Protein AF-A0A540LFW4-F1 (afdb_monomer)

Foldseek 3Di:
DDDDDDDDDDDDDDDDDDDDDPDDPFDWDADVPGDTDTDDDDDDDDQADWAFEWEAEPPDTDTDTDGQFAFVLVVLVVVCVVPVDHSVQKWKDFPNDTGDRHHGNVVVVNHHHGYIYIYGHPVVVVVVVVVVVVVVVVVVVVVVVVVVVVVVVVVVVVQVVQKFPFDFDAPDDPWDAPQDVVLVVVCVVPVDHSVQKWKDFPNDTDDPGHTCVNVVNDGGGTIIIDTHPVVVVVVVVVVVVVVLQVVLLVQLVVLVVLLVVLLVVLVVLVVCLVVLHQDPLVVLVVSLVSLVVSLVSLVPRDHDDVSVVSSVVSNVSSVVSNVSSVVSSVSSVPRDHPPPPPDDDDDDDDDDDDDDDDDDDDDDDDDD

InterPro domains:
  IPR000626 Ubiquitin-like domain [PF00240] (62-119)
  IPR000626 Ubiquitin-like domain [PF00240] (181-226)
  IPR000626 Ubiquitin-like domain [PS50053] (49-119)
  IPR000626 Ubiquitin-like domain [PS50053] (181-226)
  IPR000626 Ubiquitin-like domain [SM00213] (49-121)
  IPR000626 Ubiquitin-like domain [SM00213] (165-228)
  IPR003103 BAG domain [PF02179] (252-327)
  IPR029071 Ubiquitin-like domain superfamily [SSF54236] (46-122)
  IPR029071 Ubiquitin-like domain superfamily [SSF54236] (180-226)
  IPR036533 BAG domain superfamily [G3DSA:1.20.58.120] (121-164)
  IPR036533 BAG domain superfamily [G3DSA:1.20.58.120] (228-333)
  IPR039773 Molecular chaperone regulator BAG [PTHR12329] (179-356)

Mean predicted aligned error: 21.79 Å

Sequence (368 aa):
MMKRRSNANGRARDSANSTTSVDEEVAWEMRPGGMLVQKRGEKSDAPAPNLRLRIAFGALRYEISASAQSTFGELKKVLTAETGLQPGEQRLLFRGKERENGEYLDMCGVKDRSKVVLVEDPASIERRAVEMRRNAKIQAAHRAILDVSREVDKLAEQLYNYKSVELSIVSGYVCLNLTGELKKVLTAETGLQPGEQRLLFRGKERENGEYLDMCGVKDRSKVVLVEDPASIERRAVEMRRNAKIQAAHRAILDVSREVDKLAEQVSAIEKSISNRVKVPELQITTLIEMLMRLAIKLDNISAKGDASAQKNLQGKRVQKCVESLDVLKISNAKVKPVVVTTKWEPVVTTKWETFDPPTTTAQWELFD

Secondary structure (DSSP, 8-state):
---------------------------EEE-TTS-EEEPPPPPP-PPPPEEEEEEEETTEEEEEEEETT-BHHHHHHHHHHHH---GGGEEEEETTEEE-TT-BTTTTT--TT-EEEEEE-HHHHHHHHHHHHHHHHHHHHHHHHHHHHHHHHHHHHHHHHTS--EEE--TTS---BTTTHHHHHHHHHH---GGGEEEEETTEEE-TT-BTTTTT--TT-EEEEEE-HHHHHHHHHHHHHHHHHHHHHHHHHHHHHHHHHHHHHHHHHHHHHHTTPPPPHHHHHHHHHHHHHHHHHHHTS---THHHHHHHHHHHHHHHHHHHHHHHHHHHHH----------------PPPP-PPP----PPPP--

pLDDT: mean 74.48, std 20.37, range [28.66, 98.0]

Radius of gyration: 52.28 Å; Cα contacts (8 Å, |Δi|>4): 342; chains: 1; bounding box: 104×141×120 Å

Structure (mmCIF, N/CA/C/O backbone):
data_AF-A0A540LFW4-F1
#
_entry.id   AF-A0A540LFW4-F1
#
loop_
_atom_site.group_PDB
_atom_site.id
_atom_site.type_symbol
_atom_site.label_atom_id
_atom_site.label_alt_id
_atom_site.label_comp_id
_atom_site.label_asym_id
_atom_site.label_entity_id
_atom_site.label_seq_id
_atom_site.pdbx_PDB_ins_code
_atom_site.Cartn_x
_atom_site.Cartn_y
_atom_site.Cartn_z
_atom_site.occupancy
_atom_site.B_iso_or_equiv
_atom_site.auth_seq_id
_atom_site.auth_comp_id
_atom_site.auth_asym_id
_atom_site.auth_atom_id
_atom_site.pdbx_PDB_model_num
ATOM 1 N N . MET A 1 1 ? -66.208 -80.903 -31.541 1.00 37.84 1 MET A N 1
ATOM 2 C CA . MET A 1 1 ? -65.906 -82.281 -31.090 1.00 37.84 1 MET A CA 1
ATOM 3 C C . MET A 1 1 ? -64.837 -82.180 -30.017 1.00 37.84 1 MET A C 1
ATOM 5 O O . MET A 1 1 ? -63.849 -81.510 -30.247 1.00 37.84 1 MET A O 1
ATOM 9 N N . MET A 1 2 ? -65.190 -82.483 -28.763 1.00 36.16 2 MET A N 1
ATOM 10 C CA . MET A 1 2 ? -64.816 -83.744 -28.093 1.00 36.16 2 MET A CA 1
ATOM 11 C C . MET A 1 2 ? -63.296 -83.837 -27.873 1.00 36.16 2 MET A C 1
ATOM 13 O O . MET A 1 2 ? -62.550 -83.750 -28.827 1.00 36.16 2 MET A O 1
ATOM 17 N N . LYS A 1 3 ? -62.747 -84.093 -26.689 1.00 33.81 3 LYS A N 1
ATOM 18 C CA . LYS A 1 3 ? -63.258 -84.385 -25.343 1.00 33.81 3 LYS A CA 1
ATOM 19 C C . LYS A 1 3 ? -61.977 -84.481 -24.483 1.00 33.81 3 LYS A C 1
ATOM 21 O O . LYS A 1 3 ? -60.984 -84.964 -24.999 1.00 33.81 3 LYS A O 1
ATOM 26 N N . ARG A 1 4 ? -62.036 -84.027 -23.220 1.00 30.11 4 ARG A N 1
ATOM 27 C CA . ARG A 1 4 ? -61.578 -84.708 -21.976 1.00 30.11 4 ARG A CA 1
ATOM 28 C C . ARG A 1 4 ? -60.289 -85.565 -22.053 1.00 30.11 4 ARG A C 1
ATOM 30 O O . ARG A 1 4 ? -60.149 -86.386 -22.935 1.00 30.11 4 ARG A O 1
ATOM 37 N N . ARG A 1 5 ? -59.416 -85.653 -21.053 1.00 30.91 5 ARG A N 1
ATOM 38 C CA . ARG A 1 5 ? -59.563 -85.627 -19.585 1.00 30.91 5 ARG A CA 1
ATOM 39 C C . ARG A 1 5 ? -58.136 -85.904 -19.062 1.00 30.91 5 ARG A C 1
ATOM 41 O O . ARG A 1 5 ? -57.440 -86.713 -19.651 1.00 30.91 5 ARG A O 1
ATOM 48 N N . SER A 1 6 ? -57.634 -85.122 -18.115 1.00 33.25 6 SER A N 1
ATOM 49 C CA . SER A 1 6 ? -57.562 -85.425 -16.674 1.00 33.25 6 SER A CA 1
ATOM 50 C C . SER A 1 6 ? -56.418 -86.314 -16.201 1.00 33.25 6 SER A C 1
ATOM 52 O O . SER A 1 6 ? -56.288 -87.448 -16.647 1.00 33.25 6 SER A O 1
ATOM 54 N N . ASN A 1 7 ? -55.858 -85.821 -15.093 1.00 30.44 7 ASN A N 1
ATOM 55 C CA . ASN A 1 7 ? -55.321 -86.540 -13.942 1.00 30.44 7 ASN A CA 1
ATOM 56 C C . ASN A 1 7 ? -53.976 -87.237 -14.122 1.00 30.44 7 ASN A C 1
ATOM 58 O O . ASN A 1 7 ? -53.687 -87.801 -15.161 1.00 30.44 7 ASN A O 1
ATOM 62 N N . ALA A 1 8 ? -53.143 -87.346 -13.097 1.00 32.25 8 ALA A N 1
ATOM 63 C CA . ALA A 1 8 ? -53.026 -86.729 -11.774 1.00 32.25 8 ALA A CA 1
ATOM 64 C C . ALA A 1 8 ? -51.854 -87.475 -11.127 1.00 32.25 8 ALA A C 1
ATOM 66 O O . ALA A 1 8 ? -51.754 -88.682 -11.322 1.00 32.25 8 ALA A O 1
ATOM 67 N N . ASN A 1 9 ? -51.097 -86.774 -10.279 1.00 30.72 9 ASN A N 1
ATOM 68 C CA . ASN A 1 9 ? -50.188 -87.322 -9.265 1.00 30.72 9 ASN A CA 1
ATOM 69 C C . ASN A 1 9 ? -48.974 -88.111 -9.803 1.00 30.72 9 ASN A C 1
ATOM 71 O O . ASN A 1 9 ? -49.070 -88.931 -10.694 1.00 30.72 9 ASN A O 1
ATOM 75 N N . GLY A 1 10 ? -47.768 -87.965 -9.279 1.00 29.12 10 GLY A N 1
ATOM 76 C CA . GLY A 1 10 ? -47.308 -87.248 -8.106 1.00 29.12 10 GLY A CA 1
ATOM 77 C C . GLY A 1 10 ? -46.017 -87.918 -7.636 1.00 29.12 10 GLY A C 1
ATOM 78 O O . GLY A 1 10 ? -45.998 -89.126 -7.463 1.00 29.12 10 GLY A O 1
ATOM 79 N N . ARG A 1 11 ? -44.987 -87.094 -7.405 1.00 33.78 11 ARG A N 1
ATOM 80 C CA . ARG A 1 11 ? -43.826 -87.309 -6.516 1.00 33.78 11 ARG A CA 1
ATOM 81 C C . ARG A 1 11 ? -42.958 -88.563 -6.729 1.00 33.78 11 ARG A C 1
ATOM 83 O O . ARG A 1 11 ? -43.299 -89.636 -6.261 1.00 33.78 11 ARG A O 1
ATOM 90 N N . ALA A 1 12 ? -41.721 -88.351 -7.179 1.00 29.55 12 ALA A N 1
ATOM 91 C CA . ALA A 1 12 ? -40.511 -88.358 -6.337 1.00 29.55 12 ALA A CA 1
ATOM 92 C C . ALA A 1 12 ? -39.275 -88.003 -7.194 1.00 29.55 12 ALA A C 1
ATOM 94 O O . ALA A 1 12 ? -39.303 -88.140 -8.412 1.00 29.55 12 ALA A O 1
ATOM 95 N N . ARG A 1 13 ? -38.241 -87.460 -6.545 1.00 38.41 13 ARG A N 1
ATOM 96 C CA . ARG A 1 13 ? -36.973 -86.968 -7.116 1.00 38.41 13 ARG A CA 1
ATOM 97 C C . ARG A 1 13 ? -36.142 -88.097 -7.748 1.00 38.41 13 ARG A C 1
ATOM 99 O O . ARG A 1 13 ? -36.091 -89.167 -7.161 1.00 38.41 13 ARG A O 1
ATOM 106 N N . ASP A 1 14 ? -35.449 -87.831 -8.860 1.00 28.66 14 ASP A N 1
ATOM 107 C CA . ASP A 1 14 ? -33.981 -87.685 -8.891 1.00 28.66 14 ASP A CA 1
ATOM 108 C C . ASP A 1 14 ? -33.424 -87.403 -10.302 1.00 28.66 14 ASP A C 1
ATOM 110 O O . ASP A 1 14 ? -33.995 -87.767 -11.325 1.00 28.66 14 ASP A O 1
ATOM 114 N N . SER A 1 15 ? -32.305 -86.677 -10.283 1.00 34.41 15 SER A N 1
ATOM 115 C CA . SER A 1 15 ? -31.269 -86.446 -11.294 1.00 34.41 15 SER A CA 1
ATOM 116 C C . SER A 1 15 ? -31.207 -87.377 -12.511 1.00 34.41 15 SER A C 1
ATOM 118 O O . SER A 1 15 ? -31.039 -88.579 -12.360 1.00 34.41 15 SER A O 1
ATOM 120 N N . ALA A 1 16 ? -31.108 -86.791 -13.709 1.00 31.14 16 ALA A N 1
ATOM 121 C CA . ALA A 1 16 ? -29.884 -86.817 -14.526 1.00 31.14 16 ALA A CA 1
ATOM 122 C C . ALA A 1 16 ? -30.151 -86.239 -15.927 1.00 31.14 16 ALA A C 1
ATOM 124 O O . ALA A 1 16 ? -31.007 -86.696 -16.678 1.00 31.14 16 ALA A O 1
ATOM 125 N N . ASN A 1 17 ? -29.373 -85.201 -16.224 1.00 32.16 17 ASN A N 1
ATOM 126 C CA . ASN A 1 17 ? -29.145 -84.526 -17.497 1.00 32.16 17 ASN A CA 1
ATOM 127 C C . ASN A 1 17 ? -29.356 -85.402 -18.750 1.00 32.16 17 ASN A C 1
ATOM 129 O O . ASN A 1 17 ? -28.635 -86.376 -18.950 1.00 32.16 17 ASN A O 1
ATOM 133 N N . SER A 1 18 ? -30.245 -84.981 -19.654 1.00 32.84 18 SER A N 1
ATOM 134 C CA . SER A 1 18 ? -30.188 -85.388 -21.063 1.00 32.84 18 SER A CA 1
ATOM 135 C C . SER A 1 18 ? -30.251 -84.155 -21.963 1.00 32.84 18 SER A C 1
ATOM 137 O O . SER A 1 18 ? -31.274 -83.513 -22.177 1.00 32.84 18 SER A O 1
ATOM 139 N N . THR A 1 19 ? -29.056 -83.801 -22.412 1.00 33.38 19 THR A N 1
ATOM 140 C CA . THR A 1 19 ? -28.698 -82.872 -23.477 1.00 33.38 19 THR A CA 1
ATOM 141 C C . THR A 1 19 ? -29.208 -83.353 -24.836 1.00 33.38 19 THR A C 1
ATOM 143 O O . THR A 1 19 ? -28.897 -84.471 -25.238 1.00 33.38 19 THR A O 1
ATOM 146 N N . THR A 1 20 ? -29.893 -82.482 -25.575 1.00 32.44 20 THR A N 1
ATOM 147 C CA . THR A 1 20 ? -30.064 -82.556 -27.039 1.00 32.44 20 THR A CA 1
ATOM 148 C C . THR A 1 20 ? -28.990 -81.661 -27.671 1.00 32.44 20 THR A C 1
ATOM 150 O O . THR A 1 20 ? -29.019 -80.448 -27.472 1.00 32.44 20 THR A O 1
ATOM 153 N N . SER A 1 21 ? -27.866 -82.211 -28.139 1.00 34.69 21 SER A N 1
ATOM 154 C CA . SER A 1 21 ? -27.653 -82.756 -29.495 1.00 34.69 21 SER A CA 1
ATOM 155 C C . SER A 1 21 ? -27.764 -81.676 -30.583 1.00 34.69 21 SER A C 1
ATOM 157 O O . SER A 1 21 ? -28.796 -81.524 -31.231 1.00 34.69 21 SER A O 1
ATOM 159 N N . VAL A 1 22 ? -26.683 -80.907 -30.756 1.00 42.78 22 VAL A N 1
ATOM 160 C CA . VAL A 1 22 ? -26.391 -80.244 -32.033 1.00 42.78 22 VAL A CA 1
ATOM 161 C C . VAL A 1 22 ? -25.851 -81.355 -32.931 1.00 42.78 22 VAL A C 1
ATOM 163 O O . VAL A 1 22 ? -24.783 -81.892 -32.643 1.00 42.78 22 VAL A O 1
ATOM 166 N N . ASP A 1 23 ? -26.632 -81.765 -33.929 1.00 39.81 23 ASP A N 1
ATOM 167 C CA . ASP A 1 23 ? -26.204 -82.725 -34.949 1.00 39.81 23 ASP A CA 1
ATOM 168 C C . ASP A 1 23 ? -25.084 -82.088 -35.780 1.00 39.81 23 ASP A C 1
ATOM 170 O O . ASP A 1 23 ? -25.321 -81.339 -36.726 1.00 39.81 23 ASP A O 1
ATOM 174 N N . GLU A 1 24 ? -23.840 -82.346 -35.386 1.00 48.34 24 GLU A N 1
ATOM 175 C CA . GLU A 1 24 ? -22.683 -82.141 -36.245 1.00 48.34 24 GLU A CA 1
ATOM 176 C C . GLU A 1 24 ? -22.634 -83.315 -37.231 1.00 48.34 24 GLU A C 1
ATOM 178 O O . GLU A 1 24 ? -22.428 -84.461 -36.830 1.00 48.34 24 GLU A O 1
ATOM 183 N N . GLU A 1 25 ? -22.828 -83.054 -38.528 1.00 47.59 25 GLU A N 1
ATOM 184 C CA . GLU A 1 25 ? -22.515 -84.026 -39.579 1.00 47.59 25 GLU A CA 1
ATOM 185 C C . GLU A 1 25 ? -21.008 -84.322 -39.538 1.00 47.59 25 GLU A C 1
ATOM 187 O O . GLU A 1 25 ? -20.171 -83.595 -40.078 1.00 47.59 25 GLU A O 1
ATOM 192 N N . VAL A 1 26 ? -20.649 -85.392 -38.829 1.00 54.31 26 VAL A N 1
ATOM 193 C CA . VAL A 1 26 ? -19.268 -85.842 -38.686 1.00 54.31 26 VAL A CA 1
ATOM 194 C C . VAL A 1 26 ? -18.796 -86.423 -40.018 1.00 54.31 26 VAL A C 1
ATOM 196 O O . VAL A 1 26 ? -19.135 -87.549 -40.381 1.00 54.31 26 VAL A O 1
ATOM 199 N N . ALA A 1 27 ? -17.990 -85.656 -40.750 1.00 52.34 27 ALA A N 1
ATOM 200 C CA . ALA A 1 27 ? -17.346 -86.122 -41.971 1.00 52.34 27 ALA A CA 1
ATOM 201 C C . ALA A 1 27 ? -16.243 -87.146 -41.639 1.00 52.34 27 ALA A C 1
ATOM 203 O O . ALA A 1 27 ? -15.207 -86.812 -41.051 1.00 52.34 27 ALA A O 1
ATOM 204 N N . TRP A 1 28 ? -16.478 -88.402 -42.021 1.00 69.31 28 TRP A N 1
ATOM 205 C CA . TRP A 1 28 ? -15.536 -89.507 -41.855 1.00 69.31 28 TRP A CA 1
ATOM 206 C C . TRP A 1 28 ? -14.617 -89.645 -43.072 1.00 69.31 28 TRP A C 1
ATOM 208 O O . TRP A 1 28 ? -15.070 -89.566 -44.211 1.00 69.31 28 TRP A O 1
ATOM 218 N N . GLU A 1 29 ? -13.332 -89.917 -42.844 1.00 73.62 29 GLU A N 1
ATOM 219 C CA . GLU A 1 29 ? -12.380 -90.259 -43.907 1.00 73.62 29 GLU A CA 1
ATOM 220 C C . GLU A 1 29 ? -11.944 -91.732 -43.815 1.00 73.62 29 GLU A C 1
ATOM 222 O O . GLU A 1 29 ? -11.616 -92.225 -42.736 1.00 73.62 29 GLU A O 1
ATOM 227 N N . MET A 1 30 ? -11.935 -92.452 -44.945 1.00 63.06 30 MET A N 1
ATOM 228 C CA . MET A 1 30 ? -11.420 -93.827 -45.028 1.00 63.06 30 MET A CA 1
ATOM 229 C C . MET A 1 30 ? -9.912 -93.832 -45.262 1.00 63.06 30 MET A C 1
ATOM 231 O O . MET A 1 30 ? -9.416 -93.223 -46.210 1.00 63.06 30 MET A O 1
ATOM 235 N N . ARG A 1 31 ? -9.183 -94.588 -44.439 1.00 76.62 31 ARG A N 1
ATOM 236 C CA . ARG A 1 31 ? -7.750 -94.848 -44.635 1.00 76.62 31 ARG A CA 1
ATOM 237 C C . ARG A 1 31 ? -7.540 -96.159 -45.423 1.00 76.62 31 ARG A C 1
ATOM 239 O O . ARG A 1 31 ? -8.392 -97.052 -45.346 1.00 76.62 31 ARG A O 1
ATOM 246 N N . PRO A 1 32 ? -6.426 -96.320 -46.168 1.00 46.53 32 PRO A N 1
ATOM 247 C CA . PRO A 1 32 ? -6.121 -97.569 -46.872 1.00 46.53 32 PRO A CA 1
ATOM 248 C C . PRO A 1 32 ? -6.018 -98.717 -45.855 1.00 46.53 32 PRO A C 1
ATOM 250 O O . PRO A 1 32 ? -5.156 -98.690 -44.982 1.00 46.53 32 PRO A O 1
ATOM 253 N N . GLY A 1 33 ? -6.955 -99.667 -45.913 1.00 66.75 33 GLY A N 1
ATOM 254 C CA . GLY A 1 33 ? -7.196 -100.673 -44.865 1.00 66.75 33 GLY A CA 1
ATOM 255 C C . GLY A 1 33 ? -8.650 -100.736 -44.377 1.00 66.75 33 GLY A C 1
ATOM 256 O O . GLY A 1 33 ? -9.002 -101.640 -43.630 1.00 66.75 33 GLY A O 1
ATOM 257 N N . GLY A 1 34 ? -9.510 -99.812 -44.823 1.00 68.56 34 GLY A N 1
ATOM 258 C CA . GLY A 1 34 ? -10.965 -99.902 -44.647 1.00 68.56 34 GLY A CA 1
ATOM 259 C C . GLY A 1 34 ? -11.521 -99.262 -43.371 1.00 68.56 34 GLY A C 1
ATOM 260 O O . GLY A 1 34 ? -12.722 -99.332 -43.133 1.00 68.56 34 GLY A O 1
ATOM 261 N N . MET A 1 35 ? -10.680 -98.619 -42.559 1.00 60.81 35 MET A N 1
ATOM 262 C CA . MET A 1 35 ? -11.082 -98.022 -41.282 1.00 60.81 35 MET A CA 1
ATOM 263 C C . MET A 1 35 ? -11.424 -96.529 -41.448 1.00 60.81 35 MET A C 1
ATOM 265 O O . MET A 1 35 ? -10.640 -95.776 -42.034 1.00 60.81 35 MET A O 1
ATOM 269 N N . LEU A 1 36 ? -12.596 -96.115 -40.950 1.00 71.31 36 LEU A N 1
ATOM 270 C CA . LEU A 1 36 ? -13.106 -94.734 -40.986 1.00 71.31 36 LEU A CA 1
ATOM 271 C C . LEU A 1 36 ? -12.657 -93.956 -39.741 1.00 71.31 36 LEU A C 1
ATOM 273 O O . LEU A 1 36 ? -12.806 -94.448 -38.623 1.00 71.31 36 LEU A O 1
ATOM 277 N N . VAL A 1 37 ? -12.134 -92.739 -39.921 1.00 76.88 37 VAL A N 1
ATOM 278 C CA . VAL A 1 37 ? -11.662 -91.874 -38.821 1.00 76.88 37 VAL A CA 1
ATOM 279 C C . VAL A 1 37 ? -12.254 -90.461 -38.934 1.00 76.88 37 VAL A C 1
ATOM 281 O O . VAL A 1 37 ? -12.421 -89.942 -40.035 1.00 76.88 37 VAL A O 1
ATOM 284 N N . GLN A 1 38 ? -12.600 -89.848 -37.795 1.00 70.31 38 GLN A N 1
ATOM 285 C CA . GLN A 1 38 ? -13.266 -88.539 -37.704 1.00 70.31 38 GLN A CA 1
ATOM 286 C C . GLN A 1 38 ? -12.275 -87.371 -37.857 1.00 70.31 38 GLN A C 1
ATOM 288 O O . GLN A 1 38 ? -11.277 -87.290 -37.133 1.00 70.31 38 GLN A O 1
ATOM 293 N N . LYS A 1 39 ? -12.577 -86.429 -38.760 1.00 65.19 39 LYS A N 1
ATOM 294 C CA . LYS A 1 39 ? -11.747 -85.245 -39.048 1.00 65.19 39 LYS A CA 1
ATOM 295 C C . LYS A 1 39 ? -11.987 -84.125 -38.015 1.00 65.19 39 LYS A C 1
ATOM 297 O O . LYS A 1 39 ? -13.131 -83.812 -37.704 1.00 65.19 39 LYS A O 1
ATOM 302 N N . ARG A 1 40 ? -10.927 -83.507 -37.468 1.00 55.59 40 ARG A N 1
ATOM 303 C CA . ARG A 1 40 ? -11.016 -82.385 -36.499 1.00 55.59 40 ARG A CA 1
ATOM 304 C C . ARG A 1 40 ? -10.950 -81.036 -37.233 1.00 55.59 40 ARG A C 1
ATOM 306 O O . ARG A 1 40 ? -10.008 -80.823 -37.989 1.00 55.59 40 ARG A O 1
ATOM 313 N N . GLY A 1 41 ? -11.936 -80.158 -37.026 1.00 40.19 41 GLY A N 1
ATOM 314 C CA . GLY A 1 41 ? -12.053 -78.852 -37.697 1.00 40.19 41 GLY A CA 1
ATOM 315 C C . GLY A 1 41 ? -11.251 -77.713 -37.046 1.00 40.19 41 GLY A C 1
ATOM 316 O O . GLY A 1 41 ? -11.100 -77.661 -35.825 1.00 40.19 41 GLY A O 1
ATOM 317 N N . GLU A 1 42 ? -10.756 -76.796 -37.881 1.00 47.56 42 GLU A N 1
ATOM 318 C CA . GLU A 1 42 ? -10.125 -75.520 -37.513 1.00 47.56 42 GLU A CA 1
ATOM 319 C C . GLU A 1 42 ? -11.185 -74.517 -37.009 1.00 47.56 42 GLU A C 1
ATOM 321 O O . GLU A 1 42 ? -12.255 -74.379 -37.601 1.00 47.56 42 GLU A O 1
ATOM 326 N N . LYS A 1 43 ? -10.917 -73.830 -35.888 1.00 42.25 43 LYS A N 1
ATOM 327 C CA . LYS A 1 43 ? -11.832 -72.845 -35.277 1.00 42.25 43 LYS A CA 1
ATOM 328 C C . LYS A 1 43 ? -11.767 -71.506 -36.021 1.00 42.25 43 LYS A C 1
ATOM 330 O O . LYS A 1 43 ? -10.684 -70.978 -36.232 1.00 42.25 43 LYS A O 1
ATOM 335 N N . SER A 1 44 ? -12.932 -70.955 -36.362 1.00 44.69 44 SER A N 1
ATOM 336 C CA . SER A 1 44 ? -13.103 -69.706 -37.113 1.00 44.69 44 SER A CA 1
ATOM 337 C C . SER A 1 44 ? -12.606 -68.452 -36.374 1.00 44.69 44 SER A C 1
ATOM 339 O O . SER A 1 44 ? -13.048 -68.194 -35.251 1.00 44.69 44 SER A O 1
ATOM 341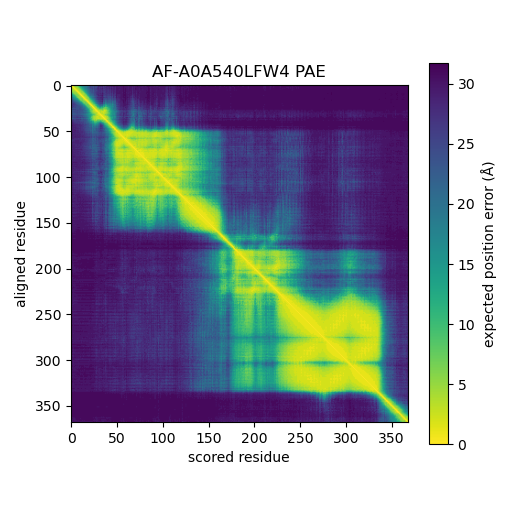 N N . ASP A 1 45 ? -11.818 -67.616 -37.053 1.00 48.28 45 ASP A N 1
ATOM 342 C CA . ASP A 1 45 ? -11.606 -66.199 -36.722 1.00 48.28 45 ASP A CA 1
ATOM 343 C C . ASP A 1 45 ? -12.882 -65.393 -37.033 1.00 48.28 45 ASP A C 1
ATOM 345 O O . ASP A 1 45 ? -13.137 -65.009 -38.175 1.00 48.28 45 ASP A O 1
ATOM 349 N N . ALA A 1 46 ? -13.710 -65.135 -36.019 1.00 53.84 46 ALA A N 1
ATOM 350 C CA . ALA A 1 46 ? -14.784 -64.144 -36.098 1.00 53.84 46 ALA A CA 1
ATOM 351 C C . ALA A 1 46 ? -14.315 -62.828 -35.440 1.00 53.84 46 ALA A C 1
ATOM 353 O O . ALA A 1 46 ? -13.733 -62.883 -34.354 1.00 53.84 46 ALA A O 1
ATOM 354 N N . PRO A 1 47 ? -14.564 -61.642 -36.038 1.00 55.44 47 PRO A N 1
ATOM 355 C CA . PRO A 1 47 ? -14.169 -60.367 -35.444 1.00 55.44 47 PRO A CA 1
ATOM 356 C C . PRO A 1 47 ? -14.877 -60.164 -34.099 1.00 55.44 47 PRO A C 1
ATOM 358 O O . PRO A 1 47 ? -16.097 -60.311 -33.995 1.00 55.44 47 PRO A O 1
ATOM 361 N N . ALA A 1 48 ? -14.099 -59.846 -33.061 1.00 58.84 48 ALA A N 1
ATOM 362 C CA . ALA A 1 48 ? -14.598 -59.699 -31.699 1.00 58.84 48 ALA A CA 1
ATOM 363 C C . ALA A 1 48 ? -15.754 -58.673 -31.626 1.00 58.84 48 ALA A C 1
ATOM 365 O O . ALA A 1 48 ? -15.682 -57.611 -32.251 1.00 58.84 48 ALA A O 1
ATOM 366 N N . PRO A 1 49 ? -16.830 -58.956 -30.868 1.00 69.62 49 PRO A N 1
ATOM 367 C CA . PRO A 1 49 ? -17.983 -58.069 -30.791 1.00 69.62 49 PRO A CA 1
ATOM 368 C C . PRO A 1 49 ? -17.602 -56.730 -30.145 1.00 69.62 49 PRO A C 1
ATOM 370 O O . PRO A 1 49 ? -17.094 -56.686 -29.023 1.00 69.62 49 PRO A O 1
ATOM 373 N N . ASN A 1 50 ? -17.883 -55.628 -30.844 1.00 80.69 50 ASN A N 1
ATOM 374 C CA . ASN A 1 50 ? -17.731 -54.277 -30.308 1.00 80.69 50 ASN A CA 1
ATOM 375 C C . ASN A 1 50 ? -18.836 -53.990 -29.282 1.00 80.69 50 ASN A C 1
ATOM 377 O O . ASN A 1 50 ? -20.025 -54.013 -29.600 1.00 80.69 50 ASN A O 1
ATOM 381 N N . LEU A 1 51 ? -18.434 -53.697 -28.050 1.00 85.62 51 LEU A N 1
ATOM 382 C CA . LEU A 1 51 ? -19.290 -53.307 -26.937 1.00 85.62 51 LEU A CA 1
ATOM 383 C C . LEU A 1 51 ? -19.455 -51.785 -26.916 1.00 85.62 51 LEU A C 1
ATOM 385 O O . LEU A 1 51 ? -18.467 -51.053 -26.952 1.00 85.62 51 LEU A O 1
ATOM 389 N N . ARG A 1 52 ? -20.689 -51.289 -26.783 1.00 88.50 52 ARG A N 1
ATOM 390 C CA . ARG A 1 52 ? -20.962 -49.873 -26.488 1.00 88.50 52 ARG A CA 1
ATOM 391 C C . ARG A 1 52 ? -21.001 -49.663 -24.985 1.00 88.50 52 ARG A C 1
ATOM 393 O O . ARG A 1 52 ? -21.923 -50.113 -24.315 1.00 88.50 52 ARG A O 1
ATOM 400 N N . LEU A 1 53 ? -20.012 -48.984 -24.430 1.00 90.44 53 LEU A N 1
ATOM 401 C CA . LEU A 1 53 ? -19.880 -48.735 -22.999 1.00 90.44 53 LEU A CA 1
ATOM 402 C C . LEU A 1 53 ? -20.402 -47.346 -22.643 1.00 90.44 53 LEU A C 1
ATOM 404 O O . LEU A 1 53 ? -20.127 -46.373 -23.338 1.00 90.44 53 LEU A O 1
ATOM 408 N N . ARG A 1 54 ? -21.128 -47.246 -21.525 1.00 89.75 54 ARG A N 1
ATOM 409 C CA . ARG A 1 54 ? -21.602 -45.972 -20.967 1.00 89.75 54 ARG A CA 1
ATOM 410 C C . ARG A 1 54 ? -20.666 -45.541 -19.852 1.00 89.75 54 ARG A C 1
ATOM 412 O O . ARG A 1 54 ? -20.697 -46.121 -18.765 1.00 89.75 54 ARG A O 1
ATOM 419 N N . ILE A 1 55 ? -19.856 -44.527 -20.107 1.00 91.88 55 ILE A N 1
ATOM 420 C CA . ILE A 1 55 ? -18.827 -44.076 -19.176 1.00 91.88 55 ILE A CA 1
ATOM 421 C C . ILE A 1 55 ? -19.325 -42.828 -18.462 1.00 91.88 55 ILE A C 1
ATOM 423 O O . ILE A 1 55 ? -19.629 -41.819 -19.090 1.00 91.88 55 ILE A O 1
AT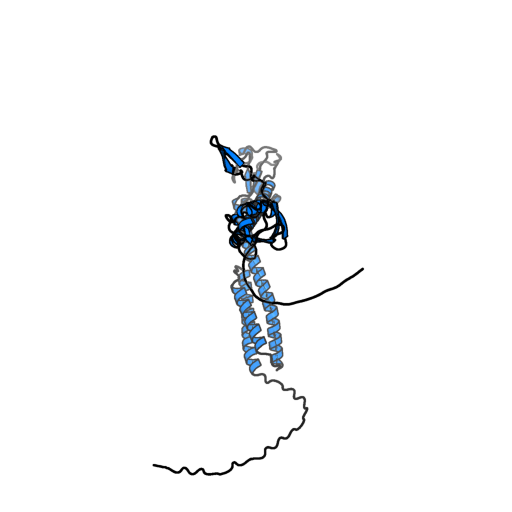OM 427 N N . ALA A 1 56 ? -19.455 -42.912 -17.142 1.00 88.69 56 ALA A N 1
ATOM 428 C CA . ALA A 1 56 ? -19.849 -41.790 -16.302 1.00 88.69 56 ALA A CA 1
ATOM 429 C C . ALA A 1 56 ? -18.603 -41.144 -15.691 1.00 88.69 56 ALA A C 1
ATOM 431 O O . ALA A 1 56 ? -17.875 -41.818 -14.967 1.00 88.69 56 ALA A O 1
ATOM 432 N N . PHE A 1 57 ? -18.388 -39.856 -15.950 1.00 88.44 57 PHE A N 1
ATOM 433 C CA . PHE A 1 57 ? -17.295 -39.060 -15.390 1.00 88.44 57 PHE A CA 1
ATOM 434 C C . PHE A 1 57 ? -17.879 -37.816 -14.711 1.00 88.44 57 PHE A C 1
ATOM 436 O O . PHE A 1 57 ? -18.261 -36.849 -15.369 1.00 88.44 57 PHE A O 1
ATOM 443 N N . GLY A 1 58 ? -18.038 -37.865 -13.386 1.00 83.50 58 GLY A N 1
ATOM 444 C CA . GLY A 1 58 ? -18.789 -36.841 -12.653 1.00 83.50 58 GLY A CA 1
ATOM 445 C C . GLY A 1 58 ? -20.223 -36.704 -13.188 1.00 83.50 58 GLY A C 1
ATOM 446 O O . GLY A 1 58 ? -21.011 -37.648 -13.114 1.00 83.50 58 GLY A O 1
ATOM 447 N N . ALA A 1 59 ? -20.556 -35.535 -13.744 1.00 80.81 59 ALA A N 1
ATOM 448 C CA . ALA A 1 59 ? -21.839 -35.274 -14.406 1.00 80.81 59 ALA A CA 1
ATOM 449 C C . ALA A 1 59 ? -21.851 -35.642 -15.905 1.00 80.81 59 ALA A C 1
ATOM 451 O O . ALA A 1 59 ? -22.925 -35.780 -16.495 1.00 80.81 59 ALA A O 1
ATOM 452 N N . LEU A 1 60 ? -20.675 -35.810 -16.517 1.00 86.75 60 LEU A N 1
ATOM 453 C CA . LEU A 1 60 ? -20.520 -36.111 -17.936 1.00 86.75 60 LEU A CA 1
ATOM 454 C C . LEU A 1 60 ? -20.779 -37.595 -18.205 1.00 86.75 60 LEU A C 1
ATOM 456 O O . LEU A 1 60 ? -20.497 -38.471 -17.379 1.00 86.75 60 LEU A O 1
ATOM 460 N N . ARG A 1 61 ? -21.346 -37.880 -19.378 1.00 89.31 61 ARG A N 1
ATOM 461 C CA . ARG A 1 61 ? -21.649 -39.237 -19.837 1.00 89.31 61 ARG A CA 1
ATOM 462 C C . ARG A 1 61 ? -21.137 -39.399 -21.259 1.00 89.31 61 ARG A C 1
ATOM 464 O O . ARG A 1 61 ? -21.580 -38.674 -22.142 1.00 89.31 61 ARG A O 1
ATOM 471 N N . TYR A 1 62 ? -20.257 -40.369 -21.458 1.00 89.56 62 TYR A N 1
ATOM 472 C CA . TYR A 1 62 ? -19.698 -40.729 -22.756 1.00 89.56 62 TYR A CA 1
ATOM 473 C C . TYR A 1 62 ? -20.229 -42.094 -23.193 1.00 89.56 62 TYR A C 1
ATOM 475 O O . TYR A 1 62 ? -20.467 -42.972 -22.358 1.00 89.56 62 TYR A O 1
ATOM 483 N N . GLU A 1 63 ? -20.403 -42.282 -24.497 1.00 90.06 63 GLU A N 1
ATOM 484 C CA . GLU A 1 63 ? -20.687 -43.584 -25.097 1.00 90.06 63 GLU A CA 1
ATOM 485 C C . GLU A 1 63 ? -19.497 -43.973 -25.972 1.00 90.06 63 GLU A C 1
ATOM 487 O O . GLU A 1 63 ? -19.212 -43.301 -26.958 1.00 90.06 63 GLU A O 1
ATOM 492 N N . ILE A 1 64 ? -18.770 -45.021 -25.578 1.00 89.19 64 ILE A N 1
ATOM 493 C CA . ILE A 1 64 ? -17.530 -45.442 -26.244 1.00 89.19 64 ILE A CA 1
ATOM 494 C C . ILE A 1 64 ? -17.686 -46.865 -26.758 1.00 89.19 64 ILE A C 1
ATOM 496 O O . ILE A 1 64 ? -18.123 -47.750 -26.025 1.00 89.19 64 ILE A O 1
ATOM 500 N N . SER A 1 65 ? -17.304 -47.096 -28.010 1.00 87.50 65 SER A N 1
ATOM 501 C CA . SER A 1 65 ? -17.193 -48.436 -28.583 1.00 87.50 65 SER A CA 1
ATOM 502 C C . SER A 1 65 ? -15.813 -49.031 -28.298 1.00 87.50 65 SER A C 1
ATOM 504 O O . SER A 1 65 ? -14.807 -48.441 -28.686 1.00 87.50 65 SER A O 1
ATOM 506 N N . ALA A 1 66 ? -15.765 -50.200 -27.662 1.00 86.94 66 ALA A N 1
ATOM 507 C CA . ALA A 1 66 ? -14.536 -50.956 -27.415 1.00 86.94 66 ALA A CA 1
ATOM 508 C C . ALA A 1 66 ? -14.754 -52.446 -27.706 1.00 86.94 66 ALA A C 1
ATOM 510 O O . ALA A 1 66 ? -15.858 -52.953 -27.518 1.00 86.94 66 ALA A O 1
ATOM 511 N N . SER A 1 67 ? -13.720 -53.162 -28.147 1.00 86.25 67 SER A N 1
ATOM 512 C CA . SER A 1 67 ? -13.817 -54.611 -28.369 1.00 86.25 67 SER A CA 1
ATOM 513 C C . SER A 1 67 ? -14.045 -55.348 -27.046 1.00 86.25 67 SER A C 1
ATOM 515 O O . SER A 1 67 ? -13.483 -54.972 -26.019 1.00 86.25 67 SER A O 1
ATOM 517 N N . ALA A 1 68 ? -14.832 -56.428 -27.053 1.00 81.38 68 ALA A N 1
ATOM 518 C CA . ALA A 1 68 ? -14.998 -57.280 -25.872 1.00 81.38 68 ALA A CA 1
ATOM 519 C C . ALA A 1 68 ? -13.673 -57.884 -25.367 1.00 81.38 68 ALA 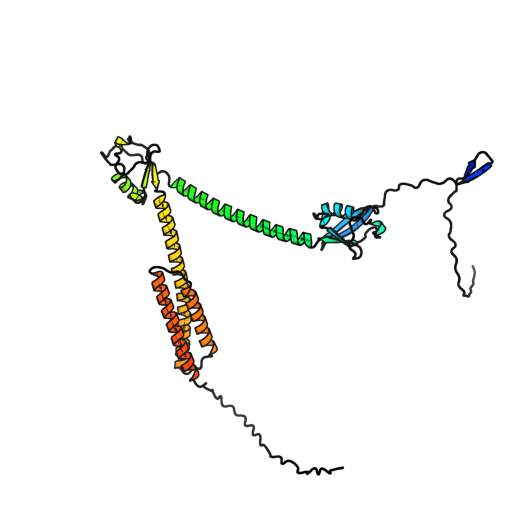A C 1
ATOM 521 O O . ALA A 1 68 ? -13.530 -58.113 -24.169 1.00 81.38 68 ALA A O 1
ATOM 522 N N . GLN A 1 69 ? -12.705 -58.080 -26.266 1.00 85.31 69 GLN A N 1
ATOM 523 C CA . GLN A 1 69 ? -11.366 -58.599 -25.961 1.00 85.31 69 GLN A CA 1
ATOM 524 C C . GLN A 1 69 ? -10.344 -57.494 -25.648 1.00 85.31 69 GLN A C 1
ATOM 526 O O . GLN A 1 69 ? -9.164 -57.783 -25.475 1.00 85.31 69 GLN A O 1
ATOM 531 N N . SER A 1 70 ? -10.757 -56.224 -25.595 1.00 86.88 70 SER A N 1
ATOM 532 C CA . SER A 1 70 ? -9.864 -55.133 -25.200 1.00 86.88 70 SER A CA 1
ATOM 533 C C . SER A 1 70 ? -9.630 -55.120 -23.692 1.00 86.88 70 SER A C 1
ATOM 535 O O . SER A 1 70 ? -10.462 -55.567 -22.897 1.00 86.88 70 SER A O 1
ATOM 537 N N . THR A 1 71 ? -8.496 -54.554 -23.286 1.00 91.44 71 THR A N 1
ATOM 538 C CA . THR A 1 71 ? -8.168 -54.346 -21.871 1.00 91.44 71 THR A CA 1
ATOM 539 C C . THR A 1 71 ? -8.701 -53.013 -21.348 1.00 91.44 71 THR A C 1
ATOM 541 O O . THR A 1 71 ? -8.936 -52.062 -22.102 1.00 91.44 71 THR A O 1
ATOM 544 N N . PHE A 1 72 ? -8.839 -52.884 -20.026 1.00 88.81 72 PHE A N 1
ATOM 545 C CA . PHE A 1 72 ? -9.127 -51.590 -19.400 1.00 88.81 72 PHE A CA 1
ATOM 546 C C . PHE A 1 72 ? -8.029 -50.553 -19.692 1.00 88.81 72 PHE A C 1
ATOM 548 O O . PHE A 1 72 ? -8.330 -49.363 -19.762 1.00 88.81 72 PHE A O 1
ATOM 555 N N . GLY A 1 73 ? -6.780 -50.973 -19.922 1.00 88.00 73 GLY A N 1
ATOM 556 C CA . GLY A 1 73 ? -5.700 -50.083 -20.354 1.00 88.00 73 GLY A CA 1
ATOM 557 C C . GLY A 1 73 ? -5.941 -49.468 -21.736 1.00 88.00 73 GLY A C 1
ATOM 558 O O . GLY A 1 73 ? -5.702 -48.276 -21.928 1.00 88.00 73 GLY A O 1
ATOM 559 N N . GLU A 1 74 ? -6.458 -50.245 -22.689 1.00 88.19 74 GLU A N 1
ATOM 560 C CA . GLU A 1 74 ? -6.872 -49.739 -24.006 1.00 88.19 74 GLU A CA 1
ATOM 561 C C . GLU A 1 74 ? -8.067 -48.791 -23.893 1.00 88.19 74 GLU A C 1
ATOM 563 O O . GLU A 1 74 ? -8.053 -47.712 -24.485 1.00 88.19 74 GLU A O 1
ATOM 568 N N . LEU A 1 75 ? -9.053 -49.132 -23.057 1.00 89.12 75 LEU A N 1
ATOM 569 C CA . LEU A 1 75 ? -10.202 -48.264 -22.799 1.00 89.12 75 LEU A CA 1
ATOM 570 C C . LEU A 1 75 ? -9.781 -46.907 -22.208 1.00 89.12 75 LEU A C 1
ATOM 572 O O . LEU A 1 75 ? -10.309 -45.873 -22.618 1.00 89.12 75 LEU A O 1
ATOM 576 N N . LYS A 1 76 ? -8.795 -46.885 -21.300 1.00 90.56 76 LYS A N 1
ATOM 577 C CA . LYS A 1 76 ? -8.236 -45.635 -20.754 1.00 90.56 76 LYS A CA 1
ATOM 578 C C . LYS A 1 76 ? -7.578 -44.764 -21.826 1.00 90.56 76 LYS A C 1
ATOM 580 O O . LYS A 1 76 ? -7.732 -43.546 -21.803 1.00 90.56 76 LYS A O 1
ATOM 585 N N . LYS A 1 77 ? -6.881 -45.371 -22.794 1.00 89.06 77 LYS A N 1
ATOM 586 C CA . LYS A 1 77 ? -6.275 -44.634 -23.918 1.00 89.06 77 LYS A CA 1
ATOM 587 C C . LYS A 1 77 ? -7.332 -43.978 -24.802 1.00 89.06 77 LYS A C 1
ATOM 589 O O . LYS A 1 77 ? -7.170 -42.819 -25.167 1.00 89.06 77 LYS A O 1
ATOM 594 N N . VAL A 1 78 ? -8.420 -44.687 -25.109 1.00 88.62 78 VAL A N 1
ATOM 595 C CA . VAL A 1 78 ? -9.543 -44.114 -25.874 1.00 88.62 78 VAL A CA 1
ATOM 596 C C . VAL A 1 78 ? -10.181 -42.959 -25.097 1.00 88.62 78 VAL A C 1
ATOM 598 O O . VAL A 1 78 ? -10.441 -41.897 -25.655 1.00 88.62 78 VAL A O 1
ATOM 601 N N . LEU A 1 79 ? -10.340 -43.115 -23.780 1.00 88.00 79 LEU A N 1
ATOM 602 C CA . LEU A 1 79 ? -10.852 -42.062 -22.904 1.00 88.00 79 LEU A CA 1
ATOM 603 C C . LEU A 1 79 ? -9.947 -40.834 -22.796 1.00 88.00 79 LEU A C 1
ATOM 605 O O . LEU A 1 79 ? -10.450 -39.751 -22.503 1.00 88.00 79 LEU A O 1
ATOM 609 N N . THR A 1 80 ? -8.640 -40.960 -23.029 1.00 86.81 80 THR A N 1
ATOM 610 C CA . THR A 1 80 ? -7.724 -39.810 -23.010 1.00 86.81 80 THR A CA 1
ATOM 611 C C . THR A 1 80 ? -8.082 -38.787 -24.083 1.00 86.81 80 THR A C 1
ATOM 613 O O . THR A 1 80 ? -7.999 -37.592 -23.812 1.00 86.81 80 THR A O 1
ATOM 616 N N . ALA A 1 81 ? -8.537 -39.228 -25.259 1.00 83.38 81 ALA A N 1
ATOM 617 C CA . ALA A 1 81 ? -8.969 -38.321 -26.321 1.00 83.38 81 ALA A CA 1
ATOM 618 C C . ALA A 1 81 ? -10.232 -37.527 -25.935 1.00 83.38 81 ALA A C 1
ATOM 620 O O . ALA A 1 81 ? -10.321 -36.339 -26.225 1.00 83.38 81 ALA A O 1
ATOM 621 N N . GLU A 1 82 ? -11.168 -38.163 -25.228 1.00 82.62 82 GLU A N 1
ATOM 622 C CA . GLU A 1 82 ? -12.461 -37.565 -24.859 1.00 82.62 82 GLU A CA 1
ATOM 623 C C . GLU A 1 82 ? -12.411 -36.726 -23.573 1.00 82.62 82 GLU A C 1
ATOM 625 O O . GLU A 1 82 ? -13.153 -35.757 -23.411 1.00 82.62 82 GLU A O 1
ATOM 630 N N . THR A 1 83 ? -11.555 -37.108 -22.622 1.00 81.81 83 THR A N 1
ATOM 631 C CA . THR A 1 83 ? -11.499 -36.490 -21.284 1.00 81.81 83 THR A CA 1
ATOM 632 C C . THR A 1 83 ? -10.272 -35.610 -21.071 1.00 81.81 83 THR A C 1
ATOM 634 O O . THR A 1 83 ? -10.238 -34.834 -20.119 1.00 81.81 83 THR A O 1
ATOM 637 N N . GLY A 1 84 ? -9.245 -35.738 -21.919 1.00 79.69 84 GLY A N 1
ATOM 638 C CA . GLY A 1 84 ? -7.954 -35.064 -21.757 1.00 79.69 84 GLY A CA 1
ATOM 639 C C . GLY A 1 84 ? -7.097 -35.591 -20.598 1.00 79.69 84 GLY A C 1
ATOM 640 O O . GLY A 1 84 ? -5.985 -35.104 -20.399 1.00 79.69 84 GLY A O 1
ATOM 641 N N . LEU A 1 85 ? -7.578 -36.582 -19.836 1.00 83.94 85 LEU A N 1
ATOM 642 C CA . LEU A 1 85 ? -6.846 -37.188 -18.722 1.00 83.94 85 LEU A CA 1
ATOM 643 C C . LEU A 1 85 ? -5.871 -38.251 -19.226 1.00 83.94 85 LEU A C 1
ATOM 645 O O . LEU A 1 85 ? -6.237 -39.118 -20.027 1.00 83.94 85 LEU A O 1
ATOM 649 N N . GLN A 1 86 ? -4.639 -38.241 -18.720 1.00 83.69 86 GLN A N 1
ATOM 650 C CA . GLN A 1 86 ? -3.656 -39.269 -19.070 1.00 83.69 86 GLN A CA 1
ATOM 651 C C . GLN A 1 86 ? -4.080 -40.645 -18.521 1.00 83.69 86 GLN A C 1
ATOM 653 O O . GLN A 1 86 ? -4.694 -40.702 -17.456 1.00 83.69 86 GLN A O 1
ATOM 658 N N . PRO A 1 87 ? -3.725 -41.775 -19.165 1.00 82.25 87 PRO A N 1
ATOM 659 C CA . PRO A 1 87 ? -4.143 -43.108 -18.711 1.00 82.25 87 PRO A CA 1
ATOM 660 C C . PRO A 1 87 ? -3.741 -43.444 -17.265 1.00 82.25 87 PRO A C 1
ATOM 662 O O . PRO A 1 87 ? -4.430 -44.209 -16.596 1.00 82.25 87 PRO A O 1
ATOM 665 N N . GLY A 1 88 ? -2.642 -42.866 -16.768 1.00 80.44 88 GLY A N 1
ATOM 666 C CA . GLY A 1 88 ? -2.201 -43.012 -15.374 1.00 80.44 88 GLY A CA 1
ATOM 667 C C . GLY A 1 88 ? -3.004 -42.189 -14.360 1.00 80.44 88 GLY A C 1
ATOM 668 O O . GLY A 1 88 ? -2.922 -42.456 -13.170 1.00 80.44 88 GLY A O 1
ATOM 669 N N . GLU A 1 89 ? -3.790 -41.215 -14.818 1.00 8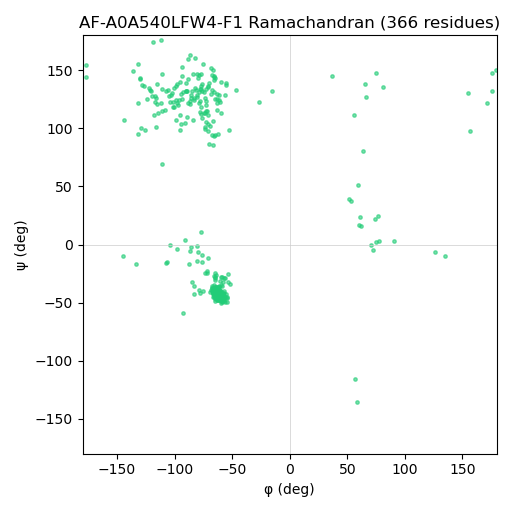4.31 89 GLU A N 1
ATOM 670 C CA . GLU A 1 89 ? -4.647 -40.349 -13.992 1.00 84.31 89 GLU A CA 1
ATOM 671 C C . GLU A 1 89 ? -6.105 -40.840 -13.970 1.00 84.31 89 GLU A C 1
ATOM 673 O O . GLU A 1 89 ? -6.954 -40.277 -13.281 1.00 84.31 89 GLU A O 1
ATOM 678 N N . GLN A 1 90 ? -6.409 -41.892 -14.735 1.00 86.62 90 GLN A N 1
ATOM 679 C CA . GLN A 1 90 ? -7.746 -42.450 -14.893 1.00 86.62 90 GLN A CA 1
ATOM 680 C C . GLN A 1 90 ? -7.936 -43.711 -14.042 1.00 86.62 90 GLN A C 1
ATOM 682 O O . GLN A 1 90 ? -7.259 -44.729 -14.237 1.00 86.62 90 GLN A O 1
ATOM 687 N N . ARG A 1 91 ? -8.939 -43.693 -13.161 1.00 88.25 91 ARG A N 1
ATOM 688 C CA . ARG A 1 91 ? -9.394 -44.853 -12.383 1.00 88.25 91 ARG A CA 1
ATOM 689 C C . ARG A 1 91 ? -10.748 -45.308 -12.913 1.00 88.25 91 ARG A C 1
ATOM 691 O O . ARG A 1 91 ? -11.725 -44.563 -12.864 1.00 88.25 91 ARG A O 1
ATOM 698 N N . LEU A 1 92 ? -10.807 -46.524 -13.457 1.00 89.62 92 LEU A N 1
ATOM 699 C CA . LEU A 1 92 ? -12.036 -47.101 -14.003 1.00 89.62 92 LEU A CA 1
ATOM 700 C C . LEU A 1 92 ? -12.661 -48.045 -12.985 1.00 89.62 92 LEU A C 1
ATOM 702 O O . LEU A 1 92 ? -12.024 -48.997 -12.541 1.00 89.62 92 LEU A O 1
ATOM 706 N N . LEU A 1 93 ? -13.921 -47.792 -12.641 1.00 89.12 93 LEU A N 1
ATOM 707 C CA . LEU A 1 93 ? -14.702 -48.613 -11.733 1.00 89.12 93 LEU A CA 1
ATOM 708 C C . LEU A 1 93 ? -15.831 -49.307 -12.489 1.00 89.12 93 LEU A C 1
ATOM 710 O O . LEU A 1 93 ? -16.717 -48.667 -13.062 1.00 89.12 93 LEU A O 1
ATOM 714 N N . PHE A 1 94 ? -15.846 -50.634 -12.425 1.00 90.06 94 PHE A N 1
ATOM 715 C CA . PHE A 1 94 ? -16.941 -51.455 -12.929 1.00 90.06 94 PHE A CA 1
ATOM 716 C C . PHE A 1 94 ? -17.579 -52.222 -11.772 1.00 90.06 94 PHE A C 1
ATOM 718 O O . PHE A 1 94 ? -16.903 -52.956 -11.050 1.00 90.06 94 PHE A O 1
ATOM 725 N N . ARG A 1 95 ? -18.892 -52.031 -11.576 1.00 86.56 95 ARG A N 1
ATOM 726 C CA . ARG A 1 95 ? -19.653 -52.567 -10.425 1.00 86.56 95 ARG A CA 1
ATOM 727 C C . ARG A 1 95 ? -19.040 -52.209 -9.059 1.00 86.56 95 ARG A C 1
ATOM 729 O O . ARG A 1 95 ? -19.033 -53.025 -8.146 1.00 86.56 95 ARG A O 1
ATOM 736 N N . GLY A 1 96 ? -18.503 -50.994 -8.935 1.00 84.00 96 GLY A N 1
ATOM 737 C CA . GLY A 1 96 ? -17.910 -50.494 -7.688 1.00 84.00 96 GLY A CA 1
ATOM 738 C C . GLY A 1 96 ? -16.510 -51.028 -7.373 1.00 84.00 96 GLY A C 1
ATOM 739 O O . GLY A 1 96 ? -15.967 -50.674 -6.334 1.00 84.00 96 GLY A O 1
ATOM 740 N N . LYS A 1 97 ? -15.911 -51.841 -8.255 1.00 86.81 97 LYS A N 1
ATOM 741 C CA . LYS A 1 97 ? -14.517 -52.284 -8.139 1.00 86.81 97 LYS A CA 1
ATOM 742 C C . LYS A 1 97 ? -13.644 -51.557 -9.148 1.00 86.81 97 LYS A C 1
ATOM 744 O O . LYS A 1 97 ? -14.016 -51.477 -10.321 1.00 86.81 97 LYS A O 1
ATOM 749 N N . GLU A 1 98 ? -12.512 -51.049 -8.679 1.00 89.38 98 GLU A N 1
ATOM 750 C CA . GLU A 1 98 ? -11.460 -50.510 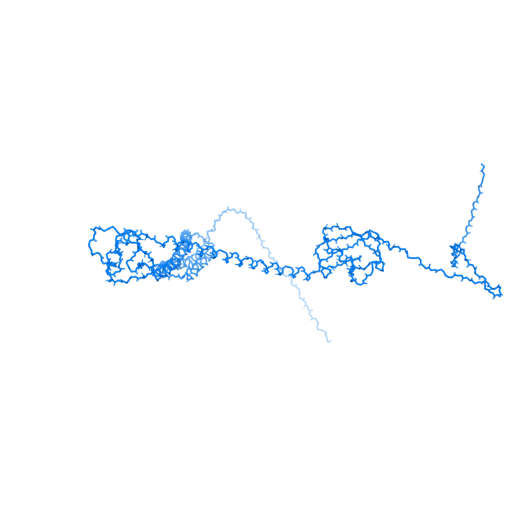-9.535 1.00 89.38 98 GLU A CA 1
ATOM 751 C C . GLU A 1 98 ? -10.838 -51.620 -10.388 1.00 89.38 98 GLU A C 1
ATOM 753 O O . GLU A 1 98 ? -10.775 -52.771 -9.956 1.00 89.38 98 GLU A O 1
ATOM 758 N N . ARG A 1 99 ? -10.451 -51.267 -11.615 1.00 90.44 99 ARG A N 1
ATOM 759 C CA . ARG A 1 99 ? -9.907 -52.182 -12.618 1.00 90.44 99 ARG A CA 1
ATOM 760 C C . ARG A 1 99 ? -8.518 -51.750 -13.052 1.00 90.44 99 ARG A C 1
ATOM 762 O O . ARG A 1 99 ? -8.293 -50.576 -13.373 1.00 90.44 99 ARG A O 1
ATOM 769 N N . GLU A 1 100 ? -7.608 -52.712 -13.084 1.00 86.62 100 GLU A N 1
ATOM 770 C CA . GLU A 1 100 ? -6.229 -52.509 -13.508 1.00 86.62 100 GLU A CA 1
ATOM 771 C C . GLU A 1 100 ? -6.089 -52.539 -15.032 1.00 86.62 100 GLU A C 1
ATOM 773 O O . GLU A 1 100 ? -6.932 -53.060 -15.759 1.00 86.62 100 GLU A O 1
ATOM 778 N N . ASN A 1 101 ? -4.990 -51.981 -15.544 1.00 88.38 101 ASN A N 1
ATOM 779 C CA . ASN A 1 101 ? -4.787 -51.829 -16.987 1.00 88.38 101 ASN A CA 1
ATOM 780 C C . ASN A 1 101 ? -4.683 -53.168 -17.737 1.00 88.38 101 ASN A C 1
ATOM 782 O O . ASN A 1 101 ? -4.985 -53.199 -18.926 1.00 88.38 101 ASN A O 1
ATOM 786 N N . GLY A 1 102 ? -4.250 -54.242 -17.067 1.00 85.56 102 GLY A N 1
ATOM 787 C CA . GLY A 1 102 ? -4.085 -55.573 -17.663 1.00 85.56 102 GLY A CA 1
ATOM 788 C C . GLY A 1 102 ? -5.350 -56.438 -17.658 1.00 85.56 102 GLY A C 1
ATOM 789 O O . GLY A 1 102 ? -5.335 -57.530 -18.220 1.00 85.56 102 GLY A O 1
ATOM 790 N N . GLU A 1 103 ? -6.437 -55.982 -17.031 1.00 87.50 103 GLU A N 1
ATOM 791 C CA . GLU A 1 103 ? -7.698 -56.722 -16.998 1.00 87.50 103 GLU A CA 1
ATOM 792 C C . GLU A 1 103 ? -8.444 -56.594 -18.335 1.00 87.50 103 GLU A C 1
ATOM 794 O O . GLU A 1 103 ? -8.559 -55.500 -18.894 1.00 87.50 103 GLU A O 1
ATOM 799 N N . TYR A 1 104 ? -8.983 -57.709 -18.830 1.00 88.38 104 TYR A N 1
ATOM 800 C CA . TYR A 1 104 ? -9.793 -57.757 -20.049 1.00 88.38 104 TYR A CA 1
ATOM 801 C C . TYR A 1 104 ? -11.273 -57.512 -19.740 1.00 88.38 104 TYR A C 1
ATOM 803 O O . TYR A 1 104 ? -11.795 -57.950 -18.709 1.00 88.38 104 TYR A O 1
ATOM 811 N N . LEU A 1 105 ? -11.963 -56.801 -20.634 1.00 87.62 105 LEU A N 1
ATOM 812 C CA . LEU A 1 105 ? -13.358 -56.396 -20.439 1.00 87.62 105 LEU A CA 1
ATOM 813 C C . LEU A 1 105 ? -14.304 -57.604 -20.313 1.00 87.62 105 LEU A C 1
ATOM 815 O O . LEU A 1 105 ? -15.154 -57.634 -19.415 1.00 87.62 105 LEU A O 1
ATOM 819 N N . ASP A 1 106 ? -14.138 -58.615 -21.164 1.00 85.44 106 ASP A N 1
ATOM 820 C CA . ASP A 1 106 ? -14.919 -59.855 -21.155 1.00 85.44 106 ASP A CA 1
ATOM 821 C C . ASP A 1 106 ? -14.756 -60.661 -19.855 1.00 85.44 106 ASP A C 1
ATOM 823 O O . ASP A 1 106 ? -15.757 -61.049 -19.243 1.00 85.44 106 ASP A O 1
ATOM 827 N N . MET A 1 107 ? -13.523 -60.833 -19.371 1.00 85.75 107 MET A N 1
ATOM 828 C CA . MET A 1 107 ? -13.207 -61.548 -18.131 1.00 85.75 107 MET A CA 1
ATOM 829 C C . MET A 1 107 ? -13.775 -60.845 -16.895 1.00 85.75 107 MET A C 1
ATOM 831 O O . MET A 1 107 ? -14.172 -61.492 -15.925 1.00 85.75 107 MET A O 1
ATOM 835 N N . CYS A 1 108 ? -13.888 -59.517 -16.936 1.00 82.00 108 CYS A N 1
ATOM 836 C CA . CYS A 1 108 ? -14.527 -58.737 -15.878 1.00 82.00 108 CYS A CA 1
ATOM 837 C C . CYS A 1 108 ? -16.063 -58.722 -15.967 1.00 82.00 108 CYS A C 1
ATOM 839 O O . CYS A 1 108 ? -16.719 -58.127 -15.103 1.00 82.00 108 CYS A O 1
ATOM 841 N N . GLY A 1 109 ? -16.651 -59.374 -16.977 1.00 83.81 109 GLY A N 1
ATOM 842 C CA . GLY A 1 109 ? -18.096 -59.465 -17.183 1.00 83.81 109 GLY A CA 1
ATOM 843 C C . GLY A 1 109 ? -18.721 -58.195 -17.763 1.00 83.81 109 GLY A C 1
ATOM 844 O O . GLY A 1 109 ? -19.910 -57.940 -17.534 1.00 83.81 109 GLY A O 1
ATOM 845 N N . VAL A 1 110 ? -17.936 -57.383 -18.475 1.00 88.25 110 VAL A N 1
ATOM 846 C CA . VAL A 1 110 ? -18.429 -56.208 -19.198 1.00 88.25 110 VAL A CA 1
ATOM 847 C C . VAL A 1 110 ? -19.189 -56.675 -20.443 1.00 88.25 110 VAL A C 1
ATOM 849 O O . VAL A 1 110 ? -18.691 -57.447 -21.253 1.00 88.25 110 VAL A O 1
ATOM 852 N N . LYS A 1 111 ? -20.433 -56.216 -20.580 1.00 87.69 111 LYS A N 1
ATOM 853 C CA . LYS A 1 111 ? -21.338 -56.507 -21.707 1.00 87.69 111 LYS A CA 1
ATOM 854 C C . LYS A 1 111 ? -21.723 -55.229 -22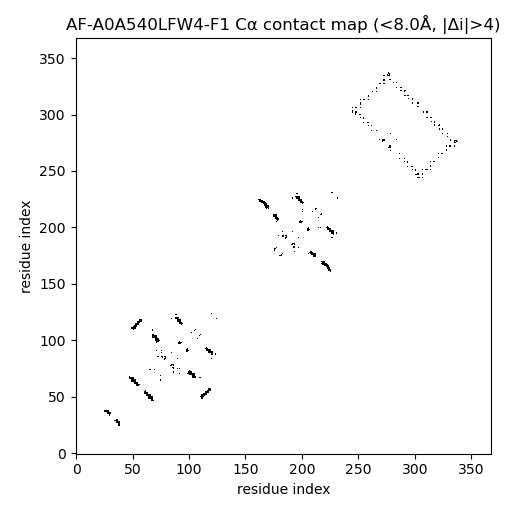.452 1.00 87.69 111 LYS A C 1
ATOM 856 O O . LYS A 1 111 ? -21.434 -54.129 -21.978 1.00 87.69 111 LYS A O 1
ATOM 861 N N . ASP A 1 112 ? -22.445 -55.358 -23.561 1.00 87.19 112 ASP A N 1
ATOM 862 C CA . ASP A 1 112 ? -22.983 -54.200 -24.280 1.00 87.19 112 ASP A CA 1
ATOM 863 C C . ASP A 1 112 ? -23.839 -53.320 -23.349 1.00 87.19 112 ASP A C 1
ATOM 865 O O . ASP A 1 112 ? -24.580 -53.816 -22.495 1.00 87.19 112 ASP A O 1
ATOM 869 N N . ARG A 1 113 ? -23.693 -51.999 -23.478 1.00 85.31 113 ARG A N 1
ATOM 870 C CA . ARG A 1 113 ? -24.328 -50.949 -22.654 1.00 85.31 113 ARG A CA 1
ATOM 871 C C . ARG A 1 113 ? -23.975 -50.972 -21.169 1.00 85.31 113 ARG A C 1
ATOM 873 O O . ARG A 1 113 ? -24.646 -50.314 -20.366 1.00 85.31 113 ARG A O 1
ATOM 880 N N . SER A 1 114 ? -22.914 -51.681 -20.791 1.00 90.56 114 SER A N 1
ATOM 881 C CA . SER A 1 114 ? -22.411 -51.678 -19.418 1.00 90.56 114 SER A CA 1
ATOM 882 C C . SER A 1 114 ? -22.007 -50.279 -18.969 1.00 90.56 114 SER A C 1
ATOM 884 O O . SER A 1 114 ? -21.405 -49.514 -19.724 1.00 90.56 114 SER A O 1
ATOM 886 N N . LYS A 1 115 ? -22.327 -49.954 -17.712 1.00 89.62 115 LYS A N 1
ATOM 887 C CA . LYS A 1 115 ? -21.927 -48.697 -17.080 1.00 89.62 115 LYS A CA 1
ATOM 888 C C . LYS A 1 115 ? -20.556 -48.852 -16.424 1.00 89.62 115 LYS A C 1
ATOM 890 O O . LYS A 1 115 ? -20.404 -49.675 -15.522 1.00 89.62 115 LYS A O 1
ATOM 895 N N . VAL A 1 116 ? -19.605 -48.022 -16.831 1.00 89.62 116 VAL A N 1
ATOM 896 C CA . VAL A 1 116 ? -18.280 -47.887 -16.213 1.00 89.62 116 VAL A CA 1
ATOM 897 C C . VAL A 1 116 ? -18.182 -46.478 -15.635 1.00 89.62 116 VAL A C 1
ATOM 899 O O . VAL A 1 116 ? -18.663 -45.524 -16.240 1.00 89.62 116 VAL A O 1
ATOM 902 N N . VAL A 1 117 ? -17.627 -46.330 -14.439 1.00 89.56 117 VAL A N 1
ATOM 903 C CA . VAL A 1 117 ? -17.426 -45.017 -13.815 1.00 89.56 117 VAL A CA 1
ATOM 904 C C . VAL A 1 117 ? -15.954 -44.662 -13.931 1.00 89.56 117 VAL A C 1
ATOM 906 O O . VAL A 1 117 ? -15.108 -45.425 -13.480 1.00 89.56 117 VAL A O 1
ATOM 909 N N . LEU A 1 118 ? -15.656 -43.525 -14.546 1.00 88.69 118 LEU A N 1
ATOM 910 C CA . LEU A 1 118 ? -14.323 -42.946 -14.568 1.00 88.69 118 LEU A CA 1
ATOM 911 C C . LEU A 1 118 ? -14.201 -41.966 -13.399 1.00 88.69 118 LEU A C 1
ATOM 913 O O . LEU A 1 118 ? -15.071 -41.118 -13.195 1.00 88.69 118 LEU A O 1
ATOM 917 N N . VAL A 1 119 ? -13.118 -42.084 -12.642 1.00 88.12 119 VAL A N 1
ATOM 918 C CA . VAL A 1 119 ? -12.743 -41.175 -11.558 1.00 88.12 119 VAL A CA 1
ATOM 919 C C . VAL A 1 119 ? -11.314 -40.715 -11.811 1.00 88.12 119 VAL A C 1
ATOM 921 O O . VAL A 1 119 ? -10.462 -41.515 -12.193 1.00 88.12 119 VAL A O 1
ATOM 924 N N . GLU A 1 120 ? -11.060 -39.424 -11.626 1.00 86.56 120 GLU A N 1
ATOM 925 C CA . GLU A 1 120 ? -9.703 -38.889 -11.691 1.00 86.56 120 GLU A CA 1
ATOM 926 C C . GLU A 1 120 ? -8.942 -39.239 -10.403 1.00 86.56 120 GLU A C 1
ATOM 928 O O . GLU A 1 120 ? -9.496 -39.176 -9.302 1.00 86.56 120 GLU A O 1
ATOM 933 N N . ASP A 1 121 ? -7.680 -39.640 -10.539 1.00 84.88 121 ASP A N 1
ATOM 934 C CA . ASP A 1 121 ? -6.825 -39.974 -9.405 1.00 84.88 121 ASP A CA 1
ATOM 935 C C . ASP A 1 121 ? -6.626 -38.751 -8.479 1.00 84.88 121 ASP A C 1
ATOM 937 O O . ASP A 1 121 ? -6.174 -37.698 -8.935 1.00 84.88 121 ASP A O 1
ATOM 941 N N . PRO A 1 122 ? -6.924 -38.832 -7.166 1.00 77.62 122 PRO A N 1
ATOM 942 C CA . PRO A 1 122 ? -6.728 -37.706 -6.248 1.00 77.62 122 PRO A CA 1
ATOM 943 C C . PRO A 1 122 ? -5.306 -37.121 -6.283 1.00 77.62 122 PRO A C 1
ATOM 945 O O . PRO A 1 122 ? -5.145 -35.906 -6.157 1.00 77.62 122 PRO A O 1
ATOM 948 N N . ALA A 1 123 ? -4.280 -37.945 -6.530 1.00 77.25 123 ALA A N 1
ATOM 949 C CA . ALA A 1 123 ? -2.900 -37.473 -6.623 1.00 77.25 123 ALA A CA 1
ATOM 950 C C . ALA A 1 123 ? -2.612 -36.663 -7.903 1.00 77.25 123 ALA A C 1
ATOM 952 O O . ALA A 1 123 ? -1.678 -35.856 -7.915 1.00 77.25 123 ALA A O 1
ATOM 953 N N . SER A 1 124 ? -3.365 -36.852 -8.995 1.00 79.25 124 SER A N 1
ATOM 954 C CA . SER A 1 124 ? -3.247 -36.004 -10.193 1.00 79.25 124 SER A CA 1
ATOM 955 C C . SER A 1 124 ? -3.966 -34.670 -10.008 1.00 79.25 124 SER A C 1
ATOM 957 O O . SER A 1 124 ? -3.417 -33.629 -10.376 1.00 79.25 124 SER A O 1
ATOM 959 N N . ILE A 1 125 ? -5.136 -34.681 -9.358 1.00 77.00 125 ILE A N 1
ATOM 960 C CA . ILE A 1 125 ? -5.891 -33.466 -9.011 1.00 77.00 125 ILE A CA 1
ATOM 961 C C . ILE A 1 125 ? -5.030 -32.544 -8.139 1.00 77.00 125 ILE A C 1
ATOM 963 O O . ILE A 1 125 ? -4.902 -31.350 -8.423 1.00 77.00 125 ILE A O 1
ATOM 967 N N . GLU A 1 126 ? -4.394 -33.096 -7.104 1.00 79.50 126 GLU A N 1
ATOM 968 C CA . GLU A 1 126 ? -3.531 -32.331 -6.203 1.00 79.50 126 GLU A CA 1
ATOM 969 C C . GLU A 1 126 ? -2.301 -31.764 -6.927 1.00 79.50 126 GLU A C 1
ATOM 971 O O . GLU A 1 126 ? -2.023 -30.565 -6.821 1.00 79.50 126 GLU A O 1
ATOM 976 N N . ARG A 1 127 ? -1.611 -32.578 -7.742 1.00 79.94 127 ARG A N 1
ATOM 977 C CA . ARG A 1 127 ? -0.482 -32.117 -8.571 1.00 79.94 127 ARG A CA 1
ATOM 978 C C . ARG A 1 127 ? -0.882 -30.959 -9.487 1.00 79.94 127 ARG A C 1
ATOM 980 O O . ARG A 1 127 ? -0.179 -29.949 -9.534 1.00 79.94 127 ARG A O 1
ATOM 987 N N . ARG A 1 128 ? -2.032 -31.056 -10.162 1.00 80.50 128 ARG A N 1
ATOM 988 C CA . ARG A 1 128 ? -2.545 -29.996 -11.046 1.00 80.50 128 ARG A CA 1
ATOM 989 C C . ARG A 1 128 ? -2.886 -28.722 -10.268 1.00 80.50 128 ARG A C 1
ATOM 991 O O . ARG A 1 128 ? -2.594 -27.623 -10.736 1.00 80.50 128 ARG A O 1
ATOM 998 N N . ALA A 1 129 ? -3.446 -28.845 -9.064 1.00 78.31 129 ALA A N 1
ATOM 999 C CA . ALA A 1 129 ? -3.742 -27.702 -8.201 1.00 78.31 129 ALA A CA 1
ATOM 1000 C C . ALA A 1 129 ? -2.470 -26.977 -7.722 1.00 78.31 129 ALA A C 1
ATOM 1002 O O . ALA A 1 129 ? -2.429 -25.742 -7.700 1.00 78.31 129 ALA A O 1
ATOM 1003 N N . VAL A 1 130 ? -1.419 -27.722 -7.366 1.00 82.31 130 VAL A N 1
ATOM 1004 C CA . VAL A 1 130 ? -0.114 -27.153 -6.989 1.00 82.31 130 VAL A CA 1
ATOM 1005 C C . VAL A 1 130 ? 0.528 -26.433 -8.175 1.00 82.31 130 VAL A C 1
ATOM 1007 O O . VAL A 1 130 ? 0.973 -25.291 -8.030 1.00 82.31 130 VAL A O 1
ATOM 1010 N N . GLU A 1 131 ? 0.514 -27.051 -9.354 1.00 85.75 131 GLU A N 1
ATOM 1011 C CA . GLU A 1 131 ? 1.075 -26.466 -10.572 1.00 85.75 131 GLU A CA 1
ATOM 1012 C C . GLU A 1 131 ? 0.324 -25.192 -10.993 1.00 85.75 131 GLU A C 1
ATOM 1014 O O . GLU A 1 131 ? 0.945 -24.170 -11.284 1.00 85.75 131 GLU A O 1
ATOM 1019 N N . MET A 1 132 ? -1.013 -25.177 -10.913 1.00 87.62 132 MET A N 1
ATOM 1020 C CA . MET A 1 132 ? -1.805 -23.962 -11.148 1.00 87.62 132 MET A CA 1
ATOM 1021 C C . MET A 1 132 ? -1.422 -22.824 -10.198 1.00 87.62 132 MET A C 1
ATOM 1023 O O . MET A 1 132 ? -1.270 -21.682 -10.632 1.00 87.62 132 MET A O 1
ATOM 1027 N N . ARG A 1 133 ? -1.211 -23.112 -8.906 1.00 87.19 133 ARG A N 1
ATOM 1028 C CA . ARG A 1 133 ? -0.755 -22.097 -7.939 1.00 87.19 133 ARG A CA 1
ATOM 1029 C C . ARG A 1 133 ? 0.641 -21.581 -8.278 1.00 87.19 133 ARG A C 1
ATOM 1031 O O . ARG A 1 133 ? 0.891 -20.383 -8.142 1.00 87.19 133 ARG A O 1
ATOM 1038 N N . ARG A 1 134 ? 1.551 -22.457 -8.710 1.00 91.12 134 ARG A N 1
ATOM 1039 C CA . ARG A 1 134 ? 2.896 -22.067 -9.155 1.00 91.12 134 ARG A CA 1
ATOM 1040 C C . ARG A 1 134 ? 2.821 -21.154 -10.379 1.00 91.12 134 ARG A C 1
ATOM 1042 O O . ARG A 1 134 ? 3.407 -20.074 -10.357 1.00 91.12 134 ARG A O 1
ATOM 1049 N N . ASN A 1 135 ? 2.035 -21.526 -11.382 1.00 88.62 135 ASN A N 1
ATOM 1050 C CA . ASN A 1 135 ? 1.858 -20.743 -12.604 1.00 88.62 135 ASN A CA 1
ATOM 1051 C C . ASN A 1 135 ? 1.174 -19.397 -12.344 1.00 88.62 135 ASN A C 1
ATOM 1053 O O . ASN A 1 135 ? 1.594 -18.386 -12.902 1.00 88.62 135 ASN A O 1
ATOM 1057 N N . ALA A 1 136 ? 0.208 -19.335 -11.424 1.00 90.06 136 ALA A N 1
ATOM 1058 C CA . ALA A 1 136 ? -0.389 -18.073 -10.992 1.00 90.06 136 ALA A CA 1
ATOM 1059 C C . ALA A 1 136 ? 0.645 -17.134 -10.341 1.00 90.06 136 ALA A C 1
ATOM 1061 O O . ALA A 1 136 ? 0.659 -15.938 -10.633 1.00 90.06 136 ALA A O 1
ATOM 1062 N N . LYS A 1 137 ? 1.554 -17.666 -9.508 1.00 91.75 137 LYS A N 1
ATOM 1063 C CA . LYS A 1 137 ? 2.656 -16.880 -8.923 1.00 91.75 137 LYS A CA 1
ATOM 1064 C C . LYS A 1 137 ? 3.620 -16.366 -9.992 1.00 91.75 137 LYS A C 1
ATOM 1066 O O . LYS A 1 137 ? 4.006 -15.203 -9.940 1.00 91.75 137 LYS A O 1
ATOM 1071 N N . ILE A 1 138 ? 3.971 -17.203 -10.970 1.00 91.94 138 ILE A N 1
ATOM 1072 C CA . ILE A 1 138 ? 4.830 -16.810 -12.097 1.00 91.94 138 ILE A CA 1
ATOM 1073 C C . ILE A 1 138 ? 4.168 -15.688 -12.905 1.00 91.94 138 ILE A C 1
ATOM 1075 O O . ILE A 1 138 ? 4.799 -14.673 -13.180 1.00 91.94 138 ILE A O 1
ATOM 1079 N N . GLN A 1 139 ? 2.880 -15.817 -13.230 1.00 91.69 139 GLN A N 1
ATOM 1080 C CA . GLN A 1 139 ? 2.146 -14.780 -13.957 1.00 91.69 139 GLN A CA 1
ATOM 1081 C C . GLN A 1 139 ? 2.039 -13.472 -13.168 1.00 91.69 139 GLN A C 1
ATOM 1083 O O . GLN A 1 139 ? 2.180 -12.398 -13.750 1.00 91.69 139 GLN A O 1
ATOM 1088 N N . ALA A 1 140 ? 1.819 -13.539 -11.853 1.00 92.94 140 ALA A N 1
ATOM 1089 C CA . ALA A 1 140 ? 1.821 -12.357 -10.996 1.00 92.94 140 ALA A CA 1
ATOM 1090 C C . ALA A 1 140 ? 3.193 -11.662 -10.998 1.00 92.94 140 ALA A C 1
ATOM 1092 O O . ALA A 1 140 ? 3.256 -10.443 -11.142 1.00 92.94 140 ALA A O 1
ATOM 1093 N N . ALA A 1 141 ? 4.283 -12.433 -10.919 1.00 91.06 141 ALA A N 1
ATOM 1094 C CA . ALA A 1 141 ? 5.638 -11.901 -11.021 1.00 91.06 141 ALA A CA 1
ATOM 1095 C C . ALA A 1 141 ? 5.900 -11.262 -12.394 1.00 91.06 141 ALA A C 1
ATOM 1097 O O . ALA A 1 141 ? 6.401 -10.146 -12.452 1.00 91.06 141 ALA A O 1
ATOM 1098 N N . HIS A 1 142 ? 5.500 -11.908 -13.494 1.00 88.31 142 HIS A N 1
ATOM 1099 C CA . HIS A 1 142 ? 5.619 -11.329 -14.835 1.00 88.31 142 HIS A CA 1
ATOM 1100 C C . HIS A 1 142 ? 4.847 -10.015 -14.977 1.00 88.31 142 HIS A C 1
ATOM 1102 O O . HIS A 1 142 ? 5.377 -9.068 -15.547 1.00 88.31 142 HIS A O 1
ATOM 1108 N N . ARG A 1 143 ? 3.622 -9.920 -14.439 1.00 89.75 143 ARG A N 1
ATOM 1109 C CA . ARG A 1 143 ? 2.859 -8.660 -14.442 1.00 89.75 143 ARG A CA 1
ATOM 1110 C C . ARG A 1 143 ? 3.582 -7.567 -13.661 1.00 89.75 143 ARG A C 1
ATOM 1112 O O . ARG A 1 143 ? 3.757 -6.482 -14.194 1.00 89.75 143 ARG A O 1
ATOM 1119 N N . ALA A 1 144 ? 4.075 -7.879 -12.463 1.00 90.75 144 ALA A N 1
ATOM 1120 C CA . ALA A 1 144 ? 4.841 -6.926 -11.663 1.00 90.75 144 ALA A CA 1
ATOM 1121 C C . ALA A 1 144 ? 6.119 -6.456 -12.382 1.00 90.75 144 ALA A C 1
ATOM 1123 O O . ALA A 1 144 ? 6.438 -5.272 -12.351 1.00 90.75 144 ALA A O 1
ATOM 1124 N N . ILE A 1 145 ? 6.826 -7.363 -13.066 1.00 91.19 145 ILE A N 1
ATOM 1125 C CA . ILE A 1 145 ? 7.996 -7.016 -13.885 1.00 91.19 145 ILE A CA 1
ATOM 1126 C C . ILE A 1 145 ? 7.590 -6.089 -15.035 1.00 91.19 145 ILE A C 1
ATOM 1128 O O . ILE A 1 145 ? 8.248 -5.078 -15.243 1.00 91.19 145 ILE A O 1
ATOM 1132 N N . LEU A 1 146 ? 6.500 -6.389 -15.749 1.00 91.00 146 LEU A N 1
ATOM 1133 C CA . LEU A 1 146 ? 6.004 -5.541 -16.838 1.00 91.00 146 LEU A CA 1
ATOM 1134 C C . LEU A 1 146 ? 5.594 -4.148 -16.351 1.00 91.00 146 LEU A C 1
ATOM 1136 O O . LEU A 1 146 ? 5.849 -3.169 -17.045 1.00 91.00 146 LEU A O 1
ATOM 1140 N N . ASP A 1 147 ? 4.979 -4.048 -15.176 1.00 90.25 147 ASP A N 1
ATOM 1141 C CA . ASP A 1 147 ? 4.606 -2.760 -14.588 1.00 90.25 147 ASP A CA 1
ATOM 1142 C C . ASP A 1 147 ? 5.851 -1.941 -14.229 1.00 90.25 147 ASP A C 1
ATOM 1144 O O . ASP A 1 147 ? 5.932 -0.763 -14.566 1.00 90.25 147 ASP A O 1
ATOM 1148 N N . VAL A 1 148 ? 6.874 -2.577 -13.646 1.00 92.50 148 VAL A N 1
ATOM 1149 C CA . VAL A 1 148 ? 8.174 -1.926 -13.413 1.00 92.50 148 VAL A CA 1
ATOM 1150 C C . VAL A 1 148 ? 8.823 -1.504 -14.732 1.00 92.50 148 VAL A C 1
ATOM 1152 O O . VAL A 1 148 ? 9.306 -0.379 -14.820 1.00 92.50 148 VAL A O 1
ATOM 1155 N N . SER A 1 149 ? 8.820 -2.356 -15.762 1.00 87.94 149 SER A N 1
ATOM 1156 C CA . SER A 1 149 ? 9.361 -2.015 -17.084 1.00 87.94 149 SER A CA 1
ATOM 1157 C C . SER A 1 149 ? 8.654 -0.808 -17.695 1.00 87.94 149 SER A C 1
ATOM 1159 O O . SER A 1 149 ? 9.334 0.097 -18.159 1.00 87.94 149 SER A O 1
ATOM 1161 N N . ARG A 1 150 ? 7.320 -0.725 -17.614 1.00 88.75 150 ARG A N 1
ATOM 1162 C CA . ARG A 1 150 ? 6.571 0.454 -18.079 1.00 88.75 150 ARG A CA 1
ATOM 1163 C C . ARG A 1 150 ? 6.967 1.725 -17.341 1.00 88.75 150 ARG A C 1
ATOM 1165 O O . ARG A 1 150 ? 7.083 2.778 -17.960 1.00 88.75 150 ARG A O 1
ATOM 1172 N N . GLU A 1 151 ? 7.174 1.645 -16.031 1.00 89.50 151 GLU A N 1
ATOM 1173 C CA . GLU A 1 151 ? 7.610 2.802 -15.250 1.00 89.50 151 GLU A CA 1
ATOM 1174 C C . GLU A 1 151 ? 9.044 3.216 -15.618 1.00 89.50 151 GLU A C 1
ATOM 1176 O O . GLU A 1 151 ? 9.333 4.407 -15.710 1.00 89.50 151 GLU A O 1
ATOM 1181 N N . VAL A 1 152 ? 9.929 2.249 -15.888 1.00 84.88 152 VAL A N 1
ATOM 1182 C CA . VAL A 1 152 ? 11.282 2.503 -16.408 1.00 84.88 152 VAL A CA 1
ATOM 1183 C C . VAL A 1 152 ? 11.222 3.154 -17.789 1.00 84.88 152 VAL A C 1
ATOM 1185 O O . VAL A 1 152 ? 11.907 4.151 -17.994 1.00 84.88 152 VAL A O 1
ATOM 1188 N N . ASP A 1 153 ? 10.380 2.662 -18.698 1.00 79.88 153 ASP A N 1
ATOM 1189 C CA . ASP A 1 153 ? 10.200 3.231 -20.037 1.00 79.88 153 ASP A CA 1
ATOM 1190 C C . ASP A 1 153 ? 9.653 4.662 -19.959 1.00 79.88 153 ASP A C 1
ATOM 1192 O O . ASP A 1 153 ? 10.164 5.564 -20.613 1.00 79.88 153 ASP A O 1
ATOM 1196 N N . LYS A 1 154 ? 8.686 4.917 -19.072 1.00 81.12 154 LYS A N 1
ATOM 1197 C CA . LYS A 1 154 ? 8.144 6.259 -18.822 1.00 81.12 154 LYS A CA 1
ATOM 1198 C C . LYS A 1 154 ? 9.195 7.216 -18.256 1.00 81.12 154 LYS A C 1
ATOM 1200 O O . LYS A 1 154 ? 9.254 8.377 -18.657 1.00 81.12 154 LYS A O 1
ATOM 1205 N N . LEU A 1 155 ? 10.037 6.751 -17.332 1.00 76.56 155 LEU A N 1
ATOM 1206 C CA . LEU A 1 155 ? 11.169 7.534 -16.826 1.00 76.56 155 LEU A CA 1
ATOM 1207 C C . LEU A 1 155 ? 12.232 7.751 -17.914 1.00 76.56 155 LEU A C 1
ATOM 1209 O O . LEU A 1 155 ? 12.828 8.824 -17.979 1.00 76.56 155 LEU A O 1
ATOM 1213 N N . ALA A 1 156 ? 12.454 6.771 -18.790 1.00 68.75 156 ALA A N 1
ATOM 1214 C CA . ALA A 1 156 ? 13.356 6.894 -19.929 1.00 68.75 156 ALA A CA 1
ATOM 1215 C C . ALA A 1 156 ? 12.832 7.904 -20.963 1.00 68.75 156 ALA A C 1
ATOM 1217 O O . ALA A 1 156 ? 13.610 8.713 -21.462 1.00 68.75 156 ALA A O 1
ATOM 1218 N N . GLU A 1 157 ? 11.524 7.936 -21.225 1.00 65.62 157 GLU A N 1
ATOM 1219 C CA . GLU A 1 157 ? 10.877 8.961 -22.052 1.00 65.62 157 GLU A CA 1
ATOM 1220 C C . GLU A 1 157 ? 10.946 10.347 -21.404 1.00 65.62 157 GLU A C 1
ATOM 1222 O O . GLU A 1 157 ? 11.225 11.330 -22.090 1.00 65.62 157 GLU A O 1
ATOM 1227 N N . GLN A 1 158 ? 10.780 10.447 -20.080 1.00 59.94 158 GLN A N 1
ATOM 1228 C CA . GLN A 1 158 ? 11.032 11.698 -19.358 1.00 59.94 158 GLN A CA 1
ATOM 1229 C C . GLN A 1 158 ? 12.491 12.144 -19.509 1.00 59.94 158 GLN A C 1
ATOM 1231 O O . GLN A 1 158 ? 12.734 13.314 -19.785 1.00 59.94 158 GLN A O 1
ATOM 1236 N N . LEU A 1 159 ? 13.458 11.224 -19.422 1.00 57.84 159 LEU A N 1
ATOM 1237 C CA . LEU A 1 159 ? 14.872 11.506 -19.692 1.00 57.84 159 LEU A CA 1
ATOM 1238 C C . LEU A 1 159 ? 15.137 11.891 -21.156 1.00 57.84 159 LEU A C 1
ATOM 1240 O O . LEU A 1 159 ? 16.085 12.633 -21.410 1.00 57.84 159 LEU A O 1
ATOM 1244 N N . TYR A 1 160 ? 14.338 11.406 -22.110 1.00 52.66 160 TYR A N 1
ATOM 1245 C CA . TYR A 1 160 ? 14.460 11.740 -23.531 1.00 52.66 160 TYR A CA 1
ATOM 1246 C C . TYR A 1 160 ? 13.865 13.123 -23.842 1.00 52.66 160 TYR A C 1
ATOM 1248 O O . TYR A 1 160 ? 14.511 13.925 -24.511 1.00 52.66 160 TYR A O 1
ATOM 1256 N N . ASN A 1 161 ? 12.709 13.463 -23.259 1.00 45.75 161 ASN A N 1
ATOM 1257 C CA . ASN A 1 161 ? 12.097 14.795 -23.367 1.00 45.75 161 ASN A CA 1
ATOM 1258 C C . ASN A 1 161 ? 12.837 15.879 -22.562 1.00 45.75 161 ASN A C 1
ATOM 1260 O O . ASN A 1 161 ? 12.753 17.053 -22.909 1.00 45.75 161 ASN A O 1
ATOM 1264 N N . TYR A 1 162 ? 13.607 15.509 -21.532 1.00 44.75 162 TYR A N 1
ATOM 1265 C CA . TYR A 1 162 ? 14.504 16.428 -20.812 1.00 44.75 162 TYR A CA 1
ATOM 1266 C C . TYR A 1 162 ? 15.895 16.582 -21.453 1.00 44.75 162 TYR A C 1
ATOM 1268 O O . TYR A 1 162 ? 16.713 17.361 -20.963 1.00 44.75 162 TYR A O 1
ATOM 1276 N N . LYS A 1 163 ? 16.198 15.873 -22.548 1.00 45.53 163 LYS A N 1
ATOM 1277 C CA . LYS A 1 163 ? 17.514 15.902 -23.205 1.00 45.53 163 LYS A CA 1
ATOM 1278 C C . LYS A 1 163 ? 17.466 16.588 -24.562 1.00 45.53 163 LYS A C 1
ATOM 1280 O O . LYS A 1 163 ? 17.680 15.959 -25.593 1.00 45.53 163 LYS A O 1
ATOM 1285 N N . SER A 1 164 ? 17.263 17.899 -24.546 1.00 41.25 164 SER A N 1
ATOM 1286 C CA . SER A 1 164 ? 17.977 18.884 -25.379 1.00 41.25 164 SER A CA 1
ATOM 1287 C C . SER A 1 164 ? 17.110 20.125 -25.503 1.00 41.25 164 SER A C 1
ATOM 1289 O O . SER A 1 164 ? 16.251 20.203 -26.376 1.00 41.25 164 SER A O 1
ATOM 1291 N N . VAL A 1 165 ? 17.382 21.137 -24.684 1.00 42.66 165 VAL A N 1
ATOM 1292 C CA . VAL A 1 165 ? 17.083 22.499 -25.125 1.00 42.66 165 VAL A CA 1
ATOM 1293 C C . VAL A 1 165 ? 18.144 22.825 -26.173 1.00 42.66 165 VAL A C 1
ATOM 1295 O O . VAL A 1 165 ? 19.318 22.972 -25.840 1.00 42.66 165 VAL A O 1
ATOM 1298 N N . GLU A 1 166 ? 17.767 22.834 -27.452 1.00 43.44 166 GLU A N 1
ATOM 1299 C CA . GLU A 1 166 ? 18.647 23.315 -28.516 1.00 43.44 166 GLU A CA 1
ATOM 1300 C C . GLU A 1 166 ? 18.721 24.838 -28.434 1.00 43.44 166 GLU A C 1
ATOM 1302 O O . GLU A 1 166 ? 17.821 25.541 -28.888 1.00 43.44 166 GLU A O 1
ATOM 1307 N N . LEU A 1 167 ? 19.791 25.367 -27.840 1.00 48.81 167 LEU A N 1
ATOM 1308 C CA . LEU A 1 167 ? 20.032 26.805 -27.884 1.00 48.81 167 LEU A CA 1
ATOM 1309 C C . LEU A 1 167 ? 20.732 27.181 -29.188 1.00 48.81 167 LEU A C 1
ATOM 1311 O O . LEU A 1 167 ? 21.805 26.669 -29.500 1.00 48.81 167 LEU A O 1
ATOM 1315 N N . SER A 1 168 ? 20.137 28.130 -29.907 1.00 45.19 168 SER A N 1
ATOM 1316 C CA . SER A 1 168 ? 20.801 28.890 -30.964 1.00 45.19 168 SER A CA 1
ATOM 1317 C C . SER A 1 168 ? 21.328 30.184 -30.346 1.00 45.19 168 SER A C 1
ATOM 1319 O O . SER A 1 168 ? 20.552 31.091 -30.063 1.00 45.19 168 SER A O 1
ATOM 1321 N N . ILE A 1 169 ? 22.634 30.275 -30.093 1.00 50.53 169 ILE A N 1
ATOM 1322 C CA . ILE A 1 169 ? 23.242 31.516 -29.588 1.00 50.53 169 ILE A CA 1
ATOM 1323 C C . ILE A 1 169 ? 23.275 32.518 -30.746 1.00 50.53 169 ILE A C 1
ATOM 1325 O O . ILE A 1 169 ? 23.954 32.239 -31.729 1.00 50.53 169 ILE A O 1
ATOM 1329 N N . VAL A 1 170 ? 22.542 33.635 -30.651 1.00 38.19 170 VAL A N 1
ATOM 1330 C CA . VAL A 1 170 ? 22.576 34.722 -31.648 1.00 38.19 170 VAL A CA 1
ATOM 1331 C C . VAL A 1 170 ? 23.714 35.685 -31.306 1.00 38.19 170 VAL A C 1
ATOM 1333 O O . VAL A 1 170 ? 23.763 36.255 -30.215 1.00 38.19 170 VAL A O 1
ATOM 1336 N N . SER A 1 171 ? 24.646 35.845 -32.242 1.00 37.75 171 SER A N 1
ATOM 1337 C CA . SER A 1 171 ? 25.839 36.686 -32.162 1.00 37.75 171 SER A CA 1
ATOM 1338 C C . SER A 1 171 ? 25.463 38.171 -32.109 1.00 37.75 171 SER A C 1
ATOM 1340 O O . SER A 1 171 ? 25.390 38.862 -33.118 1.00 37.75 171 SER A O 1
ATOM 1342 N N . GLY A 1 172 ? 25.184 38.650 -30.899 1.00 41.47 172 GLY A N 1
ATOM 1343 C CA . GLY A 1 172 ? 24.996 40.071 -30.589 1.00 41.47 172 GLY A CA 1
ATOM 1344 C C . GLY A 1 172 ? 25.517 40.478 -29.207 1.00 41.47 172 GLY A C 1
ATOM 1345 O O . GLY A 1 172 ? 25.631 41.668 -28.931 1.00 41.47 172 GLY A O 1
ATOM 1346 N N . TYR A 1 173 ? 25.886 39.513 -28.357 1.00 39.84 173 TYR A N 1
ATOM 1347 C CA . TYR A 1 173 ? 26.402 39.754 -27.010 1.00 39.84 173 TYR A CA 1
ATOM 1348 C C . TYR A 1 173 ? 27.836 39.230 -26.893 1.00 39.84 173 TYR A C 1
ATOM 1350 O O . TYR A 1 173 ? 28.106 38.033 -26.983 1.00 39.84 173 TYR A O 1
ATOM 1358 N N . VAL A 1 174 ? 28.757 40.178 -26.752 1.00 37.75 174 VAL A N 1
ATOM 1359 C CA . VAL A 1 174 ? 30.196 39.999 -26.557 1.00 37.75 174 VAL A CA 1
ATOM 1360 C C . VAL A 1 174 ? 30.457 39.370 -25.177 1.00 37.75 174 VAL A C 1
ATOM 1362 O O . VAL A 1 174 ? 29.917 39.837 -24.181 1.00 37.75 174 VAL A O 1
ATOM 1365 N N . CYS A 1 175 ? 31.303 38.334 -25.130 1.00 42.31 175 CYS A N 1
ATOM 1366 C CA . CYS A 1 175 ? 31.973 37.796 -23.932 1.00 42.31 175 CYS A CA 1
ATOM 1367 C C . CYS A 1 175 ? 31.108 37.282 -22.757 1.00 42.31 175 CYS A C 1
ATOM 1369 O O . CYS A 1 175 ? 31.388 37.613 -21.609 1.00 42.31 175 CYS A O 1
ATOM 1371 N N . LEU A 1 176 ? 30.128 36.403 -22.993 1.00 44.88 176 LEU A N 1
ATOM 1372 C CA . LEU A 1 176 ? 29.552 35.599 -21.900 1.00 44.88 176 LEU A CA 1
ATOM 1373 C C . LEU A 1 176 ? 30.438 34.361 -21.632 1.00 44.88 176 LEU A C 1
ATOM 1375 O O . LEU A 1 176 ? 30.688 33.561 -22.538 1.00 44.88 176 LEU A O 1
ATOM 1379 N N . ASN A 1 177 ? 30.899 34.167 -20.392 1.00 50.34 177 ASN A N 1
ATOM 1380 C CA . ASN A 1 177 ? 31.594 32.933 -19.975 1.00 50.34 177 ASN A CA 1
ATOM 1381 C C . ASN A 1 177 ? 30.612 31.744 -20.029 1.00 50.34 177 ASN A C 1
ATOM 1383 O O . ASN A 1 177 ? 29.457 31.913 -19.623 1.00 50.34 177 ASN A O 1
ATOM 1387 N N . LEU A 1 178 ? 31.043 30.536 -20.455 1.00 49.91 178 LEU A N 1
ATOM 1388 C CA . LEU A 1 178 ? 30.141 29.379 -20.689 1.00 49.91 178 LEU A CA 1
ATOM 1389 C C . LEU A 1 178 ? 29.250 29.032 -19.503 1.00 49.91 178 LEU A C 1
ATOM 1391 O O . LEU A 1 178 ? 28.251 28.341 -19.673 1.00 49.91 178 LEU A O 1
ATOM 1395 N N . THR A 1 179 ? 29.654 29.378 -18.290 1.00 54.84 179 THR A N 1
ATOM 1396 C CA . THR A 1 179 ? 29.238 28.580 -17.139 1.00 54.84 179 THR A CA 1
ATOM 1397 C C . THR A 1 179 ? 28.729 29.361 -15.952 1.00 54.84 179 THR A C 1
ATOM 1399 O O . THR A 1 179 ? 28.074 28.780 -15.097 1.00 54.84 179 THR A O 1
ATOM 1402 N N . GLY A 1 180 ? 28.994 30.662 -15.878 1.00 60.12 180 GLY A N 1
ATOM 1403 C CA . GLY A 1 180 ? 28.413 31.512 -14.841 1.00 60.12 180 GLY A CA 1
ATOM 1404 C C . GLY A 1 180 ? 27.122 32.149 -15.327 1.00 60.12 180 GLY A C 1
ATOM 1405 O O . GLY A 1 180 ? 26.058 31.957 -14.747 1.00 60.12 180 GLY A O 1
ATOM 1406 N N . GLU A 1 181 ? 27.224 32.905 -16.413 1.00 67.69 181 GLU A N 1
ATOM 1407 C CA . GLU A 1 181 ? 26.129 33.735 -16.908 1.00 67.69 181 GLU A CA 1
ATOM 1408 C C . GLU A 1 181 ? 2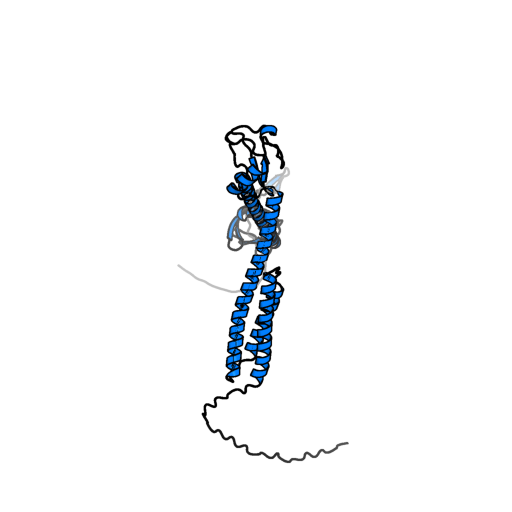5.148 32.931 -17.752 1.00 67.69 181 GLU A C 1
ATOM 1410 O O . GLU A 1 181 ? 23.948 33.008 -17.505 1.00 67.69 181 GLU A O 1
ATOM 1415 N N . LEU A 1 182 ? 25.639 32.056 -18.638 1.00 70.56 182 LEU A N 1
ATOM 1416 C CA . LEU A 1 182 ? 24.768 31.163 -19.405 1.00 70.56 182 LEU A CA 1
ATOM 1417 C C . LEU A 1 182 ? 23.966 30.231 -18.484 1.00 70.56 182 LEU A C 1
ATOM 1419 O O . LEU A 1 182 ? 22.760 30.104 -18.656 1.00 70.56 182 LEU A O 1
ATOM 1423 N N . LYS A 1 183 ? 24.592 29.643 -17.453 1.00 73.62 183 LYS A N 1
ATOM 1424 C CA . LYS A 1 183 ? 23.874 28.791 -16.489 1.00 73.62 183 LYS A CA 1
ATOM 1425 C C . LYS A 1 183 ? 22.820 29.551 -15.680 1.00 73.62 183 LYS A C 1
ATOM 1427 O O . LYS A 1 183 ? 21.737 29.023 -15.448 1.00 73.62 183 LYS A O 1
ATOM 1432 N N . LYS A 1 184 ? 23.099 30.802 -15.292 1.00 75.00 184 LYS A N 1
ATOM 1433 C CA . LYS A 1 184 ? 22.124 31.681 -14.618 1.00 75.00 184 LYS A CA 1
ATOM 1434 C C . LYS A 1 184 ? 20.941 32.037 -15.517 1.00 75.00 184 LYS A C 1
ATOM 1436 O O . LYS A 1 184 ? 19.808 32.005 -15.052 1.00 75.00 184 LYS A O 1
ATOM 1441 N N . VAL A 1 185 ? 21.190 32.344 -16.791 1.00 73.62 185 VAL A N 1
ATOM 1442 C CA . VAL A 1 185 ? 20.120 32.588 -17.773 1.00 73.62 185 VAL A CA 1
ATOM 1443 C C . VAL A 1 185 ? 19.281 31.321 -17.954 1.00 73.62 185 VAL A C 1
ATOM 1445 O O . VAL A 1 185 ? 18.056 31.375 -17.904 1.00 73.62 185 VAL A O 1
ATOM 1448 N N . LEU A 1 186 ? 19.929 30.157 -18.040 1.00 70.81 186 LEU A N 1
ATOM 1449 C CA . LEU A 1 186 ? 19.244 28.867 -18.114 1.00 70.81 186 LEU A CA 1
ATOM 1450 C C . LEU A 1 186 ? 18.471 28.525 -16.835 1.00 70.81 186 LEU A C 1
ATOM 1452 O O . LEU A 1 186 ? 17.466 27.828 -16.925 1.00 70.81 186 LEU A O 1
ATOM 1456 N N . THR A 1 187 ? 18.867 29.021 -15.657 1.00 75.94 187 THR A N 1
ATOM 1457 C CA . THR A 1 187 ? 18.073 28.856 -14.426 1.00 75.94 187 THR A CA 1
ATOM 1458 C C . THR A 1 187 ? 16.696 29.492 -14.563 1.00 75.94 187 THR A C 1
ATOM 1460 O O . THR A 1 187 ? 15.721 28.896 -14.117 1.00 75.94 187 THR A O 1
ATOM 1463 N N . ALA A 1 188 ? 16.599 30.664 -15.194 1.00 71.19 188 ALA A N 1
ATOM 1464 C CA . ALA A 1 188 ? 15.321 31.347 -15.377 1.00 71.19 188 ALA A CA 1
ATOM 1465 C C . ALA A 1 188 ? 14.384 30.581 -16.327 1.00 71.19 188 ALA A C 1
ATOM 1467 O O . ALA A 1 188 ? 13.189 30.500 -16.066 1.00 71.19 188 ALA A O 1
ATOM 1468 N N . GLU A 1 189 ? 14.936 29.975 -17.380 1.00 66.25 189 GLU A N 1
ATOM 1469 C CA . GLU A 1 189 ? 14.165 29.247 -18.399 1.00 66.25 189 GLU A CA 1
ATOM 1470 C C . GLU A 1 189 ? 13.834 27.800 -17.999 1.00 66.25 189 GLU A C 1
ATOM 1472 O O . GLU A 1 189 ? 12.767 27.282 -18.315 1.00 66.25 189 GLU A O 1
ATOM 1477 N N . THR A 1 190 ? 14.745 27.118 -17.300 1.00 67.38 190 THR A N 1
ATOM 1478 C CA . THR A 1 190 ? 14.615 25.679 -16.990 1.00 67.38 190 THR A CA 1
ATOM 1479 C C . THR A 1 190 ? 14.260 25.389 -15.535 1.00 67.38 190 THR A C 1
ATOM 1481 O O . THR A 1 190 ? 13.895 24.263 -15.205 1.00 67.38 190 THR A O 1
ATOM 1484 N N . GLY A 1 191 ? 14.404 26.373 -14.643 1.00 69.19 191 GLY A N 1
ATOM 1485 C CA . GLY A 1 191 ? 14.237 26.207 -13.197 1.00 69.19 191 GLY A CA 1
ATOM 1486 C C . GLY A 1 191 ? 15.361 25.425 -12.502 1.00 69.19 191 GLY A C 1
ATOM 1487 O O . GLY A 1 191 ? 15.354 25.329 -11.275 1.00 69.19 191 GLY A O 1
ATOM 1488 N N . LEU A 1 192 ? 16.336 24.882 -13.245 1.00 72.94 192 LEU A N 1
ATOM 1489 C CA . LEU A 1 192 ? 17.468 24.131 -12.692 1.00 72.94 192 LEU A CA 1
ATOM 1490 C C . LEU A 1 192 ? 18.519 25.079 -12.107 1.00 72.94 192 LEU A C 1
ATOM 1492 O O . LEU A 1 192 ? 18.922 26.053 -12.754 1.00 72.94 192 LEU A O 1
ATOM 1496 N N . GLN A 1 193 ? 19.020 24.787 -10.906 1.00 76.94 193 GLN A N 1
ATOM 1497 C CA . GLN A 1 193 ? 20.080 25.605 -10.305 1.00 76.94 193 GLN A CA 1
ATOM 1498 C C . GLN A 1 193 ? 21.400 25.447 -11.083 1.00 76.94 193 GLN A C 1
ATOM 1500 O O . GLN A 1 193 ? 21.654 24.376 -11.630 1.00 76.94 193 GLN A O 1
ATOM 1505 N N . PRO A 1 194 ? 22.304 26.447 -11.113 1.00 73.44 194 PRO A N 1
ATOM 1506 C CA . PRO A 1 194 ? 23.556 26.357 -11.879 1.00 73.44 194 PRO A CA 1
ATOM 1507 C C . PRO A 1 194 ? 24.440 25.147 -11.519 1.00 73.44 194 PRO A C 1
ATOM 1509 O O . PRO A 1 194 ? 25.176 24.632 -12.361 1.00 73.44 194 PRO A O 1
ATOM 1512 N N . GLY A 1 195 ? 24.360 24.669 -10.273 1.00 72.88 195 GLY A N 1
ATOM 1513 C CA . GLY A 1 195 ? 25.054 23.460 -9.812 1.00 72.88 195 GLY A CA 1
ATOM 1514 C C . GLY A 1 195 ? 24.418 22.139 -10.266 1.00 72.88 195 GLY A C 1
ATOM 1515 O O . GLY A 1 195 ? 25.017 21.092 -10.072 1.00 72.88 195 GLY A O 1
ATOM 1516 N N . GLU A 1 196 ? 23.224 22.182 -10.855 1.00 73.00 196 GLU A N 1
ATOM 1517 C CA . GLU A 1 196 ? 22.468 21.030 -11.371 1.00 73.00 196 GLU A CA 1
ATOM 1518 C C . GLU A 1 196 ? 22.536 20.946 -12.905 1.00 73.00 196 GLU A C 1
ATOM 1520 O O . GLU A 1 196 ? 21.963 20.050 -13.513 1.00 73.00 196 GLU A O 1
ATOM 1525 N N . GLN A 1 197 ? 23.226 21.891 -13.546 1.00 73.31 197 GLN A N 1
ATOM 1526 C CA . GLN A 1 197 ? 23.305 22.024 -14.996 1.00 73.31 197 GLN A CA 1
ATOM 1527 C C . GLN A 1 197 ? 24.662 21.536 -15.525 1.00 73.31 197 GLN A C 1
ATOM 1529 O O . GLN A 1 197 ? 25.712 22.034 -15.106 1.00 73.31 197 GLN A O 1
ATOM 1534 N N . ARG A 1 198 ? 24.654 20.633 -16.510 1.00 75.00 198 ARG A N 1
ATOM 1535 C CA . ARG A 1 198 ? 25.826 20.185 -17.283 1.00 75.00 198 ARG A CA 1
ATOM 1536 C C . ARG A 1 198 ? 25.654 20.590 -18.743 1.00 75.00 198 ARG A C 1
ATOM 1538 O O . ARG A 1 198 ? 24.640 20.278 -19.361 1.00 75.00 198 ARG A O 1
ATOM 1545 N N . LEU A 1 199 ? 26.632 21.301 -19.298 1.00 77.00 199 LEU A N 1
ATOM 1546 C CA . LEU A 1 199 ? 26.590 21.774 -20.683 1.00 77.00 199 LEU A CA 1
ATOM 1547 C C . LEU A 1 199 ? 27.490 20.904 -21.553 1.00 77.00 199 LEU A C 1
ATOM 1549 O O . LEU A 1 199 ? 28.659 20.700 -21.232 1.00 77.00 199 LEU A O 1
ATOM 1553 N N . LEU A 1 200 ? 26.947 20.406 -22.661 1.00 74.88 200 LEU A N 1
ATOM 1554 C CA . LEU A 1 200 ? 27.670 19.608 -23.640 1.00 74.88 200 LEU A CA 1
ATOM 1555 C C . LEU A 1 200 ? 27.713 20.335 -24.983 1.00 74.88 200 LEU A C 1
ATOM 1557 O O . LEU A 1 200 ? 26.684 20.698 -25.552 1.00 74.88 200 LEU A O 1
ATOM 1561 N N . PHE A 1 201 ? 28.914 20.477 -25.534 1.00 76.38 201 PHE A N 1
ATOM 1562 C CA . PHE A 1 201 ? 29.129 20.974 -26.888 1.00 76.38 201 PHE A CA 1
ATOM 1563 C C . PHE A 1 201 ? 29.933 19.950 -27.688 1.00 76.38 201 PHE A C 1
ATOM 1565 O O . PHE A 1 201 ? 31.007 19.524 -27.264 1.00 76.38 201 PHE A O 1
ATOM 1572 N N . ARG A 1 202 ? 29.401 19.524 -28.844 1.00 75.88 202 ARG A N 1
ATOM 1573 C CA . ARG A 1 202 ? 29.976 18.444 -29.678 1.00 75.88 202 ARG A CA 1
ATOM 1574 C C . ARG A 1 202 ? 30.269 17.153 -28.894 1.00 75.88 202 ARG A C 1
ATOM 1576 O O . ARG A 1 202 ? 31.297 16.514 -29.095 1.00 75.88 202 ARG A O 1
ATOM 1583 N N . GLY A 1 203 ? 29.381 16.795 -27.967 1.00 73.31 203 GLY A N 1
ATOM 1584 C CA . GLY A 1 203 ? 29.517 15.591 -27.141 1.00 73.31 203 GLY A CA 1
ATOM 1585 C C . GLY A 1 203 ? 30.564 15.680 -26.026 1.00 73.31 203 GLY A C 1
ATOM 1586 O O . GLY A 1 203 ? 30.743 14.702 -25.309 1.00 73.31 203 GLY A O 1
ATOM 1587 N N . LYS A 1 204 ? 31.231 16.829 -25.846 1.00 75.88 204 LYS A N 1
ATOM 1588 C CA . LYS A 1 204 ? 32.136 17.076 -24.718 1.00 75.88 204 LYS A CA 1
ATOM 1589 C C . LYS A 1 204 ? 31.453 17.944 -23.676 1.00 75.88 204 LYS A C 1
ATOM 1591 O O . LYS A 1 204 ? 30.895 18.988 -24.015 1.00 75.88 204 LYS A O 1
ATOM 1596 N N . GLU A 1 205 ? 31.515 17.502 -22.429 1.00 78.81 205 GLU A N 1
ATOM 1597 C CA . GLU A 1 205 ? 31.109 18.305 -21.283 1.00 78.81 205 GLU A CA 1
ATOM 1598 C C . GLU A 1 205 ? 32.056 19.490 -21.089 1.00 78.81 205 GLU A C 1
ATOM 1600 O O . GLU A 1 205 ? 33.249 19.394 -21.382 1.00 78.81 205 GLU A O 1
ATOM 1605 N N . ARG A 1 206 ? 31.501 20.610 -20.625 1.00 78.19 206 ARG A N 1
ATOM 1606 C CA . ARG A 1 206 ? 32.224 21.850 -20.357 1.00 78.19 206 ARG A CA 1
ATOM 1607 C C . ARG A 1 206 ? 32.111 22.236 -18.889 1.00 78.19 206 ARG A C 1
ATOM 1609 O O . ARG A 1 206 ? 31.006 22.316 -18.347 1.00 78.19 206 ARG A O 1
ATOM 1616 N N . GLU A 1 207 ? 33.261 22.476 -18.270 1.00 65.12 207 GLU A N 1
ATOM 1617 C CA . GLU A 1 207 ? 33.381 22.803 -16.851 1.00 65.12 207 GLU A CA 1
ATOM 1618 C C . GLU A 1 207 ? 33.219 24.298 -16.571 1.00 65.12 207 GLU A C 1
ATOM 1620 O O . GLU A 1 207 ? 33.318 25.150 -17.458 1.00 65.12 207 GLU A O 1
ATOM 1625 N N . ASN A 1 208 ? 32.967 24.618 -15.298 1.00 65.50 208 ASN A N 1
ATOM 1626 C CA . ASN A 1 208 ? 32.771 25.987 -14.852 1.00 65.50 208 ASN A CA 1
ATOM 1627 C C . ASN A 1 208 ? 34.063 26.816 -14.980 1.00 65.50 208 ASN A C 1
ATOM 1629 O O . ASN A 1 208 ? 34.958 26.675 -14.158 1.00 65.50 208 ASN A O 1
ATOM 1633 N N . GLY A 1 209 ? 34.126 27.719 -15.964 1.00 65.06 209 GLY A N 1
ATOM 1634 C CA . GLY A 1 209 ? 35.226 28.673 -16.157 1.00 65.06 209 GLY A CA 1
ATOM 1635 C C . GLY A 1 209 ? 35.722 28.805 -17.600 1.00 65.06 209 GLY A C 1
ATOM 1636 O O . GLY A 1 209 ? 36.495 29.714 -17.885 1.00 65.06 209 GLY A O 1
ATOM 1637 N N . GLU A 1 210 ? 35.280 27.938 -18.516 1.00 65.62 210 GLU A N 1
ATOM 1638 C CA . GLU A 1 210 ? 35.680 28.000 -19.928 1.00 65.62 210 GLU A CA 1
ATOM 1639 C C . GLU A 1 210 ? 34.935 29.120 -20.692 1.00 65.62 210 GLU A C 1
ATOM 1641 O O . GLU A 1 210 ? 33.776 29.429 -20.406 1.00 65.62 210 GLU A O 1
ATOM 1646 N N . TYR A 1 211 ? 35.587 29.745 -21.679 1.00 64.69 211 TYR A N 1
ATOM 1647 C CA . TYR A 1 211 ? 34.969 30.765 -22.542 1.00 64.69 211 TYR A CA 1
ATOM 1648 C C . TYR A 1 211 ? 34.410 30.145 -23.836 1.00 64.69 211 TYR A C 1
ATOM 1650 O O . TYR A 1 211 ? 34.941 29.152 -24.350 1.00 64.69 211 TYR A O 1
ATOM 1658 N N . LEU A 1 212 ? 33.278 30.684 -24.325 1.00 66.69 212 LEU A N 1
ATOM 1659 C CA . LEU A 1 212 ? 32.485 30.106 -25.430 1.00 66.69 212 LEU A CA 1
ATOM 1660 C C . LEU A 1 212 ? 33.291 30.024 -26.727 1.00 66.69 212 LEU A C 1
ATOM 1662 O O . LEU A 1 212 ? 33.235 29.022 -27.444 1.00 66.69 212 LEU A O 1
ATOM 1666 N N . ASP A 1 213 ? 34.096 31.047 -26.971 1.00 65.69 213 ASP A N 1
ATOM 1667 C CA . ASP A 1 213 ? 35.025 31.165 -28.087 1.00 65.69 213 ASP A CA 1
ATOM 1668 C C . ASP A 1 213 ? 36.159 30.128 -28.029 1.00 65.69 213 ASP A C 1
ATOM 1670 O O . ASP A 1 213 ? 36.410 29.451 -29.028 1.00 65.69 213 ASP A O 1
ATOM 1674 N N . MET A 1 214 ? 36.777 29.912 -26.862 1.00 68.69 214 MET A N 1
ATOM 1675 C CA . MET A 1 214 ? 37.812 28.890 -26.653 1.00 68.69 214 MET A CA 1
ATOM 1676 C C . MET A 1 214 ? 37.257 27.472 -26.829 1.00 68.69 214 MET A C 1
ATOM 1678 O O . MET A 1 214 ? 37.965 26.557 -27.249 1.00 68.69 214 MET A O 1
ATOM 1682 N N . CYS A 1 215 ? 35.963 27.291 -26.564 1.00 67.56 215 CYS A N 1
ATOM 1683 C CA . CYS A 1 215 ? 35.250 26.043 -26.819 1.00 67.56 215 CYS A CA 1
ATOM 1684 C C . CYS A 1 215 ? 34.846 25.852 -28.291 1.00 67.56 215 CYS A C 1
ATOM 1686 O O . CYS A 1 215 ? 34.356 24.775 -28.648 1.00 67.56 215 CYS A O 1
ATOM 1688 N N . GLY A 1 216 ? 35.055 26.862 -29.144 1.00 70.69 216 GLY A N 1
ATOM 1689 C CA . GLY A 1 216 ? 34.693 26.851 -30.561 1.00 70.69 216 GLY A CA 1
ATOM 1690 C C . GLY A 1 216 ? 33.192 26.993 -30.816 1.00 70.69 216 GLY A C 1
ATOM 1691 O O . GLY A 1 216 ? 32.712 26.564 -31.870 1.00 70.69 216 GLY A O 1
ATOM 1692 N N . VAL A 1 217 ? 32.448 27.550 -29.857 1.00 72.50 217 VAL A N 1
ATOM 1693 C CA . VAL A 1 217 ? 31.016 27.825 -29.990 1.00 72.50 217 VAL A CA 1
ATOM 1694 C C . VAL A 1 217 ? 30.844 29.096 -30.822 1.00 72.50 217 VAL A C 1
ATOM 1696 O O . VAL A 1 217 ? 31.372 30.152 -30.489 1.00 72.50 217 VAL A O 1
ATOM 1699 N N . LYS A 1 218 ? 30.132 28.983 -31.942 1.00 70.94 218 LYS A N 1
ATOM 1700 C CA . LYS A 1 218 ? 29.840 30.076 -32.884 1.00 70.94 218 LYS A CA 1
ATOM 1701 C C . LYS A 1 218 ? 28.352 30.426 -32.874 1.00 70.94 218 LYS A C 1
ATOM 1703 O O . LYS A 1 218 ? 27.553 29.722 -32.258 1.00 70.94 218 LYS A O 1
ATOM 1708 N N . ASP A 1 219 ? 27.980 31.457 -33.626 1.00 64.12 219 ASP A N 1
ATOM 1709 C CA . ASP A 1 219 ? 26.579 31.784 -33.905 1.00 64.12 219 ASP A CA 1
ATOM 1710 C C . ASP A 1 219 ? 25.788 30.530 -34.321 1.00 64.12 219 ASP A C 1
ATOM 1712 O O . ASP A 1 219 ? 26.269 29.725 -35.125 1.00 64.12 219 ASP A O 1
ATOM 1716 N N . ARG A 1 220 ? 24.603 30.340 -33.727 1.00 65.50 220 ARG A N 1
ATOM 1717 C CA . ARG A 1 220 ? 23.692 29.197 -33.954 1.00 65.50 220 ARG A CA 1
ATOM 1718 C C . ARG A 1 220 ? 24.272 27.818 -33.624 1.00 65.50 220 ARG A C 1
ATOM 1720 O O . ARG A 1 220 ? 23.746 26.793 -34.054 1.00 65.50 220 ARG A O 1
ATOM 1727 N N . SER A 1 221 ? 25.358 27.768 -32.861 1.00 69.88 221 SER A N 1
ATOM 1728 C CA . SER A 1 221 ? 25.916 26.502 -32.395 1.00 69.88 221 SER A CA 1
ATOM 1729 C C . SER A 1 221 ? 24.993 25.836 -31.384 1.00 69.88 221 SER A C 1
ATOM 1731 O O . SER A 1 221 ? 24.629 26.446 -30.385 1.00 69.88 221 SER A O 1
ATOM 1733 N N . LYS A 1 222 ? 24.690 24.555 -31.612 1.00 68.88 222 LYS A N 1
ATOM 1734 C CA . LYS A 1 222 ? 23.890 23.729 -30.705 1.00 68.88 222 LYS A CA 1
ATOM 1735 C C . LYS A 1 222 ? 24.692 23.356 -29.458 1.00 68.88 222 LYS A C 1
ATOM 1737 O O . LYS A 1 222 ? 25.647 22.579 -29.539 1.00 68.88 222 LYS A O 1
ATOM 1742 N N . VAL A 1 223 ? 24.269 23.871 -28.308 1.00 70.56 223 VAL A N 1
ATOM 1743 C CA . VAL A 1 223 ? 24.734 23.451 -26.978 1.00 70.56 223 VAL A CA 1
ATOM 1744 C C . VAL A 1 223 ? 23.616 22.656 -26.317 1.00 70.56 223 VAL A C 1
ATOM 1746 O O . VAL A 1 223 ? 22.465 23.079 -26.339 1.00 70.56 223 VAL A O 1
ATOM 1749 N N . VAL A 1 224 ? 23.947 21.495 -25.758 1.00 70.56 224 VAL A N 1
ATOM 1750 C CA . VAL A 1 224 ? 22.987 20.614 -25.088 1.00 70.56 224 VAL A CA 1
ATOM 1751 C C . VAL A 1 224 ? 23.119 20.807 -23.584 1.00 70.56 224 VAL A C 1
ATOM 1753 O O . VAL A 1 224 ? 24.173 20.530 -23.015 1.00 70.56 224 VAL A O 1
ATOM 1756 N N . LEU A 1 225 ? 22.050 21.265 -22.937 1.00 71.75 225 LEU A N 1
ATOM 1757 C CA . LEU A 1 225 ? 21.932 21.251 -21.482 1.00 71.75 225 LEU A CA 1
ATOM 1758 C C . LEU A 1 225 ? 21.416 19.884 -21.015 1.00 71.75 225 LEU A C 1
ATOM 1760 O O . LEU A 1 225 ? 20.429 19.377 -21.545 1.00 71.75 225 LEU A O 1
ATOM 1764 N N . VAL A 1 226 ? 22.077 19.306 -20.016 1.00 71.81 226 VAL A N 1
ATOM 1765 C CA . VAL A 1 226 ? 21.691 18.060 -19.347 1.00 71.81 226 VAL A CA 1
ATOM 1766 C C . VAL A 1 226 ? 21.676 18.305 -17.841 1.00 71.81 226 VAL A C 1
ATOM 1768 O O . VAL A 1 226 ? 22.578 18.950 -17.309 1.00 71.81 226 VAL A O 1
ATOM 1771 N N . GLU A 1 227 ? 20.661 17.799 -17.146 1.00 73.75 227 GLU A N 1
ATOM 1772 C CA . GLU A 1 227 ? 20.629 17.835 -15.683 1.00 73.75 227 GLU A CA 1
ATOM 1773 C C . GLU A 1 227 ? 21.676 16.871 -15.090 1.00 73.75 2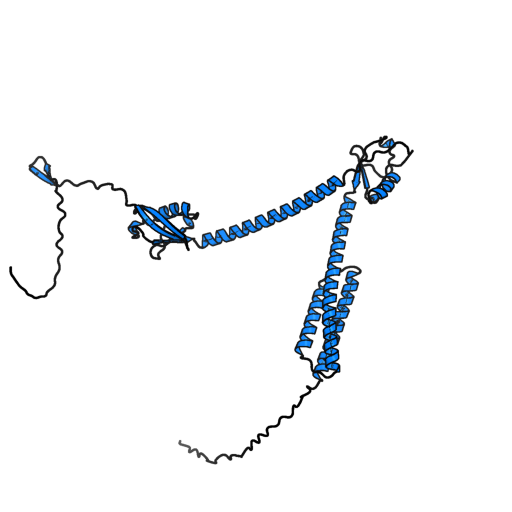27 GLU A C 1
ATOM 1775 O O . GLU A 1 227 ? 21.874 15.758 -15.587 1.00 73.75 227 GLU A O 1
ATOM 1780 N N . ASP A 1 228 ? 22.370 17.298 -14.037 1.00 74.00 228 ASP A N 1
ATOM 1781 C CA . ASP A 1 228 ? 23.369 16.492 -13.340 1.00 74.00 228 ASP A CA 1
ATOM 1782 C C . ASP A 1 228 ? 22.741 15.203 -12.759 1.00 74.00 228 ASP A C 1
ATOM 1784 O O . ASP A 1 228 ? 21.820 15.275 -11.944 1.00 74.00 228 ASP A O 1
ATOM 1788 N N . PRO A 1 229 ? 23.228 13.993 -13.109 1.00 70.81 229 PRO A N 1
ATOM 1789 C CA . PRO A 1 229 ? 22.713 12.749 -12.537 1.00 70.81 229 PRO A CA 1
ATOM 1790 C C . PRO A 1 229 ? 22.688 12.745 -11.002 1.00 70.81 229 PRO A C 1
ATOM 1792 O O . PRO A 1 229 ? 21.753 12.208 -10.404 1.00 70.81 229 PRO A O 1
ATOM 1795 N N . ALA A 1 230 ? 23.659 13.400 -10.354 1.00 71.31 230 ALA A N 1
ATOM 1796 C CA . ALA A 1 230 ? 23.695 13.506 -8.900 1.00 71.31 230 ALA A CA 1
ATOM 1797 C C . ALA A 1 230 ? 22.638 14.476 -8.335 1.00 71.31 230 ALA A C 1
ATOM 1799 O O . ALA A 1 230 ? 22.247 14.330 -7.174 1.00 71.31 230 ALA A O 1
ATOM 1800 N N . SER A 1 231 ? 22.151 15.469 -9.093 1.00 72.38 231 SER A N 1
ATOM 1801 C CA . SER A 1 231 ? 21.015 16.304 -8.661 1.00 72.38 231 SER A CA 1
ATOM 1802 C C . SER A 1 231 ? 19.690 15.553 -8.781 1.00 72.38 231 SER A C 1
ATOM 1804 O O . SER A 1 231 ? 18.879 15.607 -7.853 1.00 72.38 231 SER A O 1
ATOM 1806 N N . ILE A 1 232 ? 19.508 14.776 -9.854 1.00 69.94 232 ILE A N 1
ATOM 1807 C CA . ILE A 1 232 ? 18.335 13.907 -10.043 1.00 69.94 232 ILE A CA 1
ATOM 1808 C C . ILE A 1 232 ? 18.234 12.900 -8.891 1.00 69.94 232 ILE A C 1
ATOM 1810 O O . ILE A 1 232 ? 17.176 12.761 -8.270 1.00 69.94 232 ILE A O 1
ATOM 1814 N N . GLU A 1 233 ? 19.341 12.231 -8.559 1.00 69.06 233 GLU A N 1
ATOM 1815 C CA . GLU A 1 233 ? 19.389 11.270 -7.456 1.00 69.06 233 GLU A CA 1
ATOM 1816 C C . GLU A 1 233 ? 19.074 11.935 -6.107 1.00 69.06 233 GLU A C 1
ATOM 1818 O O . GLU A 1 233 ? 18.220 11.447 -5.359 1.00 69.06 233 GLU A O 1
ATOM 1823 N N . ARG A 1 234 ? 19.685 13.094 -5.820 1.00 73.25 234 ARG A N 1
ATOM 1824 C CA . ARG A 1 234 ? 19.391 13.879 -4.609 1.00 73.25 234 ARG A CA 1
ATOM 1825 C C . ARG A 1 234 ? 17.906 14.234 -4.508 1.00 73.25 234 ARG A C 1
ATOM 1827 O O . ARG A 1 234 ? 17.302 14.021 -3.454 1.00 73.25 234 ARG A O 1
ATOM 1834 N N . ARG A 1 235 ? 17.289 14.707 -5.597 1.00 74.56 235 ARG A N 1
ATOM 1835 C CA . ARG A 1 235 ? 15.856 15.046 -5.638 1.00 74.56 235 ARG A CA 1
ATOM 1836 C C . ARG A 1 235 ? 14.980 13.813 -5.408 1.00 74.56 235 ARG A C 1
ATOM 1838 O O . ARG A 1 235 ? 14.004 13.889 -4.664 1.00 74.56 235 ARG A O 1
ATOM 1845 N N . ALA A 1 236 ? 15.336 12.664 -5.982 1.00 69.19 236 ALA A N 1
ATOM 1846 C CA . ALA A 1 236 ? 14.608 11.412 -5.782 1.00 69.19 236 ALA A CA 1
ATOM 1847 C C . ALA A 1 236 ? 14.661 10.922 -4.323 1.00 69.19 236 ALA A C 1
ATOM 1849 O O . ALA A 1 236 ? 13.645 10.481 -3.773 1.00 69.19 236 ALA A O 1
ATOM 1850 N N . VAL A 1 237 ? 15.823 11.024 -3.670 1.00 72.94 237 VAL A N 1
ATOM 1851 C CA . VAL A 1 237 ? 15.980 10.694 -2.244 1.00 72.94 237 VAL A CA 1
ATOM 1852 C C . VAL A 1 237 ? 15.143 11.630 -1.372 1.00 72.94 237 VAL A C 1
ATOM 1854 O O . VAL A 1 237 ? 14.427 11.161 -0.481 1.00 72.94 237 VAL A O 1
ATOM 1857 N N . GLU A 1 238 ? 15.171 12.931 -1.657 1.00 77.69 238 GLU A N 1
ATOM 1858 C CA . GLU A 1 238 ? 14.403 13.926 -0.910 1.00 77.69 238 GLU A CA 1
ATOM 1859 C C . GLU A 1 238 ? 12.889 13.729 -1.082 1.00 77.69 238 GLU A C 1
ATOM 1861 O O . GLU A 1 238 ? 12.147 13.724 -0.100 1.00 77.69 238 GLU A O 1
ATOM 1866 N N . MET A 1 239 ? 12.414 13.431 -2.298 1.00 75.75 239 MET A N 1
ATOM 1867 C CA . MET A 1 239 ? 11.009 13.076 -2.536 1.00 75.75 239 MET A CA 1
ATOM 1868 C C . MET A 1 239 ? 10.571 11.864 -1.705 1.00 75.75 239 MET A C 1
ATOM 1870 O O . MET A 1 239 ? 9.511 11.892 -1.078 1.00 75.75 239 MET A O 1
ATOM 1874 N N . ARG A 1 240 ? 11.396 10.809 -1.631 1.00 76.00 240 ARG A N 1
ATOM 1875 C CA . ARG A 1 240 ? 11.104 9.630 -0.794 1.00 76.00 240 ARG A CA 1
ATOM 1876 C C . ARG A 1 240 ? 11.068 9.981 0.693 1.00 76.00 240 ARG A C 1
ATOM 1878 O O . ARG A 1 240 ? 10.228 9.453 1.424 1.00 76.00 240 ARG A O 1
ATOM 1885 N N . ARG A 1 241 ? 11.966 10.853 1.158 1.00 79.94 241 ARG A N 1
ATOM 1886 C CA . ARG A 1 241 ? 11.979 11.343 2.544 1.00 79.94 241 ARG A CA 1
ATOM 1887 C C . ARG A 1 241 ? 10.702 12.124 2.859 1.00 79.94 241 ARG A C 1
ATOM 1889 O O . ARG A 1 241 ? 10.047 11.820 3.856 1.00 79.94 241 ARG A O 1
ATOM 1896 N N . ASN A 1 242 ? 10.306 13.041 1.983 1.00 79.75 242 ASN A N 1
ATOM 1897 C CA . ASN A 1 242 ? 9.095 13.845 2.136 1.00 79.75 242 ASN A CA 1
ATOM 1898 C C . ASN A 1 242 ? 7.826 12.992 2.095 1.00 79.75 242 ASN A C 1
ATOM 1900 O O . ASN A 1 242 ? 6.938 13.184 2.922 1.00 79.75 242 ASN A O 1
ATOM 1904 N N . ALA A 1 243 ? 7.768 11.977 1.230 1.00 81.19 243 ALA A N 1
ATOM 1905 C CA . ALA A 1 243 ? 6.661 11.024 1.206 1.00 81.19 243 ALA A CA 1
ATOM 1906 C C . ALA A 1 243 ? 6.512 10.270 2.542 1.00 81.19 243 ALA A C 1
ATOM 1908 O O . ALA A 1 243 ? 5.396 10.121 3.042 1.00 81.19 243 ALA A O 1
ATOM 1909 N N . LYS A 1 244 ? 7.625 9.845 3.163 1.00 85.12 244 LYS A N 1
ATOM 1910 C CA . LYS A 1 244 ? 7.609 9.204 4.492 1.00 85.12 244 LYS A CA 1
ATOM 1911 C C . LYS A 1 244 ? 7.112 10.153 5.583 1.00 85.12 244 LYS A C 1
ATOM 1913 O O . LYS A 1 244 ? 6.306 9.744 6.414 1.00 85.12 244 LYS A O 1
ATOM 1918 N N . ILE A 1 245 ? 7.559 11.410 5.569 1.00 85.81 245 ILE A N 1
ATOM 1919 C CA . ILE A 1 245 ? 7.105 12.433 6.526 1.00 85.81 245 ILE A CA 1
ATOM 1920 C C . ILE A 1 245 ? 5.597 12.672 6.372 1.00 85.81 245 ILE A C 1
ATOM 1922 O O . ILE A 1 245 ? 4.865 12.619 7.357 1.00 85.81 245 ILE A O 1
ATOM 1926 N N . GLN A 1 246 ? 5.114 12.842 5.139 1.00 86.19 246 GLN A N 1
ATOM 1927 C CA . GLN A 1 246 ? 3.688 13.032 4.867 1.00 86.19 246 GLN A CA 1
ATOM 1928 C C . GLN A 1 246 ? 2.845 11.820 5.279 1.00 86.19 246 GLN A C 1
ATOM 1930 O O . GLN A 1 246 ? 1.746 11.986 5.805 1.00 86.19 246 GLN A O 1
ATOM 1935 N N . ALA A 1 247 ? 3.337 10.599 5.057 1.00 89.19 247 ALA A N 1
ATOM 1936 C CA . ALA A 1 247 ? 2.657 9.388 5.506 1.00 89.19 247 ALA A CA 1
ATOM 1937 C C . ALA A 1 247 ? 2.517 9.356 7.038 1.00 89.19 247 ALA A C 1
ATOM 1939 O O . ALA A 1 247 ? 1.434 9.062 7.543 1.00 89.19 247 ALA A O 1
ATOM 1940 N N . ALA A 1 248 ? 3.572 9.734 7.770 1.00 91.38 248 ALA A N 1
ATOM 1941 C CA . ALA A 1 248 ? 3.523 9.852 9.225 1.00 91.38 248 ALA A CA 1
ATOM 1942 C C . ALA A 1 248 ? 2.522 10.926 9.684 1.00 91.38 248 ALA A C 1
ATOM 1944 O O . ALA A 1 248 ? 1.711 10.657 10.566 1.00 91.38 248 ALA A O 1
ATOM 1945 N N . HIS A 1 249 ? 2.514 12.110 9.058 1.00 88.25 249 HIS A N 1
ATOM 1946 C CA . HIS A 1 249 ? 1.534 13.164 9.362 1.00 88.25 249 HIS A CA 1
ATOM 1947 C C . HIS A 1 249 ? 0.092 12.698 9.163 1.00 88.25 249 HIS A C 1
ATOM 1949 O O . HIS A 1 249 ? -0.741 12.920 10.039 1.00 88.25 249 HIS A O 1
ATOM 1955 N N . ARG A 1 250 ? -0.208 12.018 8.048 1.00 91.69 250 ARG A N 1
ATOM 1956 C CA . ARG A 1 250 ? -1.552 11.475 7.788 1.00 91.69 250 ARG A CA 1
ATOM 1957 C C . ARG A 1 250 ? -1.963 10.470 8.865 1.00 91.69 250 ARG A C 1
ATOM 1959 O O . ARG A 1 250 ? -3.034 10.617 9.440 1.00 91.69 250 ARG A O 1
ATOM 1966 N N . ALA A 1 251 ? -1.082 9.528 9.205 1.00 95.69 251 ALA A N 1
ATOM 1967 C CA . ALA A 1 251 ? -1.357 8.533 10.239 1.00 95.69 251 ALA A CA 1
ATOM 1968 C C . ALA A 1 251 ? -1.606 9.167 11.623 1.00 95.69 251 ALA A C 1
ATOM 1970 O O . ALA A 1 251 ? -2.511 8.747 12.342 1.00 95.69 251 ALA A O 1
ATOM 1971 N N . ILE A 1 252 ? -0.846 10.207 11.988 1.00 93.44 252 ILE A N 1
ATOM 1972 C CA . ILE A 1 252 ? -1.046 10.942 13.247 1.00 93.44 252 ILE A CA 1
ATOM 1973 C C . ILE A 1 252 ? -2.373 11.709 13.234 1.00 93.44 252 ILE A C 1
ATOM 1975 O O . ILE A 1 252 ? -3.068 11.733 14.249 1.00 93.44 252 ILE A O 1
ATOM 1979 N N . LEU A 1 253 ? -2.750 12.323 12.108 1.00 94.56 253 LEU A N 1
ATOM 1980 C CA . LEU A 1 253 ? -4.038 13.011 11.967 1.00 94.56 253 LEU A CA 1
ATOM 1981 C C . LEU A 1 253 ? -5.218 12.048 12.094 1.00 94.56 253 LEU A C 1
ATOM 1983 O O . LEU A 1 253 ? -6.219 12.396 12.716 1.00 94.56 253 LEU A O 1
ATOM 1987 N N . ASP A 1 254 ? -5.102 10.841 11.550 1.00 95.19 254 ASP A N 1
ATOM 1988 C CA . ASP A 1 254 ? -6.141 9.824 11.689 1.00 95.19 254 ASP A CA 1
ATOM 1989 C C . ASP A 1 254 ? -6.308 9.402 13.150 1.00 95.19 254 ASP A C 1
ATOM 1991 O O . ASP A 1 254 ? -7.428 9.419 13.660 1.00 95.19 254 ASP A O 1
ATOM 1995 N N . VAL A 1 255 ? -5.202 9.152 13.864 1.00 96.00 255 VAL A N 1
ATOM 1996 C CA . VAL A 1 255 ? -5.247 8.910 15.316 1.00 96.00 255 VAL A CA 1
ATOM 1997 C C . VAL A 1 255 ? -5.848 10.108 16.054 1.00 96.00 255 VAL A C 1
ATOM 1999 O O . VAL A 1 255 ? -6.713 9.909 16.898 1.00 96.00 255 VAL A O 1
ATOM 2002 N N . SER A 1 256 ? -5.464 11.346 15.719 1.00 95.62 256 SER A N 1
ATOM 2003 C CA . SER A 1 256 ? -6.018 12.557 16.347 1.00 95.62 256 SER A CA 1
ATOM 2004 C C . SER A 1 256 ? -7.541 12.600 16.260 1.00 95.62 256 SER A C 1
ATOM 2006 O O . SER A 1 256 ? -8.190 12.871 17.264 1.00 95.62 256 SER A O 1
ATOM 2008 N N . ARG A 1 257 ? -8.116 12.288 15.092 1.00 97.69 257 ARG A N 1
ATOM 2009 C CA . ARG A 1 257 ? -9.575 12.271 14.897 1.00 97.69 257 ARG A CA 1
ATOM 2010 C C . ARG A 1 257 ? -10.260 11.192 15.729 1.00 97.69 257 ARG A C 1
ATOM 2012 O O . ARG A 1 257 ? -11.374 11.397 16.200 1.00 97.69 257 ARG A O 1
ATOM 2019 N N . GLU A 1 258 ? -9.631 10.028 15.879 1.00 97.62 258 GLU A N 1
ATOM 2020 C CA . GLU A 1 258 ? -10.145 8.968 16.752 1.00 97.62 258 GLU A CA 1
ATOM 2021 C C . GLU A 1 258 ? -10.089 9.403 18.228 1.00 97.62 258 GLU A C 1
ATOM 2023 O O . GLU A 1 258 ? -11.066 9.225 18.954 1.00 97.62 258 GLU A O 1
ATOM 2028 N N . VAL A 1 259 ? -8.998 10.054 18.651 1.00 97.44 259 VAL A N 1
ATOM 2029 C CA . VAL A 1 259 ? -8.854 10.622 20.003 1.00 97.44 259 VAL A CA 1
ATOM 2030 C C . VAL A 1 259 ? -9.899 11.704 20.272 1.00 97.44 259 VAL A C 1
ATOM 2032 O O . VAL A 1 259 ? -10.466 11.714 21.359 1.00 97.44 259 VAL A O 1
ATOM 2035 N N . ASP A 1 260 ? -10.196 12.576 19.303 1.00 97.44 260 ASP A N 1
ATOM 2036 C CA . ASP A 1 260 ? -11.226 13.620 19.434 1.00 97.44 260 ASP A CA 1
ATOM 2037 C C . ASP A 1 260 ? -12.596 13.011 19.767 1.00 97.44 260 ASP A C 1
ATOM 2039 O O . ASP A 1 260 ? -13.233 13.399 20.746 1.00 97.44 260 ASP A O 1
ATOM 2043 N N . LYS A 1 261 ? -13.004 11.981 19.017 1.00 98.00 261 LYS A N 1
ATOM 2044 C CA . LYS A 1 261 ? -14.279 11.278 19.234 1.00 98.00 261 LYS A CA 1
ATOM 2045 C C . LYS A 1 261 ? -14.344 10.599 20.598 1.00 98.00 261 LYS A C 1
ATOM 2047 O O . LYS A 1 261 ? -15.368 10.658 21.275 1.00 98.00 261 LYS A O 1
ATOM 2052 N N . LEU A 1 262 ? -13.262 9.935 21.005 1.00 97.50 262 LEU A N 1
ATOM 2053 C CA . LEU A 1 262 ? -13.214 9.290 22.316 1.00 97.50 262 LEU A CA 1
ATOM 2054 C C . LEU A 1 262 ? -13.239 10.332 23.437 1.00 97.50 262 LEU A C 1
ATOM 2056 O O . LEU A 1 262 ? -13.945 10.138 24.420 1.00 97.50 262 LEU A O 1
ATOM 2060 N N . ALA A 1 263 ? -12.548 11.462 23.280 1.00 97.50 263 ALA A N 1
ATOM 2061 C CA . ALA A 1 263 ? -12.558 12.549 24.256 1.00 97.50 263 ALA A CA 1
ATOM 2062 C C . ALA A 1 263 ? -13.962 13.154 24.444 1.00 97.50 263 ALA A C 1
ATOM 2064 O O . ALA A 1 263 ? -14.357 13.446 25.574 1.00 97.50 263 ALA A O 1
ATOM 2065 N N . GLU A 1 264 ? -14.750 13.285 23.372 1.00 98.00 264 GLU A N 1
ATOM 2066 C CA . GLU A 1 264 ? -16.162 13.684 23.465 1.00 98.00 264 GLU A CA 1
ATOM 2067 C C . GLU A 1 264 ? -16.984 12.685 24.296 1.00 98.00 264 GLU A C 1
ATOM 2069 O O . GLU A 1 264 ? -17.782 13.087 25.147 1.00 98.00 264 GLU A O 1
ATOM 2074 N N . GLN A 1 265 ? -16.751 11.380 24.119 1.00 97.88 265 GLN A N 1
ATOM 2075 C CA . GLN A 1 265 ? -17.401 10.337 24.920 1.00 97.88 265 GLN A CA 1
ATOM 2076 C C . GLN A 1 265 ? -16.970 10.385 26.393 1.00 97.88 265 GLN A C 1
ATOM 2078 O O . GLN A 1 265 ? -17.819 10.243 27.276 1.00 97.88 265 GLN A O 1
ATOM 2083 N N . VAL A 1 266 ? -15.687 10.649 26.675 1.00 98.00 266 VAL A N 1
ATOM 2084 C CA . VAL A 1 266 ? -15.194 10.875 28.046 1.00 98.00 266 VAL A CA 1
ATOM 2085 C C . VAL A 1 266 ? -15.929 12.049 28.691 1.00 98.00 266 VAL A C 1
ATOM 2087 O O . VAL A 1 266 ? -16.433 11.909 29.804 1.00 98.00 266 VAL A O 1
ATOM 2090 N N . SER A 1 267 ? -16.073 13.172 27.980 1.00 97.62 267 SER A N 1
ATOM 2091 C CA . SER A 1 267 ? -16.792 14.350 28.483 1.00 97.62 267 SER A CA 1
ATOM 2092 C C . SER A 1 267 ? -18.280 14.070 28.737 1.00 97.62 267 SER A C 1
ATOM 2094 O O . SER A 1 267 ? -18.844 14.511 29.743 1.00 97.62 267 SER A O 1
ATOM 2096 N N . ALA A 1 268 ? -18.931 13.284 27.875 1.00 97.50 268 ALA A N 1
ATOM 2097 C CA . ALA A 1 268 ? -20.319 12.875 28.079 1.00 97.50 268 ALA A CA 1
ATOM 2098 C C . ALA A 1 268 ? -20.487 12.018 29.349 1.00 97.50 268 ALA A C 1
ATOM 2100 O O . ALA A 1 268 ? -21.408 12.251 30.141 1.00 97.50 268 ALA A O 1
ATOM 2101 N N . ILE A 1 269 ? -19.572 11.070 29.580 1.00 96.19 269 ILE A N 1
ATOM 2102 C CA . ILE A 1 269 ? -19.548 10.249 30.798 1.00 96.19 269 ILE A CA 1
ATOM 2103 C C . ILE A 1 269 ? -19.286 11.119 32.029 1.00 96.19 269 ILE A C 1
ATOM 2105 O O . ILE A 1 269 ? -20.024 11.015 33.010 1.00 96.19 269 ILE A O 1
ATOM 2109 N N . GLU A 1 270 ? -18.311 12.025 31.971 1.00 96.06 270 GLU A N 1
ATOM 2110 C CA . GLU A 1 270 ? -18.013 12.976 33.046 1.00 96.06 270 GLU A CA 1
ATOM 2111 C C . GLU A 1 270 ? -19.251 13.787 33.449 1.00 96.06 270 GLU A C 1
ATOM 2113 O O . GLU A 1 270 ? -19.591 13.880 34.635 1.00 96.06 270 GLU A O 1
ATOM 2118 N N . LYS A 1 271 ? -19.989 14.306 32.461 1.00 96.12 271 LYS A N 1
ATOM 2119 C CA . LYS A 1 271 ? -21.229 15.056 32.684 1.00 96.12 271 LYS A CA 1
ATOM 2120 C C . LYS A 1 271 ? -22.317 14.189 33.319 1.00 96.12 271 LYS A C 1
ATOM 2122 O O . LYS A 1 271 ? -22.995 14.635 34.244 1.00 96.12 271 LYS A O 1
ATOM 2127 N N . SER A 1 272 ? -22.484 12.949 32.859 1.00 94.69 272 SER A N 1
ATOM 2128 C CA . SER A 1 272 ? -23.481 12.027 33.419 1.00 94.69 272 SER A CA 1
ATOM 2129 C C . SER A 1 272 ? -23.200 11.679 34.889 1.00 94.69 272 SER A C 1
ATOM 2131 O O . SER A 1 272 ? -24.105 11.756 35.722 1.00 94.69 272 SER A O 1
ATOM 2133 N N . ILE A 1 273 ? -21.936 11.417 35.239 1.00 93.56 273 ILE A N 1
ATOM 2134 C CA . ILE A 1 273 ? -21.513 11.112 36.613 1.00 93.56 273 ILE A CA 1
ATOM 2135 C C . ILE A 1 273 ? -21.647 12.353 37.504 1.00 93.56 273 ILE A C 1
ATOM 2137 O O . ILE A 1 273 ? -22.121 12.251 38.640 1.00 93.56 273 ILE A O 1
ATOM 2141 N N . SER A 1 274 ? -21.309 13.537 36.983 1.00 93.19 274 SER A N 1
ATOM 2142 C CA . SER A 1 274 ? -21.522 14.817 37.676 1.00 93.19 274 SER A CA 1
ATOM 2143 C C . SER A 1 274 ? -22.999 15.021 38.033 1.00 93.19 274 SER A C 1
ATOM 2145 O O . SER A 1 274 ? -23.314 15.385 39.169 1.00 93.19 274 SER A O 1
ATOM 2147 N N . ASN A 1 275 ? -23.901 14.642 37.122 1.00 92.94 275 ASN A N 1
ATOM 2148 C CA . ASN A 1 275 ? -25.355 14.635 37.312 1.00 92.94 275 ASN A CA 1
ATOM 2149 C C . ASN A 1 275 ? -25.881 13.449 38.148 1.00 92.94 275 ASN A C 1
ATOM 2151 O O . ASN A 1 275 ? -27.090 13.239 38.208 1.00 92.94 275 ASN A O 1
ATOM 2155 N N . ARG A 1 276 ? -25.001 12.671 38.800 1.00 91.06 276 ARG A N 1
ATOM 2156 C CA . ARG A 1 276 ? -25.342 11.493 39.625 1.00 91.06 276 ARG A CA 1
ATOM 2157 C C . ARG A 1 276 ? -26.056 10.373 38.856 1.00 91.06 276 ARG A C 1
ATOM 2159 O O . ARG A 1 276 ? -26.731 9.546 39.464 1.00 91.06 276 ARG A O 1
ATOM 2166 N N . VAL A 1 277 ? -25.886 10.307 37.537 1.00 92.31 277 VAL A N 1
ATOM 2167 C CA . VAL A 1 277 ? -26.375 9.191 36.72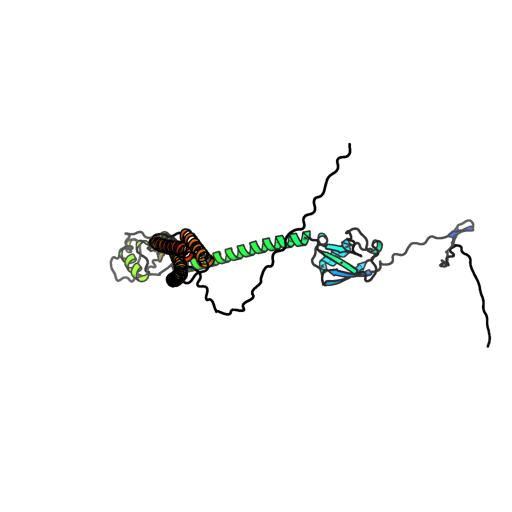0 1.00 92.31 277 VAL A CA 1
ATOM 2168 C C . VAL A 1 277 ? -25.326 8.083 36.729 1.00 92.31 277 VAL A C 1
ATOM 2170 O O . VAL A 1 277 ? -24.157 8.320 36.427 1.00 92.31 277 VAL A O 1
ATOM 2173 N N . LYS A 1 278 ? -25.736 6.862 37.090 1.00 92.69 278 LYS A N 1
ATOM 2174 C CA . LYS A 1 278 ? -24.847 5.696 37.097 1.00 92.69 278 LYS A CA 1
ATOM 2175 C C . LYS A 1 278 ? -24.552 5.261 35.661 1.00 92.69 278 LYS A C 1
ATOM 2177 O O . LYS A 1 278 ? -25.470 4.922 34.919 1.00 92.69 278 LYS A O 1
ATOM 2182 N N . VAL A 1 279 ? -23.273 5.210 35.302 1.00 94.25 279 VAL A N 1
ATOM 2183 C CA . VAL A 1 279 ? -22.810 4.705 34.000 1.00 94.25 279 VAL A CA 1
ATOM 2184 C C . VAL A 1 279 ? -22.417 3.229 34.137 1.00 94.25 279 VAL A C 1
ATOM 2186 O O . VAL A 1 279 ? -21.812 2.864 35.151 1.00 94.25 279 VAL A O 1
ATOM 2189 N N . PRO A 1 280 ? -22.725 2.354 33.162 1.00 94.31 280 PRO A N 1
ATOM 2190 C CA . PRO A 1 280 ? -22.224 0.982 33.159 1.00 94.31 280 PRO A CA 1
ATOM 2191 C C . PRO A 1 280 ? -20.693 0.943 33.215 1.00 94.31 280 PRO A C 1
ATOM 2193 O O . PRO A 1 280 ? -20.020 1.578 32.405 1.00 94.31 280 PRO A O 1
ATOM 2196 N N . GLU A 1 281 ? -20.127 0.168 34.143 1.00 92.25 281 GLU A N 1
ATOM 2197 C CA . GLU A 1 281 ? -18.668 0.069 34.302 1.00 92.25 281 GLU A CA 1
ATOM 2198 C C . GLU A 1 281 ? -17.981 -0.420 33.022 1.00 92.25 281 GLU A C 1
ATOM 2200 O O . GLU A 1 281 ? -16.920 0.089 32.658 1.00 92.25 281 GLU A O 1
ATOM 2205 N N . LEU A 1 282 ? -18.647 -1.321 32.291 1.00 95.06 282 LEU A N 1
ATOM 2206 C CA . LEU A 1 282 ? -18.173 -1.828 31.010 1.00 95.06 282 LEU A CA 1
ATOM 2207 C C . LEU A 1 282 ? -17.884 -0.693 30.013 1.00 95.06 282 LEU A C 1
ATOM 2209 O O . LEU A 1 282 ? -16.838 -0.709 29.374 1.00 95.06 282 LEU A O 1
ATOM 2213 N N . GLN A 1 283 ? -18.747 0.330 29.933 1.00 95.06 283 GLN A N 1
ATOM 2214 C CA . GLN A 1 283 ? -18.554 1.459 29.013 1.00 95.06 283 GLN A CA 1
ATOM 2215 C C . GLN A 1 283 ? -17.265 2.233 29.320 1.00 95.06 283 GLN A C 1
ATOM 2217 O O . GLN A 1 283 ? -16.519 2.564 28.402 1.00 95.06 283 GLN A O 1
ATOM 2222 N N . ILE A 1 284 ? -16.966 2.467 30.603 1.00 95.62 284 ILE A N 1
ATOM 2223 C CA . ILE A 1 284 ? -15.731 3.142 31.031 1.00 95.62 284 ILE A CA 1
ATOM 2224 C C . ILE A 1 284 ? -14.513 2.281 30.675 1.00 95.62 284 ILE A C 1
ATOM 2226 O O . ILE A 1 284 ? -13.559 2.779 30.081 1.00 95.62 284 ILE A O 1
ATOM 2230 N N . THR A 1 285 ? -14.551 0.978 30.977 1.00 96.19 285 THR A N 1
ATOM 2231 C CA . THR A 1 285 ? -13.429 0.072 30.678 1.00 96.19 285 THR A CA 1
ATOM 2232 C C . THR A 1 285 ? -13.162 -0.077 29.181 1.00 96.19 285 THR A C 1
ATOM 2234 O O . THR A 1 285 ? -12.004 -0.075 28.772 1.00 96.19 285 THR A O 1
ATOM 2237 N N . THR A 1 286 ? -14.207 -0.136 28.350 1.00 97.06 286 THR A N 1
ATOM 2238 C CA . THR A 1 286 ? -14.059 -0.221 26.893 1.00 97.06 286 THR A CA 1
ATOM 2239 C C . THR A 1 286 ? -13.431 1.049 26.324 1.00 97.06 286 THR A C 1
ATOM 2241 O O . THR A 1 286 ? -12.559 0.956 25.465 1.00 97.06 286 THR A O 1
ATOM 2244 N N . LEU A 1 287 ? -13.803 2.233 26.821 1.00 97.25 287 LEU A N 1
ATOM 2245 C CA . LEU A 1 287 ? -13.182 3.486 26.378 1.00 97.25 287 LEU A CA 1
ATOM 2246 C C . LEU A 1 287 ? -11.702 3.574 26.751 1.00 97.25 287 LEU A C 1
ATOM 2248 O O . LEU A 1 287 ? -10.900 3.999 25.920 1.00 97.25 287 LEU A O 1
ATOM 2252 N N . ILE A 1 288 ? -11.330 3.131 27.958 1.00 96.94 288 ILE A N 1
ATOM 2253 C CA . ILE A 1 288 ? -9.920 3.032 28.365 1.00 96.94 288 ILE A CA 1
ATOM 2254 C C . ILE A 1 288 ? -9.168 2.113 27.397 1.00 96.94 288 ILE A C 1
ATOM 2256 O O . ILE A 1 288 ? -8.121 2.491 26.877 1.00 96.94 288 ILE A O 1
ATOM 2260 N N . GLU A 1 289 ? -9.715 0.936 27.088 1.00 96.88 289 GLU A N 1
ATOM 2261 C CA . GLU A 1 289 ? -9.081 0.001 26.157 1.00 96.88 289 GLU A CA 1
ATOM 2262 C C . GLU A 1 289 ? -8.921 0.599 24.749 1.00 96.88 289 GLU A C 1
ATOM 2264 O O . GLU A 1 289 ? -7.853 0.489 24.143 1.00 96.88 289 GLU A O 1
ATOM 2269 N N . MET A 1 290 ? -9.949 1.277 24.229 1.00 97.44 290 MET A N 1
ATOM 2270 C CA . MET A 1 290 ? -9.885 1.955 22.930 1.00 97.44 290 MET A CA 1
ATOM 2271 C C . MET A 1 290 ? -8.800 3.040 22.906 1.00 97.44 290 MET A C 1
ATOM 2273 O O . MET A 1 290 ? -8.023 3.101 21.953 1.00 97.44 290 MET A O 1
ATOM 2277 N N . LEU A 1 291 ? -8.691 3.848 23.964 1.00 97.56 291 LEU A N 1
ATOM 2278 C CA . LEU A 1 291 ? -7.640 4.860 24.106 1.00 97.56 291 LEU A CA 1
ATOM 2279 C C . LEU A 1 291 ? -6.241 4.230 24.175 1.00 97.56 291 LEU A C 1
ATOM 2281 O O . LEU A 1 291 ? -5.328 4.695 23.496 1.00 97.56 291 LEU A O 1
ATOM 2285 N N . MET A 1 292 ? -6.071 3.132 24.915 1.00 97.81 292 MET A N 1
ATOM 2286 C CA . MET A 1 292 ? -4.790 2.418 24.995 1.00 97.81 292 MET A CA 1
ATOM 2287 C C . MET A 1 292 ? -4.378 1.814 23.647 1.00 97.81 292 MET A C 1
ATOM 2289 O O . MET A 1 292 ? -3.208 1.877 23.267 1.00 97.81 292 MET A O 1
ATOM 2293 N N . ARG A 1 293 ? -5.332 1.294 22.864 1.00 97.25 293 ARG A N 1
ATOM 2294 C CA . ARG A 1 293 ? -5.066 0.840 21.488 1.00 97.25 293 ARG A CA 1
ATOM 2295 C C . ARG A 1 293 ? -4.594 1.991 20.596 1.00 97.25 293 ARG A C 1
ATOM 2297 O O . ARG A 1 293 ? -3.676 1.796 19.799 1.00 97.25 293 ARG A O 1
ATOM 2304 N N . LEU A 1 294 ? -5.170 3.188 20.745 1.00 96.75 294 LEU A N 1
ATOM 2305 C CA . LEU A 1 294 ? -4.700 4.383 20.037 1.00 96.75 294 LEU A CA 1
ATOM 2306 C C . LEU A 1 294 ? -3.303 4.817 20.480 1.00 96.75 294 LEU A C 1
ATOM 2308 O O . LEU A 1 294 ? -2.517 5.204 19.618 1.00 96.75 294 LEU A O 1
ATOM 2312 N N . ALA A 1 295 ? -2.967 4.710 21.769 1.00 95.81 295 ALA A N 1
ATOM 2313 C CA . ALA A 1 295 ? -1.617 4.991 22.264 1.00 95.81 295 ALA A CA 1
ATOM 2314 C C . ALA A 1 295 ? -0.578 4.081 21.591 1.00 95.81 295 ALA A C 1
ATOM 2316 O O . ALA A 1 295 ? 0.384 4.569 21.005 1.00 95.81 295 ALA A O 1
ATOM 2317 N N . ILE A 1 296 ? -0.832 2.768 21.556 1.00 96.25 296 ILE A N 1
ATOM 2318 C CA . ILE A 1 296 ? 0.056 1.798 20.893 1.00 96.25 296 ILE A CA 1
ATOM 2319 C C . ILE A 1 296 ? 0.162 2.093 19.390 1.00 96.25 296 ILE A C 1
ATOM 2321 O O . ILE A 1 296 ? 1.253 2.083 18.814 1.00 96.25 296 ILE A O 1
ATOM 2325 N N . LYS A 1 297 ? -0.972 2.374 18.733 1.00 96.62 297 LYS A N 1
ATOM 2326 C CA . LYS A 1 297 ? -1.004 2.738 17.309 1.00 96.62 297 LYS A CA 1
ATOM 2327 C C . LYS A 1 297 ? -0.154 3.979 17.042 1.00 96.62 297 LYS A C 1
ATOM 2329 O O . LYS A 1 297 ? 0.595 3.992 16.070 1.00 96.62 297 LYS A O 1
ATOM 2334 N N . LEU A 1 298 ? -0.243 4.988 17.905 1.00 96.12 298 LEU A N 1
ATOM 2335 C CA . LEU A 1 298 ? 0.529 6.221 17.821 1.00 96.12 298 LEU A CA 1
ATOM 2336 C C . LEU A 1 298 ? 2.029 5.969 18.032 1.00 96.12 298 LEU A C 1
ATOM 2338 O O . LEU A 1 298 ? 2.843 6.473 17.256 1.00 96.12 298 LEU A O 1
ATOM 2342 N N . ASP A 1 299 ? 2.401 5.152 19.019 1.00 95.06 299 ASP A N 1
ATOM 2343 C CA . ASP A 1 299 ? 3.793 4.809 19.332 1.00 95.06 299 ASP A CA 1
ATOM 2344 C C . ASP A 1 299 ? 4.502 4.104 18.177 1.00 95.06 299 ASP A C 1
ATOM 2346 O O . ASP A 1 299 ? 5.661 4.417 17.887 1.00 95.06 299 ASP A O 1
ATOM 2350 N N . ASN A 1 300 ? 3.779 3.263 17.440 1.00 95.38 300 ASN A N 1
ATOM 2351 C CA . ASN A 1 300 ? 4.293 2.565 16.264 1.00 95.38 300 ASN A CA 1
ATOM 2352 C C . ASN A 1 300 ? 4.535 3.478 15.047 1.00 95.38 300 ASN A C 1
ATOM 2354 O O . ASN A 1 300 ? 5.186 3.063 14.085 1.00 95.38 300 ASN A O 1
ATOM 2358 N N . ILE A 1 301 ? 4.055 4.728 15.055 1.00 94.00 301 ILE A N 1
ATOM 2359 C CA . ILE A 1 301 ? 4.311 5.672 13.961 1.00 94.00 301 ILE A CA 1
ATOM 2360 C C . ILE A 1 301 ? 5.737 6.222 14.082 1.00 94.00 301 ILE A C 1
ATOM 2362 O O . ILE A 1 301 ? 6.083 6.914 15.045 1.00 94.00 301 ILE A O 1
ATOM 2366 N N . SER A 1 302 ? 6.563 5.959 13.066 1.00 91.88 302 SER A N 1
ATOM 2367 C CA . SER A 1 302 ? 7.886 6.574 12.928 1.00 91.88 302 SER A CA 1
ATOM 2368 C C . SER A 1 302 ? 7.744 8.011 12.421 1.00 91.88 302 SER A C 1
ATOM 2370 O O . SER A 1 302 ? 7.336 8.238 11.283 1.00 91.88 302 SER A O 1
ATOM 2372 N N . ALA A 1 303 ? 8.077 8.987 13.266 1.00 89.56 303 ALA A N 1
ATOM 2373 C CA . ALA A 1 303 ? 7.939 10.410 12.974 1.00 89.56 303 ALA A CA 1
ATOM 2374 C C . ALA A 1 303 ? 9.246 11.165 13.274 1.00 89.56 303 ALA A C 1
ATOM 2376 O O . ALA A 1 303 ? 9.946 10.855 14.237 1.00 89.56 303 ALA A O 1
ATOM 2377 N N . LYS A 1 304 ? 9.582 12.162 12.446 1.00 80.00 304 LYS A N 1
ATOM 2378 C CA . LYS A 1 304 ? 10.753 13.044 12.611 1.00 80.00 304 LYS A CA 1
ATOM 2379 C C . LYS A 1 304 ? 10.332 14.506 12.455 1.00 80.00 304 LYS A C 1
ATOM 2381 O O . LYS A 1 304 ? 9.339 14.779 11.785 1.00 80.00 304 LYS A O 1
ATOM 2386 N N . GLY A 1 305 ? 11.095 15.427 13.046 1.00 83.75 305 GLY A N 1
ATOM 2387 C CA . GLY A 1 305 ? 10.794 16.864 12.998 1.00 83.75 305 GLY A CA 1
ATOM 2388 C C . GLY A 1 305 ? 9.410 17.172 13.575 1.00 83.75 305 GLY A C 1
ATOM 2389 O O . GLY A 1 305 ? 9.019 16.588 14.587 1.00 83.75 305 GLY A O 1
ATOM 2390 N N . ASP A 1 306 ? 8.647 18.021 12.892 1.00 79.75 306 ASP A N 1
ATOM 2391 C CA . ASP A 1 306 ? 7.329 18.493 13.343 1.00 79.75 306 ASP A CA 1
ATOM 2392 C C . ASP A 1 306 ? 6.306 17.365 13.539 1.00 79.75 306 ASP A C 1
ATOM 2394 O O . ASP A 1 306 ? 5.477 17.417 14.447 1.00 79.75 306 ASP A O 1
ATOM 2398 N N . ALA A 1 307 ? 6.399 16.289 12.747 1.00 86.62 307 ALA A N 1
ATOM 2399 C CA . ALA A 1 307 ? 5.561 15.102 12.930 1.00 86.62 307 ALA A CA 1
ATOM 2400 C C . ALA A 1 307 ? 5.756 14.477 14.323 1.00 86.62 307 ALA A C 1
ATOM 2402 O O . ALA A 1 307 ? 4.811 13.971 14.922 1.00 86.62 307 ALA A O 1
ATOM 2403 N N . SER A 1 308 ? 6.978 14.528 14.862 1.00 90.44 308 SER A N 1
ATOM 2404 C CA . SER A 1 308 ? 7.283 14.010 16.200 1.00 90.44 308 SER A CA 1
ATOM 2405 C C . SER A 1 308 ? 6.639 14.869 17.292 1.00 90.44 308 SER A C 1
ATOM 2407 O O . SER A 1 308 ? 6.043 14.341 18.231 1.00 90.44 308 SER A O 1
ATOM 2409 N N . ALA A 1 309 ? 6.663 16.197 17.135 1.00 90.50 309 ALA A N 1
ATOM 2410 C CA . ALA A 1 309 ? 5.978 17.104 18.055 1.00 90.50 309 ALA A CA 1
ATOM 2411 C C . ALA A 1 309 ? 4.460 16.845 18.075 1.00 90.50 309 ALA A C 1
ATOM 2413 O O . ALA A 1 309 ? 3.862 16.748 19.149 1.00 90.50 309 ALA A O 1
ATOM 2414 N N . GLN A 1 310 ? 3.848 16.644 16.903 1.00 89.75 310 GLN A N 1
ATOM 2415 C CA . GLN A 1 310 ? 2.426 16.317 16.791 1.00 89.75 310 GLN A CA 1
ATOM 2416 C C . GLN A 1 310 ? 2.091 14.948 17.405 1.00 89.75 310 GLN A C 1
ATOM 2418 O O . GLN A 1 310 ? 1.094 14.826 18.117 1.00 89.75 310 GLN A O 1
ATOM 2423 N N . LYS A 1 311 ? 2.938 13.933 17.186 1.00 93.62 311 LYS A N 1
ATOM 2424 C CA . LYS A 1 311 ? 2.814 12.615 17.829 1.00 93.62 311 LYS A CA 1
ATOM 2425 C C . LYS A 1 311 ? 2.808 12.750 19.355 1.00 93.62 311 LYS A C 1
ATOM 2427 O O . LYS A 1 311 ? 1.894 12.258 20.009 1.00 93.62 311 LYS A O 1
ATOM 2432 N N . ASN A 1 312 ? 3.767 13.481 19.919 1.00 93.44 312 ASN A N 1
ATOM 2433 C CA . ASN A 1 312 ? 3.867 13.685 21.368 1.00 93.44 312 ASN A CA 1
ATOM 2434 C C . ASN A 1 312 ? 2.653 14.429 21.941 1.00 93.44 312 ASN A C 1
ATOM 2436 O O . ASN A 1 312 ? 2.188 14.107 23.035 1.00 93.44 312 ASN A O 1
ATOM 2440 N N . LEU A 1 313 ? 2.116 15.406 21.204 1.00 95.00 313 LEU A N 1
ATOM 2441 C CA . LEU A 1 313 ? 0.894 16.105 21.593 1.00 95.00 313 LEU A CA 1
ATOM 2442 C C . LEU A 1 313 ? -0.293 15.138 21.697 1.00 95.00 313 LEU A C 1
ATOM 2444 O O . LEU A 1 313 ? -0.995 15.152 22.705 1.00 95.00 313 LEU A O 1
ATOM 2448 N N . GLN A 1 314 ? -0.503 14.282 20.693 1.00 95.81 314 GLN A N 1
ATOM 2449 C CA . GLN A 1 314 ? -1.599 13.308 20.727 1.00 95.81 314 GLN A CA 1
ATOM 2450 C C . GLN A 1 314 ? -1.414 12.278 21.848 1.00 95.81 314 GLN A C 1
ATOM 2452 O O . GLN A 1 314 ? -2.386 11.947 22.521 1.00 95.81 314 GLN A O 1
ATOM 2457 N N . GLY A 1 315 ? -0.178 11.857 22.135 1.00 96.06 315 GLY A N 1
ATOM 2458 C CA . GLY A 1 315 ? 0.119 10.965 23.260 1.00 96.06 315 GLY A CA 1
ATOM 2459 C C . GLY A 1 315 ? -0.318 11.562 24.601 1.00 96.06 315 GLY A C 1
ATOM 2460 O O . GLY A 1 315 ? -1.042 10.920 25.359 1.00 96.06 315 GLY A O 1
ATOM 2461 N N . LYS A 1 316 ? 0.005 12.840 24.846 1.00 97.25 316 LYS A N 1
ATOM 2462 C CA . LYS A 1 316 ? -0.450 13.565 26.048 1.00 97.25 316 LYS A CA 1
ATOM 2463 C C . LYS A 1 316 ? -1.974 13.670 26.135 1.00 97.25 316 LYS A C 1
ATOM 2465 O O . LYS A 1 316 ? -2.532 13.605 27.226 1.00 97.25 316 LYS A O 1
ATOM 2470 N N . ARG A 1 317 ? -2.661 13.842 25.000 1.00 97.62 317 ARG A N 1
ATOM 2471 C CA . ARG A 1 317 ? -4.132 13.898 24.963 1.00 97.62 317 ARG A CA 1
ATOM 2472 C C . ARG A 1 317 ? -4.760 12.558 25.329 1.00 97.62 317 ARG A C 1
ATOM 2474 O O . ARG A 1 317 ? -5.687 12.541 26.134 1.00 97.62 317 ARG A O 1
ATOM 2481 N N . VAL A 1 318 ? -4.239 11.462 24.774 1.00 97.88 318 VAL A N 1
ATOM 2482 C CA . VAL A 1 318 ? -4.684 10.102 25.109 1.00 97.88 318 VAL A CA 1
ATOM 2483 C C . VAL A 1 318 ? -4.480 9.836 26.594 1.00 97.88 318 VAL A C 1
ATOM 2485 O O . VAL A 1 318 ? -5.432 9.464 27.274 1.00 97.88 318 VAL A O 1
ATOM 2488 N N . GLN A 1 319 ? -3.279 10.115 27.106 1.00 97.69 319 GLN A N 1
ATOM 2489 C CA . GLN A 1 319 ? -2.951 9.947 28.519 1.00 97.69 319 GLN A CA 1
ATOM 2490 C C . GLN A 1 319 ? -3.932 10.706 29.422 1.00 97.69 319 GLN A C 1
ATOM 2492 O O . GLN A 1 319 ? -4.521 10.111 30.319 1.00 97.69 319 GLN A O 1
ATOM 2497 N N . LYS A 1 320 ? -4.185 11.989 29.134 1.00 97.81 320 LYS A N 1
ATOM 2498 C CA . LYS A 1 320 ? -5.134 12.801 29.906 1.00 97.81 320 LYS A CA 1
ATOM 2499 C C . LYS A 1 320 ? -6.545 12.201 29.915 1.00 97.81 320 LYS A C 1
ATOM 2501 O O . LYS A 1 320 ? -7.198 12.202 30.952 1.00 97.81 320 LYS A O 1
ATOM 2506 N N . CYS A 1 321 ? -7.022 11.686 28.780 1.00 97.19 321 CYS A N 1
ATOM 2507 C CA . CYS A 1 321 ? -8.345 11.060 28.702 1.00 97.19 321 CYS A CA 1
ATOM 2508 C C . CYS A 1 321 ? -8.425 9.780 29.547 1.00 97.19 321 CYS A C 1
ATOM 2510 O O . CYS A 1 321 ? -9.436 9.556 30.211 1.00 97.19 321 CYS A O 1
ATOM 2512 N N . VAL A 1 322 ? -7.368 8.961 29.540 1.00 97.81 322 VAL A N 1
ATOM 2513 C CA . VAL A 1 322 ? -7.290 7.736 30.352 1.00 97.81 322 VAL A CA 1
ATOM 2514 C C . VAL A 1 322 ? -7.283 8.077 31.843 1.00 97.81 322 VAL A C 1
ATOM 2516 O O . VAL A 1 322 ? -8.119 7.559 32.578 1.00 97.81 322 VAL A O 1
ATOM 2519 N N . GLU A 1 323 ? -6.439 9.020 32.271 1.00 97.69 323 GLU A N 1
ATOM 2520 C CA . GLU A 1 323 ? -6.388 9.486 33.665 1.00 97.69 323 GLU A CA 1
ATOM 2521 C C . GLU A 1 323 ? -7.753 10.021 34.139 1.00 97.69 323 GLU A C 1
ATOM 2523 O O . GLU A 1 323 ? -8.205 9.711 35.244 1.00 97.69 323 GLU A O 1
ATOM 2528 N N . SER A 1 324 ? -8.462 10.778 33.290 1.00 97.31 324 SER A N 1
ATOM 2529 C CA . SER A 1 324 ? -9.828 11.227 33.582 1.00 97.31 324 SER A CA 1
ATOM 2530 C C . SER A 1 324 ? -10.802 10.058 33.738 1.00 97.31 324 SER A C 1
ATOM 2532 O O . SER A 1 324 ? -11.577 10.038 34.694 1.00 97.31 324 SER A O 1
ATOM 2534 N N . LEU A 1 325 ? -10.769 9.066 32.843 1.00 97.50 325 LEU A N 1
ATOM 2535 C CA . LEU A 1 325 ? -11.635 7.888 32.939 1.00 97.50 325 LEU A CA 1
ATOM 2536 C C . LEU A 1 325 ? -11.366 7.058 34.199 1.00 97.50 325 LEU A C 1
ATOM 2538 O O . LEU A 1 325 ? -12.325 6.571 34.797 1.00 97.50 325 LEU A O 1
ATOM 2542 N N . ASP A 1 326 ? -10.115 6.938 34.645 1.00 96.50 326 ASP A N 1
ATOM 2543 C CA . ASP A 1 326 ? -9.771 6.236 35.888 1.00 96.50 326 ASP A CA 1
ATOM 2544 C C . ASP A 1 326 ? -10.380 6.929 37.118 1.00 96.50 326 ASP A C 1
ATOM 2546 O O . ASP A 1 326 ? -11.006 6.286 37.970 1.00 96.50 326 ASP A O 1
ATOM 2550 N N . VAL A 1 327 ? -10.302 8.262 37.178 1.00 96.25 327 VAL A N 1
ATOM 2551 C CA . VAL A 1 327 ? -10.959 9.056 38.232 1.00 96.25 327 VAL A CA 1
ATOM 2552 C C . VAL A 1 327 ? -12.485 8.921 38.159 1.00 96.25 327 VAL A C 1
ATOM 2554 O O . VAL A 1 327 ? -13.157 8.768 39.190 1.00 96.25 327 VAL A O 1
ATOM 2557 N N . LEU A 1 328 ? -13.053 8.941 36.950 1.00 94.75 328 LEU A N 1
ATOM 2558 C CA . LEU A 1 328 ? -14.488 8.756 36.732 1.00 94.75 328 LEU A CA 1
ATOM 2559 C C . LEU A 1 328 ? -14.946 7.352 37.114 1.00 94.75 328 LEU A C 1
ATOM 2561 O O . LEU A 1 328 ? -16.032 7.217 37.671 1.00 94.75 328 LEU A O 1
ATOM 2565 N N . LYS A 1 329 ? -14.125 6.318 36.913 1.00 95.38 329 LYS A N 1
ATOM 2566 C CA . LYS A 1 329 ? -14.420 4.945 37.334 1.00 95.38 329 LYS A CA 1
ATOM 2567 C C . LYS A 1 329 ? -14.631 4.867 38.847 1.00 95.38 329 LYS A C 1
ATOM 2569 O O . LYS A 1 329 ? -15.650 4.347 39.307 1.00 95.38 329 LYS A O 1
ATOM 2574 N N . ILE A 1 330 ? -13.718 5.463 39.616 1.00 94.75 330 ILE A N 1
ATOM 2575 C CA . ILE A 1 330 ? -13.804 5.539 41.083 1.00 94.75 330 ILE A CA 1
ATOM 2576 C C . ILE A 1 330 ? -15.024 6.363 41.513 1.00 94.75 330 ILE A C 1
ATOM 2578 O O . ILE A 1 330 ? -15.762 5.977 42.422 1.00 94.75 330 ILE A O 1
ATOM 2582 N N . SER A 1 331 ? -15.257 7.503 40.863 1.00 92.31 331 SER A N 1
ATOM 2583 C CA . SER A 1 331 ? -16.370 8.401 41.195 1.00 92.31 331 SER A CA 1
ATOM 2584 C C . SER A 1 331 ? -17.725 7.759 40.896 1.00 92.31 331 SER A C 1
ATOM 2586 O O . SER A 1 331 ? -18.638 7.813 41.718 1.00 92.31 331 SER A O 1
ATOM 2588 N N . ASN A 1 332 ? -17.835 7.065 39.764 1.00 93.12 332 ASN A N 1
ATOM 2589 C CA . ASN A 1 332 ? -19.021 6.331 39.353 1.00 93.12 332 ASN A CA 1
ATOM 2590 C C . ASN A 1 332 ? -19.337 5.183 40.318 1.00 93.12 332 ASN A C 1
ATOM 2592 O O . ASN A 1 332 ? -20.506 4.939 40.601 1.00 93.12 332 ASN A O 1
ATOM 2596 N N . ALA A 1 333 ? -18.334 4.495 40.877 1.00 91.44 333 ALA A N 1
ATOM 2597 C CA . ALA A 1 333 ? -18.543 3.461 41.897 1.00 91.44 333 ALA A CA 1
ATOM 2598 C C . ALA A 1 333 ? -19.280 3.994 43.142 1.00 91.44 333 ALA A C 1
ATOM 2600 O O . ALA A 1 333 ? -20.088 3.276 43.726 1.00 91.44 333 ALA A O 1
ATOM 2601 N N . LYS A 1 334 ? -19.073 5.271 43.492 1.00 90.69 334 LYS A N 1
ATOM 2602 C CA . LYS A 1 334 ? -19.720 5.944 44.632 1.00 90.69 334 LYS A CA 1
ATOM 2603 C C . LYS A 1 334 ? -21.146 6.431 44.336 1.00 90.69 334 LYS A C 1
ATOM 2605 O O . LYS A 1 334 ? -21.875 6.767 45.270 1.00 90.69 334 LYS A O 1
ATOM 2610 N N . VAL A 1 335 ? -21.558 6.487 43.067 1.00 86.69 335 VAL A N 1
ATOM 2611 C CA . VAL A 1 335 ? -22.922 6.878 42.680 1.00 86.69 335 VAL A CA 1
ATOM 2612 C C . VAL A 1 335 ? -23.885 5.754 43.062 1.00 86.69 335 VAL A C 1
ATOM 2614 O O . VAL A 1 335 ? -23.810 4.646 42.526 1.00 86.69 335 VAL A O 1
ATOM 2617 N N . LYS A 1 336 ? -24.796 6.042 43.998 1.00 78.50 336 LYS A N 1
ATOM 2618 C CA . LYS A 1 336 ? -25.878 5.123 44.368 1.00 78.50 336 LYS A CA 1
ATOM 2619 C C . LYS A 1 336 ? -26.896 5.060 43.223 1.00 78.50 336 LYS A C 1
ATOM 2621 O O . LYS A 1 336 ? -27.254 6.116 42.700 1.00 78.50 336 LYS A O 1
ATOM 2626 N N . PRO A 1 337 ? -27.374 3.869 42.828 1.00 63.38 337 PRO A N 1
ATOM 2627 C CA . PRO A 1 337 ? -28.415 3.771 41.816 1.00 63.38 337 PRO A CA 1
ATOM 2628 C C . PRO A 1 337 ? -29.687 4.446 42.339 1.00 63.38 337 PRO A C 1
ATOM 2630 O O . PRO A 1 337 ? -30.167 4.125 43.427 1.00 63.38 337 PRO A O 1
ATOM 2633 N N . VAL A 1 338 ? -30.221 5.399 41.574 1.00 59.16 338 VAL A N 1
ATOM 2634 C CA . VAL A 1 338 ? -31.549 5.959 41.838 1.00 59.16 338 VAL A CA 1
ATOM 2635 C C . VAL A 1 338 ? -32.558 4.857 41.534 1.00 59.16 338 VAL A C 1
ATOM 2637 O O . VAL A 1 338 ? -32.839 4.562 40.375 1.00 59.16 338 VAL A O 1
ATOM 2640 N N . VAL A 1 339 ? -33.077 4.213 42.578 1.00 51.44 339 VAL A N 1
ATOM 2641 C CA . VAL A 1 339 ? -34.258 3.359 42.461 1.00 51.44 339 VAL A CA 1
ATOM 2642 C C . VAL A 1 339 ? -35.441 4.303 42.292 1.00 51.44 339 VAL A C 1
ATOM 2644 O O . VAL A 1 339 ? -35.896 4.914 43.257 1.00 51.44 339 VAL A O 1
ATOM 2647 N N . VAL A 1 340 ? -35.918 4.464 41.058 1.00 42.66 340 VAL A N 1
ATOM 2648 C CA . VAL A 1 340 ? -37.245 5.037 40.822 1.00 42.66 340 VAL A CA 1
ATOM 2649 C C . VAL A 1 340 ? -38.237 4.009 41.353 1.00 42.66 340 VAL A C 1
ATOM 2651 O O . VAL A 1 340 ? -38.578 3.046 40.673 1.00 42.66 340 VAL A O 1
ATOM 2654 N N . THR A 1 341 ? -38.655 4.168 42.607 1.00 41.66 341 THR A N 1
ATOM 2655 C CA . THR A 1 341 ? -39.786 3.428 43.155 1.00 41.66 341 THR A CA 1
ATOM 2656 C C . THR A 1 341 ? -41.047 3.970 42.490 1.00 41.66 341 THR A C 1
ATOM 2658 O O . THR A 1 341 ? -41.715 4.874 42.987 1.00 41.66 341 THR A O 1
ATOM 2661 N N . THR A 1 342 ? -41.407 3.424 41.329 1.00 40.38 342 THR A N 1
ATOM 2662 C CA . THR A 1 342 ? -42.806 3.459 40.906 1.00 40.38 342 THR A CA 1
ATOM 2663 C C . THR A 1 342 ? -43.576 2.612 41.908 1.00 40.38 342 THR A C 1
ATOM 2665 O O . THR A 1 342 ? -43.600 1.387 41.822 1.00 40.38 342 THR A O 1
ATOM 2668 N N . LYS A 1 343 ? -44.124 3.288 42.917 1.00 42.25 343 LYS A N 1
ATOM 2669 C CA . LYS A 1 343 ? -45.027 2.754 43.929 1.00 42.25 343 LYS A CA 1
ATOM 2670 C C . LYS A 1 343 ? -46.201 2.050 43.237 1.00 42.25 343 LYS A C 1
ATOM 2672 O O . LYS A 1 343 ? -47.143 2.702 42.808 1.00 42.25 343 LYS A O 1
ATOM 2677 N N . TRP A 1 344 ? -46.122 0.730 43.141 1.00 39.91 344 TRP A N 1
ATOM 2678 C CA . TRP A 1 344 ? -47.254 -0.168 42.950 1.00 39.91 344 TRP A CA 1
ATOM 2679 C C . TRP A 1 344 ? -47.092 -1.274 43.988 1.00 39.91 344 TRP A C 1
ATOM 2681 O O . TRP A 1 344 ? -46.326 -2.214 43.802 1.00 39.91 344 TRP A O 1
ATOM 2691 N N . GLU A 1 345 ? -47.752 -1.099 45.129 1.00 37.78 345 GLU A N 1
ATOM 2692 C CA . GLU A 1 345 ? -47.918 -2.156 46.123 1.00 37.78 345 GLU A CA 1
ATOM 2693 C C . GLU A 1 345 ? -49.063 -3.070 45.670 1.00 37.78 345 GLU A C 1
ATOM 2695 O O . GLU A 1 345 ? -50.183 -2.596 45.472 1.00 37.78 345 GLU A O 1
ATOM 2700 N N . PRO A 1 346 ? -48.830 -4.385 45.598 1.00 42.03 346 PRO A N 1
ATOM 2701 C CA . PRO A 1 346 ? -49.790 -5.337 46.113 1.00 42.03 346 PRO A CA 1
ATOM 2702 C C . PRO A 1 346 ? -49.171 -5.992 47.347 1.00 42.03 346 PRO A C 1
ATOM 2704 O O . PRO A 1 346 ? -48.147 -6.672 47.288 1.00 42.03 346 PRO A O 1
ATOM 2707 N N . VAL A 1 347 ? -49.799 -5.738 48.490 1.00 43.72 347 VAL A N 1
ATOM 2708 C CA . VAL A 1 347 ? -49.488 -6.377 49.767 1.00 43.72 347 VAL A CA 1
ATOM 2709 C C . VAL A 1 347 ? -49.761 -7.877 49.639 1.00 43.72 347 VAL A C 1
ATOM 2711 O O . VAL A 1 347 ? -50.907 -8.285 49.470 1.00 43.72 347 VAL A O 1
ATOM 2714 N N . VAL A 1 348 ? -48.720 -8.702 49.756 1.00 40.44 348 VAL A N 1
ATOM 2715 C CA . VAL A 1 348 ? -48.854 -10.135 50.047 1.00 40.44 348 VAL A CA 1
ATOM 2716 C C . VAL A 1 348 ? -48.190 -10.380 51.394 1.00 40.44 348 VAL A C 1
ATOM 2718 O O . VAL A 1 348 ? -46.968 -10.423 51.506 1.00 40.44 348 VAL A O 1
ATOM 2721 N N . THR A 1 349 ? -49.004 -10.496 52.441 1.00 39.00 349 THR A N 1
ATOM 2722 C CA . THR A 1 349 ? -48.554 -10.918 53.770 1.00 39.00 349 THR A CA 1
ATOM 2723 C C . THR A 1 349 ? -48.511 -12.441 53.827 1.00 39.00 349 THR A C 1
ATOM 2725 O O . THR A 1 349 ? -49.558 -13.082 53.918 1.00 39.00 349 THR A O 1
ATOM 2728 N N . THR A 1 350 ? -47.320 -13.033 53.817 1.00 41.56 350 THR A N 1
ATOM 2729 C CA . THR A 1 350 ? -47.117 -14.431 54.216 1.00 41.56 350 THR A CA 1
ATOM 2730 C C . THR A 1 350 ? -46.799 -14.481 55.711 1.00 41.56 350 THR A C 1
ATOM 2732 O O . THR A 1 350 ? -45.716 -14.103 56.155 1.00 41.56 350 THR A O 1
ATOM 2735 N N . LYS A 1 351 ? -47.788 -14.904 56.507 1.00 33.47 351 LYS A N 1
ATOM 2736 C CA . LYS A 1 351 ? -47.601 -15.297 57.911 1.00 33.47 351 LYS A CA 1
ATOM 2737 C C . LYS A 1 351 ? -46.923 -16.670 57.950 1.00 33.47 351 LYS A C 1
ATOM 2739 O O . LYS A 1 351 ? -47.384 -17.585 57.276 1.00 33.47 351 LYS A O 1
ATOM 2744 N N . TRP A 1 352 ? -45.873 -16.806 58.753 1.00 42.09 352 TRP A N 1
ATOM 2745 C CA . TRP A 1 352 ? -45.261 -18.090 59.098 1.00 42.09 352 TRP A CA 1
ATOM 2746 C C . TRP A 1 352 ? -45.840 -18.566 60.436 1.00 42.09 352 TRP A C 1
ATOM 2748 O O . TRP A 1 352 ? -45.769 -17.827 61.416 1.00 42.09 352 TRP A O 1
ATOM 2758 N N . GLU A 1 353 ? -46.415 -19.769 60.474 1.00 40.69 353 GLU A N 1
ATOM 2759 C CA . GLU A 1 353 ? -46.736 -20.483 61.717 1.00 40.69 353 GLU A CA 1
ATOM 2760 C C . GLU A 1 353 ? -45.661 -21.545 61.992 1.00 40.69 353 GLU A C 1
ATOM 2762 O O . GLU A 1 353 ? -45.216 -22.259 61.092 1.00 40.69 353 GLU A O 1
ATOM 2767 N N . THR A 1 354 ? -45.221 -21.584 63.249 1.00 41.72 354 THR A N 1
ATOM 2768 C CA . THR A 1 354 ? -44.187 -22.456 63.819 1.00 41.72 354 THR A CA 1
ATOM 2769 C C . THR A 1 354 ? -44.677 -23.901 63.928 1.00 41.72 354 THR A C 1
ATOM 2771 O O . THR A 1 354 ? -45.789 -24.135 64.393 1.00 41.72 354 THR A O 1
ATOM 2774 N N . PHE A 1 355 ? -43.832 -24.869 63.563 1.00 39.31 355 PHE A N 1
ATOM 2775 C CA . PHE A 1 355 ? -44.062 -26.298 63.801 1.00 39.31 355 PHE A CA 1
ATOM 2776 C C . PHE A 1 355 ? -42.996 -26.831 64.769 1.00 39.31 355 PHE A C 1
ATOM 2778 O O . PHE A 1 355 ? -41.803 -26.746 64.472 1.00 39.31 355 PHE A O 1
ATOM 2785 N N . ASP A 1 356 ? -43.426 -27.375 65.908 1.00 49.50 356 ASP A N 1
ATOM 2786 C CA . ASP A 1 356 ? -42.559 -28.076 66.861 1.00 49.50 356 ASP A CA 1
ATOM 2787 C C . ASP A 1 356 ? -42.273 -29.520 66.391 1.00 49.50 356 ASP A C 1
ATOM 2789 O O . ASP A 1 356 ? -43.163 -30.175 65.835 1.00 49.50 356 ASP A O 1
ATOM 2793 N N . PRO A 1 357 ? -41.055 -30.054 66.606 1.00 56.56 357 PRO A N 1
ATOM 2794 C CA . PRO A 1 357 ? -40.714 -31.428 66.247 1.00 56.56 357 PRO A CA 1
ATOM 2795 C C . PRO A 1 357 ? -41.216 -32.447 67.293 1.00 56.56 357 PRO A C 1
ATOM 2797 O O . PRO A 1 357 ? -41.208 -32.155 68.491 1.00 56.56 357 PRO A O 1
ATOM 2800 N N . PRO A 1 358 ? -41.606 -33.673 66.888 1.00 46.38 358 PRO A N 1
ATOM 2801 C CA . PRO A 1 358 ? -42.046 -34.701 67.824 1.00 46.38 358 PRO A CA 1
ATOM 2802 C C . PRO A 1 358 ? -40.871 -35.355 68.566 1.00 46.38 358 PRO A C 1
ATOM 2804 O O . PRO A 1 358 ? -39.894 -35.813 67.972 1.00 46.38 358 PRO A O 1
ATOM 2807 N N . THR A 1 359 ? -41.019 -35.460 69.885 1.00 48.84 359 THR A N 1
ATOM 2808 C CA . THR A 1 359 ? -40.163 -36.240 70.781 1.00 48.84 359 THR A CA 1
ATOM 2809 C C . THR A 1 359 ? -40.473 -37.727 70.622 1.00 48.84 359 THR A C 1
ATOM 2811 O O . THR A 1 359 ? -41.547 -38.182 71.012 1.00 48.84 359 THR A O 1
ATOM 2814 N N . THR A 1 360 ? -39.547 -38.529 70.097 1.00 46.06 360 THR A N 1
ATOM 2815 C CA . THR A 1 360 ? -39.563 -39.982 70.333 1.00 46.06 360 THR A CA 1
ATOM 2816 C C . THR A 1 360 ? -38.138 -40.512 70.443 1.00 46.06 360 THR A C 1
ATOM 2818 O O . THR A 1 360 ? -37.386 -40.583 69.476 1.00 46.06 360 THR A O 1
ATOM 2821 N N . THR A 1 361 ? -37.787 -40.843 71.681 1.00 44.78 361 THR A N 1
ATOM 2822 C CA . THR A 1 361 ? -36.568 -41.507 72.140 1.00 44.78 361 THR A CA 1
ATOM 2823 C C . THR A 1 361 ? -36.469 -42.915 71.550 1.00 44.78 361 THR A C 1
ATOM 2825 O O . THR A 1 361 ? -37.346 -43.739 71.795 1.00 44.78 361 THR A O 1
ATOM 2828 N N . ALA A 1 362 ? -35.398 -43.210 70.809 1.00 42.50 362 ALA A N 1
ATOM 2829 C CA . ALA A 1 362 ? -35.033 -44.573 70.427 1.00 42.50 362 ALA A CA 1
ATOM 2830 C C . ALA A 1 362 ? -34.001 -45.120 71.426 1.00 42.50 362 ALA A C 1
ATOM 2832 O O . ALA A 1 362 ? -32.871 -44.638 71.510 1.00 42.50 362 ALA A O 1
ATOM 2833 N N . GLN A 1 363 ? -34.442 -46.097 72.212 1.00 40.47 363 GLN A N 1
ATOM 2834 C CA . GLN A 1 363 ? -33.658 -46.900 73.143 1.00 40.47 363 GLN A CA 1
ATOM 2835 C C . GLN A 1 363 ? -32.878 -47.959 72.345 1.00 40.47 363 GLN A C 1
ATOM 2837 O O . GLN A 1 363 ? -33.481 -48.723 71.595 1.00 40.47 363 GLN A O 1
ATOM 2842 N N . TRP A 1 364 ? -31.551 -47.990 72.481 1.00 50.97 364 TRP A N 1
ATOM 2843 C CA . TRP A 1 364 ? -30.698 -49.036 71.907 1.00 50.97 364 TRP A CA 1
ATOM 2844 C C . TRP A 1 364 ? -30.403 -50.088 72.981 1.00 50.97 364 TRP A C 1
ATOM 2846 O O . TRP A 1 364 ? -29.836 -49.754 74.021 1.00 50.97 364 TRP A O 1
ATOM 2856 N N . GLU A 1 365 ? -30.790 -51.341 72.737 1.00 50.47 365 GLU A N 1
ATOM 2857 C CA . GLU A 1 365 ? -30.376 -52.498 73.538 1.00 50.47 365 GLU A CA 1
ATOM 2858 C C . GLU A 1 365 ? -29.087 -53.104 72.964 1.00 50.47 365 GLU A C 1
ATOM 2860 O O . GLU A 1 365 ? -28.956 -53.306 71.756 1.00 50.47 365 GLU A O 1
ATOM 2865 N N . LEU A 1 366 ? -28.131 -53.357 73.860 1.00 43.97 366 LEU A N 1
ATOM 2866 C CA . LEU A 1 366 ? -26.905 -54.115 73.623 1.00 43.97 366 LEU A CA 1
ATOM 2867 C C . LEU A 1 366 ? -27.253 -55.613 73.598 1.00 43.97 366 LEU A C 1
ATOM 2869 O O . LEU A 1 366 ? -27.927 -56.084 74.512 1.00 43.97 366 LEU A O 1
ATOM 2873 N N . PHE A 1 367 ? -26.743 -56.359 72.622 1.00 42.69 367 PHE A N 1
ATOM 2874 C CA . PHE A 1 367 ? -26.644 -57.818 72.701 1.00 42.69 367 PHE A CA 1
ATOM 2875 C C . PHE A 1 367 ? -25.174 -58.221 72.524 1.00 42.69 367 PHE A C 1
ATOM 2877 O O . PHE A 1 367 ? -24.489 -57.647 71.674 1.00 42.69 367 PHE A O 1
ATOM 2884 N N . ASP A 1 368 ? -24.738 -59.142 73.391 1.00 53.88 368 ASP A N 1
ATOM 2885 C CA . ASP A 1 368 ? -23.376 -59.687 73.547 1.00 53.88 368 ASP A CA 1
ATOM 2886 C C . ASP A 1 368 ? -22.799 -60.367 72.294 1.00 53.88 368 ASP A C 1
ATOM 2888 O O . ASP A 1 368 ? -23.574 -61.008 71.540 1.00 53.88 368 ASP A O 1
#

Solvent-accessible surface area (backbone atoms only — not comparable to full-atom values): 22307 Å² total; per-residue (Å²): 133,90,76,90,79,85,87,78,88,80,89,81,90,80,92,78,93,81,84,84,79,80,86,70,87,77,62,66,46,76,45,100,87,78,51,73,46,78,70,84,81,85,83,81,91,69,83,68,60,70,25,44,32,35,37,35,43,87,92,46,75,46,81,46,80,44,47,38,81,35,31,46,41,55,52,33,53,61,44,23,78,79,68,71,45,54,56,91,34,57,42,41,27,52,91,88,38,79,59,56,52,86,43,40,34,48,85,72,67,57,51,70,66,34,65,33,38,46,43,73,36,69,71,50,56,50,52,51,54,54,50,51,54,52,52,52,50,51,51,52,50,51,50,54,50,51,52,52,49,52,52,51,50,51,51,49,48,51,55,54,76,58,59,55,61,74,44,63,46,72,84,80,72,85,87,61,44,56,42,64,57,50,29,53,56,45,23,76,78,68,70,45,53,59,92,30,58,38,43,28,49,92,88,40,77,61,66,86,77,47,44,36,65,85,71,68,56,51,71,59,39,65,38,34,47,39,72,34,70,69,47,55,50,51,52,53,53,48,51,54,51,50,52,50,52,51,52,33,41,52,55,48,51,54,50,45,54,53,50,52,56,50,47,53,53,51,51,52,51,52,52,38,44,75,71,55,45,70,68,64,66,66,62,57,54,50,51,44,50,55,44,51,52,49,49,54,57,55,69,71,53,74,55,64,72,70,44,35,55,52,46,54,53,49,48,53,51,45,50,53,50,42,57,50,48,55,53,45,53,58,54,41,70,70,40,67,78,83,75,82,76,78,86,74,85,79,91,78,86,82,83,85,82,89,80,84,81,87,90,77,89,84,84,83,83,89,79,135

Organism: Malus baccata (NCBI:txid106549)

Nearest PDB structures (foldseek):
  4hwi-assembly1_B  TM=5.915E-01  e=1.073E-16  Arabidopsis thaliana
  1yqb-assembly1_A  TM=8.914E-01  e=4.323E-06  Homo sapiens
  1wx8-assembly1_A  TM=8.585E-01  e=4.076E-06  Mus musculus
  5jne-assembly2_E  TM=7.545E-01  e=1.108E-05  Saccharomyces cerevisiae S288C
  5jne-assembly1_A  TM=6.957E-01  e=8.259E-06  Saccharomyces cerevisiae S288C